Protein 8P8S (pdb70)

Sequence (375 aa):
GYQLMCYYTSWAKDRPTEGSFKPGNIDPCLCTHLIYAFAGMKNNEITYLSEQDLRDYEALNGLKDRNTELKTLLAIGGWKFGPAPFSSSSMVSTPQNRQQTFIKSVIRFLRQYNFDGLNLDWQYPGSRGSPPKDKHLFSSVLVQEMMRKAFEEEESTLNHIPRLLLTSTGAGFIIDDVIKSSGYKIPELSQSLDYIQVMMTYDLHDPKNGYTGENSPLYKSPYDIGKSSADLNVDSIITYWKDHGAASEKLIVGFPAYGHTFILSDPSSKNGIGDPTVSAGPPGKYTNEQGLLAYFEICTFLNEGATEIFDATQEVPYAYLGNEWVGYDNVRSFKLKAQWLLKDNNLGGAVVWPLDMDDFSGSFCHQGRFPLTTTLKKRDLNVHSASCK

Nearest PDB structures (foldseek):
  8p8t-assembly1_A  TM=1.001E+00  e=8.084E-81  Mus musculus
  1vf8-assembly1_A  TM=1.000E+00  e=3.201E-76  Mus musculus
  3rm4-assembly1_A  TM=9.923E-01  e=9.726E-66  Homo sapiens
  8fra-assembly3_C  TM=9.928E-01  e=9.086E-64  Mus musculus
  2ybu-assembly5_E  TM=9.924E-01  e=5.251E-63  Homo sapiens

B-factor: mean 11.75, std 10.83, range [3.09, 136.62]

GO terms:
  GO:0005737 cytoplasm (C, IDA)

Solvent-accessible surface area: 15431 Å² total; per-residue (Å²): 112,55,40,0,0,0,5,0,1,25,102,0,41,110,19,67,115,114,0,41,5,116,4,38,75,3,50,27,29,4,2,26,9,0,0,0,0,44,2,1,29,140,122,34,62,7,33,83,126,48,118,104,10,16,112,6,2,101,36,0,9,34,15,27,124,183,5,86,68,2,79,0,0,0,0,0,4,2,144,205,64,6,16,67,42,0,23,65,0,0,49,53,91,137,30,15,77,46,0,1,128,2,0,33,125,14,0,80,108,62,87,3,34,0,0,0,0,6,4,16,17,0,15,30,102,76,7,48,118,123,1,66,100,27,2,1,30,0,0,74,45,0,51,125,15,0,76,90,15,23,103,131,71,161,69,118,67,1,35,0,0,3,2,0,0,2,68,28,77,26,1,114,44,0,9,62,9,79,64,4,8,142,15,1,20,37,2,2,0,15,0,14,58,4,21,98,45,200,93,24,107,5,3,0,0,0,0,4,90,104,10,88,175,14,140,61,159,33,30,52,33,2,1,43,30,0,3,62,35,1,71,107,86,42,9,28,16,107,45,0,0,0,1,1,0,0,5,0,33,2,0,31,3,61,51,75,94,109,34,18,32,33,36,46,17,102,50,17,0,72,68,11,155,23,14,113,68,139,6,16,15,0,8,0,12,0,11,48,24,43,128,126,50,10,61,97,61,64,32,66,76,2,40,0,0,19,0,42,78,51,71,32,0,0,0,1,2,19,39,141,0,0,96,70,2,0,90,22,0,58,104,51,102,5,5,0,0,1,0,52,4,0,0,9,0,0,10,50,11,58,30,20,145,88,45,114,3,7,0,0,29,14,0,57,176,32,1,97,18,151,24,86,41,52,227

Structure (mmCIF, N/CA/C/O backbone):
data_8P8S
#
_entry.id   8P8S
#
_cell.length_a   51.090
_cell.length_b   59.900
_cell.length_c   59.880
_cell.angle_alpha   90.00
_cell.angle_beta   94.14
_cell.angle_gamma   90.00
#
_symmetry.space_group_name_H-M   'P 1 21 1'
#
loop_
_entity.id
_entity.type
_entity.pdbx_description
1 polymer 'Chitinase-like protein 4'
2 non-polymer 1,2-ETHANEDIOL
3 water water
#
loop_
_atom_site.group_PDB
_atom_site.id
_atom_site.type_symbol
_atom_site.label_atom_id
_atom_site.label_alt_id
_atom_site.label_comp_id
_atom_site.label_asym_id
_atom_site.label_entity_id
_atom_site.label_seq_id
_atom_site.pdbx_PDB_ins_code
_atom_site.Cartn_x
_atom_site.Cartn_y
_atom_site.Cartn_z
_atom_site.occupancy
_atom_site.B_iso_or_equiv
_atom_site.auth_seq_id
_atom_site.auth_comp_id
_atom_site.auth_asym_id
_atom_site.auth_atom_id
_atom_site.pdbx_PDB_model_num
ATOM 1 N N . GLY A 1 43 ? 31.128 9.299 33.004 1.00 29.57 0 GLY A N 1
ATOM 2 C CA . GLY A 1 43 ? 31.469 8.109 32.270 1.00 27.44 0 GLY A CA 1
ATOM 3 C C . GLY A 1 43 ? 32.609 8.246 31.253 1.00 20.95 0 GLY A C 1
ATOM 4 O O . GLY A 1 43 ? 33.442 9.142 31.338 1.00 19.79 0 GLY A O 1
ATOM 5 N N . TYR A 1 44 ? 32.685 7.302 30.315 1.00 10.51 1 TYR A N 1
ATOM 6 C CA . TYR A 1 44 ? 33.668 7.298 29.223 1.00 7.62 1 TYR A CA 1
ATOM 7 C C . TYR A 1 44 ? 32.963 7.562 27.914 1.00 9.08 1 TYR A C 1
ATOM 8 O O . TYR A 1 44 ? 31.829 7.078 27.717 1.00 10.86 1 TYR A O 1
ATOM 26 N N . GLN A 1 45 ? 33.648 8.206 26.973 1.00 5.84 2 GLN A N 1
ATOM 27 C CA . GLN A 1 45 ? 33.115 8.349 25.621 1.00 6.14 2 GLN A CA 1
ATOM 28 C C . GLN A 1 45 ? 33.656 7.230 24.747 1.00 6.40 2 GLN A C 1
ATOM 29 O O . GLN A 1 45 ? 34.764 6.709 24.970 1.00 6.16 2 GLN A O 1
ATOM 43 N N . LEU A 1 46 ? 32.839 6.842 23.765 1.00 5.97 3 LEU A N 1
ATOM 44 C CA . LEU A 1 46 ? 33.230 5.847 22.776 1.00 4.96 3 LEU A CA 1
ATOM 45 C C . LEU A 1 46 ? 32.858 6.443 21.422 1.00 5.13 3 LEU A C 1
ATOM 46 O O . LEU A 1 46 ? 31.696 6.399 21.013 1.00 6.07 3 LEU A O 1
ATOM 62 N N . MET A 1 47 ? 33.828 7.073 20.780 1.00 4.66 4 MET A N 1
ATOM 63 C CA . MET A 1 47 ? 33.612 7.732 19.487 1.00 4.41 4 MET A CA 1
ATOM 64 C C . MET A 1 47 ? 33.937 6.745 18.381 1.00 5.38 4 MET A C 1
ATOM 65 O O . MET A 1 47 ? 34.829 5.910 18.555 1.00 5.74 4 MET A O 1
ATOM 79 N N . CYS A 1 48 ? 33.253 6.866 17.242 1.00 4.52 5 CYS A N 1
ATOM 80 C CA . CYS A 1 48 ? 33.381 5.875 16.186 1.00 3.94 5 CYS A CA 1
ATOM 81 C C . CYS A 1 48 ? 33.355 6.520 14.847 1.00 4.24 5 CYS A C 1
ATOM 82 O O . CYS A 1 48 ? 32.382 7.205 14.519 1.00 4.98 5 CYS A O 1
ATOM 89 N N . TYR A 1 49 ? 34.421 6.357 14.060 1.00 4.20 6 TYR A N 1
ATOM 90 C CA . TYR A 1 49 ? 34.444 6.948 12.728 1.00 4.29 6 TYR A CA 1
ATOM 91 C C . TYR A 1 49 ? 33.681 6.126 11.708 1.00 4.63 6 TYR A C 1
ATOM 92 O O . TYR A 1 49 ? 33.830 4.889 11.648 1.00 5.43 6 TYR A O 1
ATOM 110 N N . TYR A 1 50 ? 32.934 6.815 10.831 1.00 3.96 7 TYR A N 1
ATOM 111 C CA . TYR A 1 50 ? 32.415 6.240 9.601 1.00 3.94 7 TYR A CA 1
ATOM 112 C C . TYR A 1 50 ? 33.083 7.009 8.457 1.00 4.55 7 TYR A C 1
ATOM 113 O O . TYR A 1 50 ? 32.981 8.256 8.421 1.00 5.46 7 TYR A O 1
ATOM 131 N N . THR A 1 51 ? 33.744 6.303 7.522 1.00 4.52 8 THR A N 1
ATOM 132 C CA . THR A 1 51 ? 34.410 6.927 6.387 1.00 4.35 8 THR A CA 1
ATOM 133 C C . THR A 1 51 ? 33.513 6.830 5.173 1.00 5.05 8 THR A C 1
ATOM 134 O O . THR A 1 51 ? 32.929 5.780 4.889 1.00 5.22 8 THR A O 1
ATOM 145 N N . SER A 1 52 ? 33.467 7.925 4.412 1.00 4.53 9 SER A N 1
ATOM 146 C CA . SER A 1 52 ? 32.590 7.957 3.246 1.00 5.00 9 SER A CA 1
ATOM 147 C C . SER A 1 52 ? 32.883 6.845 2.236 1.00 5.88 9 SER A C 1
ATOM 148 O O . SER A 1 52 ? 31.973 6.398 1.542 1.00 6.64 9 SER A O 1
ATOM 156 N N . TRP A 1 53 ? 34.115 6.431 2.131 1.00 5.30 10 TRP A N 1
ATOM 157 C CA . TRP A 1 53 ? 34.529 5.430 1.155 1.00 6.16 10 TRP A CA 1
ATOM 158 C C . TRP A 1 53 ? 34.230 4.016 1.583 1.00 6.35 10 TRP A C 1
ATOM 159 O O . TRP A 1 53 ? 34.297 3.124 0.734 1.00 6.63 10 TRP A O 1
ATOM 180 N N . ALA A 1 54 ? 33.806 3.772 2.827 1.00 5.02 11 ALA A N 1
ATOM 181 C CA . ALA A 1 54 ? 33.504 2.412 3.240 1.00 4.94 11 ALA A CA 1
ATOM 182 C C . ALA A 1 54 ? 32.380 1.785 2.415 1.00 6.19 11 ALA A C 1
ATOM 183 O O . ALA A 1 54 ? 32.386 0.569 2.142 1.00 6.19 11 ALA A O 1
ATOM 190 N N . LYS A 1 55 ? 31.379 2.600 2.035 1.00 5.76 12 LYS A N 1
ATOM 191 C CA . LYS A 1 55 ? 30.234 2.058 1.295 1.00 6.84 12 LYS A CA 1
ATOM 192 C C . LYS A 1 55 ? 30.651 1.657 -0.104 1.00 6.75 12 LYS A C 1
ATOM 193 O O . LYS A 1 55 ? 29.914 0.879 -0.728 1.00 8.12 12 LYS A O 1
ATOM 212 N N . ASP A 1 56 ? 31.749 2.183 -0.623 1.00 6.18 13 ASP A N 1
ATOM 213 C CA . ASP A 1 56 ? 32.227 1.898 -1.985 1.00 8.64 13 ASP A CA 1
ATOM 214 C C . ASP A 1 56 ? 33.198 0.743 -2.082 1.00 8.85 13 ASP A C 1
ATOM 215 O O . ASP A 1 56 ? 33.665 0.412 -3.198 1.00 8.84 13 ASP A O 1
ATOM 224 N N . ARG A 1 57 ? 33.485 0.066 -0.961 1.00 6.96 14 ARG A N 1
ATOM 225 C CA . ARG A 1 57 ? 34.297 -1.144 -1.027 1.00 6.46 14 ARG A CA 1
ATOM 226 C C . ARG A 1 57 ? 33.457 -2.230 -1.710 1.00 7.36 14 ARG A C 1
ATOM 227 O O . ARG A 1 57 ? 32.228 -2.224 -1.646 1.00 7.62 14 ARG A O 1
ATOM 248 N N . PRO A 1 58 ? 34.111 -3.193 -2.353 1.00 7.24 15 PRO A N 1
ATOM 249 C CA . PRO A 1 58 ? 33.353 -4.177 -3.125 1.00 9.12 15 PRO A CA 1
ATOM 250 C C . PRO A 1 58 ? 32.608 -5.175 -2.265 1.00 7.85 15 PRO A C 1
ATOM 251 O O . PRO A 1 58 ? 32.999 -5.507 -1.127 1.00 7.33 15 PRO A O 1
ATOM 262 N N . THR A 1 59 ? 31.510 -5.660 -2.864 1.00 8.47 16 THR A N 1
ATOM 263 C CA . THR A 1 59 ? 30.682 -6.746 -2.359 1.00 8.59 16 THR A CA 1
ATOM 264 C C . THR A 1 59 ? 30.570 -6.780 -0.822 1.00 7.48 16 THR A C 1
ATOM 265 O O . THR A 1 59 ? 30.019 -5.842 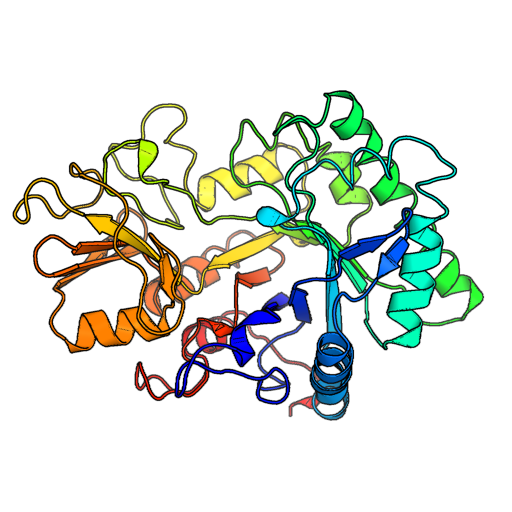-0.248 1.00 7.27 16 THR A O 1
ATOM 276 N N . GLU A 1 60 ? 31.068 -7.837 -0.173 1.00 8.11 17 GLU A N 1
ATOM 277 C CA . GLU A 1 60 ? 30.877 -7.995 1.269 1.00 8.27 17 GLU A CA 1
ATOM 278 C C . GLU A 1 60 ? 31.661 -7.027 2.114 1.00 7.71 17 GLU A C 1
ATOM 279 O O . GLU A 1 60 ? 31.414 -6.963 3.330 1.00 8.11 17 GLU A O 1
ATOM 291 N N . GLY A 1 61 ? 32.545 -6.263 1.516 1.00 6.58 18 GLY A N 1
ATOM 292 C CA . GLY A 1 61 ? 33.255 -5.223 2.242 1.00 5.73 18 GLY A CA 1
ATOM 293 C C . GLY A 1 61 ? 32.486 -3.930 2.350 1.00 6.38 18 GLY A C 1
ATOM 294 O O . GLY A 1 61 ? 32.871 -3.045 3.123 1.00 6.93 18 GLY A O 1
ATOM 298 N N . SER A 1 62 ? 31.410 -3.778 1.574 1.00 6.74 19 SER A N 1
ATOM 299 C CA . SER A 1 62 ? 30.675 -2.523 1.608 1.00 6.99 19 SER A CA 1
ATOM 300 C C . SER A 1 62 ? 29.941 -2.339 2.923 1.00 6.70 19 SER A C 1
ATOM 301 O O . SER A 1 62 ? 29.200 -3.236 3.322 1.00 7.11 19 SER A O 1
ATOM 309 N N . PHE A 1 63 ? 30.077 -1.171 3.568 1.00 6.25 20 PHE A N 1
ATOM 310 C CA . PHE A 1 63 ? 29.345 -0.892 4.794 1.00 6.36 20 PHE A CA 1
ATOM 311 C C . PHE A 1 63 ? 28.766 0.499 4.686 1.00 6.53 20 PHE A C 1
ATOM 312 O O . PHE A 1 63 ? 29.503 1.449 4.390 1.00 5.98 20 PHE A O 1
ATOM 329 N N . LYS A 1 64 ? 27.436 0.633 4.926 1.00 7.29 21 LYS A N 1
ATOM 330 C CA . LYS A 1 64 ? 26.711 1.908 4.840 1.00 8.07 21 LYS A CA 1
ATOM 331 C C . LYS A 1 64 ? 26.440 2.452 6.231 1.00 6.98 21 LYS A C 1
ATOM 332 O O . LYS A 1 64 ? 26.215 1.694 7.176 1.00 7.66 21 LYS A O 1
ATOM 351 N N . PRO A 1 65 ? 26.379 3.785 6.360 1.00 7.64 22 PRO A N 1
ATOM 352 C CA . PRO A 1 65 ? 26.283 4.390 7.703 1.00 7.43 22 PRO A CA 1
ATOM 353 C C . PRO A 1 65 ? 24.984 4.113 8.415 1.00 8.17 22 PRO A C 1
ATOM 354 O O . PRO A 1 65 ? 24.965 3.998 9.634 1.00 7.92 22 PRO A O 1
ATOM 365 N N . GLY A 1 66 ? 23.909 3.941 7.652 1.00 8.27 23 GLY A N 1
ATOM 366 C CA . GLY A 1 66 ? 22.607 3.627 8.228 1.00 10.29 23 GLY A CA 1
ATOM 367 C C . GLY A 1 66 ? 22.587 2.290 8.947 1.00 9.58 23 GLY A C 1
ATOM 368 O O . GLY A 1 66 ? 21.626 2.026 9.690 1.00 10.18 23 GLY A O 1
ATOM 372 N N . ASN A 1 67 ? 23.607 1.418 8.714 1.00 8.62 24 ASN A N 1
ATOM 373 C CA . ASN A 1 67 ? 23.713 0.107 9.351 1.00 9.46 24 ASN A CA 1
ATOM 374 C C . ASN A 1 67 ? 24.626 0.105 10.590 1.00 7.83 24 ASN A C 1
ATOM 375 O O . ASN A 1 67 ? 24.868 -0.951 11.172 1.00 7.98 24 ASN A O 1
ATOM 386 N N . ILE A 1 68 ? 25.032 1.296 11.061 1.00 7.80 25 ILE A N 1
ATOM 387 C CA . ILE A 1 68 ? 25.738 1.373 12.344 1.00 6.56 25 ILE A CA 1
ATOM 388 C C . ILE A 1 68 ? 24.683 1.127 13.446 1.00 6.84 25 ILE A C 1
ATOM 389 O O . ILE A 1 68 ? 23.592 1.734 13.419 1.00 8.29 25 ILE A O 1
ATOM 405 N N . ASP A 1 69 ? 25.030 0.333 14.443 1.00 7.13 26 ASP A N 1
ATOM 406 C CA . ASP A 1 69 ? 24.144 0.130 15.591 1.00 7.49 26 ASP A CA 1
ATOM 407 C C . ASP A 1 69 ? 24.068 1.464 16.338 1.00 6.79 26 ASP A C 1
ATOM 408 O O . ASP A 1 69 ? 25.103 1.966 16.798 1.00 6.87 26 ASP A O 1
ATOM 417 N N . PRO A 1 70 ? 22.871 2.052 16.486 1.00 7.07 27 PRO A N 1
ATOM 418 C CA . PRO A 1 70 ? 22.774 3.381 17.134 1.00 7.75 27 PRO A CA 1
ATOM 419 C C . PRO A 1 70 ? 23.202 3.423 18.588 1.00 8.02 27 PRO A C 1
ATOM 420 O O . PRO A 1 70 ? 23.516 4.498 19.091 1.00 7.83 27 PRO A O 1
ATOM 431 N N . CYS A 1 71 ? 23.164 2.258 19.272 1.00 8.96 28 CYS A N 1
ATOM 432 C CA . CYS A 1 71 ? 23.486 2.156 20.693 1.00 9.29 28 CYS A CA 1
ATOM 433 C C . CYS A 1 71 ? 24.903 1.740 20.944 1.00 8.03 28 CYS A C 1
ATOM 434 O O . CYS A 1 71 ? 25.275 1.574 22.098 1.00 9.42 28 CYS A O 1
ATOM 441 N N . LEU A 1 72 ? 25.718 1.565 19.896 1.00 6.89 29 LEU A N 1
ATOM 442 C CA . LEU A 1 72 ? 27.085 1.065 20.105 1.00 7.71 29 LEU A CA 1
ATOM 443 C C . LEU A 1 72 ? 28.039 2.123 20.672 1.00 6.57 29 LEU A C 1
ATOM 444 O O . LEU A 1 72 ? 28.832 1.820 21.565 1.00 7.43 29 LEU A O 1
ATOM 460 N N . CYS A 1 73 ? 27.980 3.334 20.112 1.00 6.27 30 CYS A N 1
ATOM 461 C CA . CYS A 1 73 ? 28.894 4.433 20.399 1.00 5.84 30 CYS A CA 1
ATOM 462 C C . CYS A 1 73 ? 28.203 5.579 21.085 1.00 6.44 30 CYS A C 1
ATOM 463 O O . CYS A 1 73 ? 26.957 5.666 21.052 1.00 8.21 30 CYS A O 1
ATOM 470 N N . THR A 1 74 ? 28.980 6.481 21.682 1.00 5.89 31 THR A N 1
ATOM 471 C CA . THR A 1 74 ? 28.440 7.742 22.192 1.00 6.42 31 THR A CA 1
ATOM 472 C C . THR A 1 74 ? 28.484 8.822 21.104 1.00 5.41 31 THR A C 1
ATOM 473 O O . THR A 1 74 ? 27.661 9.750 21.151 1.00 6.55 31 THR A O 1
ATOM 484 N N . HIS A 1 75 ? 29.462 8.762 20.187 1.00 5.43 32 HIS A N 1
ATOM 485 C CA . HIS A 1 75 ? 29.630 9.745 19.130 1.00 4.64 32 HIS A CA 1
ATOM 486 C C . HIS A 1 75 ? 29.945 9.028 17.855 1.00 5.44 32 HIS A C 1
ATOM 487 O O . HIS A 1 75 ? 30.780 8.114 17.879 1.00 5.88 32 HIS A O 1
ATOM 501 N N . LEU A 1 76 ? 29.370 9.472 16.733 1.00 4.59 33 LEU A N 1
ATOM 502 C CA . LEU A 1 76 ? 29.774 9.007 15.408 1.00 5.08 33 LEU A CA 1
ATOM 503 C C . LEU A 1 76 ? 30.471 10.167 14.722 1.00 5.57 33 LEU A C 1
ATOM 504 O O . LEU A 1 76 ? 29.944 11.302 14.767 1.00 6.99 33 LEU A O 1
ATOM 520 N N . ILE A 1 77 ? 31.609 9.924 14.059 1.00 4.26 34 ILE A N 1
ATOM 521 C CA . ILE A 1 77 ? 32.376 10.957 13.392 1.00 3.61 34 ILE A CA 1
ATOM 522 C C . ILE A 1 77 ? 32.397 10.652 11.925 1.00 4.06 34 ILE A C 1
ATOM 523 O O . ILE A 1 77 ? 32.872 9.583 11.527 1.00 5.46 34 ILE A O 1
ATOM 539 N N . TYR A 1 78 ? 31.910 11.568 11.096 1.00 4.27 35 TYR A N 1
ATOM 540 C CA . TYR A 1 78 ? 31.917 11.364 9.652 1.00 4.14 35 TYR A CA 1
ATOM 541 C C . TYR A 1 78 ? 33.184 11.917 9.029 1.00 4.12 35 TYR A C 1
ATOM 542 O O . TYR A 1 78 ? 33.454 13.121 9.171 1.00 4.99 35 TYR A O 1
ATOM 560 N N . ALA A 1 79 ? 33.918 11.068 8.323 1.00 3.94 36 ALA A N 1
ATOM 561 C CA . ALA A 1 79 ? 35.123 11.454 7.591 1.00 4.00 36 ALA A CA 1
ATOM 562 C C . ALA A 1 79 ? 34.824 11.394 6.097 1.00 5.26 36 ALA A C 1
ATOM 563 O O . ALA A 1 79 ? 34.526 10.316 5.608 1.00 5.57 36 ALA A O 1
ATOM 570 N N . PHE A 1 80 ? 34.902 12.510 5.333 1.00 4.18 37 PHE A N 1
ATOM 571 C CA . PHE A 1 80 ? 35.274 13.862 5.777 1.00 4.85 37 PHE A CA 1
ATOM 572 C C . PHE A 1 80 ? 34.430 14.893 5.050 1.00 5.79 37 PHE A C 1
ATOM 573 O O . PHE A 1 80 ? 33.909 14.638 3.943 1.00 5.95 37 PHE A O 1
ATOM 590 N N . ALA A 1 81 ? 34.381 16.090 5.640 1.00 5.03 38 ALA A N 1
ATOM 591 C CA . ALA A 1 81 ? 34.024 17.293 4.918 1.00 5.41 38 ALA A CA 1
ATOM 592 C C . ALA A 1 81 ? 35.312 17.824 4.274 1.00 7.96 38 ALA A C 1
ATOM 593 O O . ALA A 1 81 ? 36.428 17.585 4.782 1.00 9.20 38 ALA A O 1
ATOM 600 N N . GLY A 1 82 ? 35.112 18.677 3.259 1.00 7.84 39 GLY A N 1
ATOM 601 C CA . GLY A 1 82 ? 36.205 19.410 2.629 1.00 10.35 39 GLY A CA 1
ATOM 602 C C . GLY A 1 82 ? 36.056 20.906 2.847 1.00 7.58 39 GLY A C 1
ATOM 603 O O . GLY A 1 82 ? 35.313 21.360 3.749 1.00 7.74 39 GLY A O 1
ATOM 607 N N . MET A 1 83 ? 36.788 21.680 2.043 1.00 6.33 40 MET A N 1
ATOM 608 C CA . MET A 1 83 ? 36.831 23.120 2.200 1.00 5.90 40 MET A CA 1
ATOM 609 C C . MET A 1 83 ? 36.795 23.749 0.812 1.00 6.50 40 MET A C 1
ATOM 610 O O . MET A 1 83 ? 37.394 23.217 -0.129 1.00 5.96 40 MET A O 1
ATOM 624 N N . LYS A 1 84 ? 36.115 24.897 0.706 1.00 5.51 41 LYS A N 1
ATOM 625 C CA . LYS A 1 84 ? 36.082 25.644 -0.545 1.00 6.64 41 LYS A CA 1
ATOM 626 C C . LYS A 1 84 ? 36.000 27.101 -0.206 1.00 6.05 41 LYS A C 1
ATOM 627 O O . LYS A 1 84 ? 35.116 27.496 0.546 1.00 6.86 41 LYS A O 1
ATOM 646 N N . ASN A 1 85 ? 36.953 27.904 -0.695 1.00 7.18 42 ASN A N 1
ATOM 647 C CA . ASN A 1 85 ? 36.967 29.340 -0.384 1.00 8.65 42 ASN A CA 1
ATOM 648 C C . ASN A 1 85 ? 36.851 29.632 1.117 1.00 7.59 42 ASN A C 1
ATOM 649 O O . ASN A 1 85 ? 36.069 30.499 1.550 1.00 8.01 42 ASN A O 1
ATOM 660 N N . ASN A 1 86 ? 37.600 28.848 1.911 1.00 5.93 43 ASN A N 1
ATOM 661 C CA . ASN A 1 86 ? 37.645 28.994 3.368 1.00 6.46 43 ASN A CA 1
ATOM 662 C C . ASN A 1 86 ? 36.332 28.639 4.049 1.00 5.95 43 ASN A C 1
ATOM 663 O O . ASN A 1 86 ? 36.192 28.950 5.225 1.00 6.99 43 ASN A O 1
ATOM 674 N N . GLU A 1 87 ? 35.462 27.875 3.401 1.00 4.87 44 GLU A N 1
ATOM 675 C CA . GLU A 1 87 ? 34.221 27.424 4.021 1.00 5.04 44 GLU A CA 1
ATOM 676 C C . GLU A 1 87 ? 34.175 25.919 4.038 1.00 5.57 44 GLU A C 1
ATOM 677 O O . GLU A 1 87 ? 34.598 25.254 3.077 1.00 6.74 44 GLU A O 1
ATOM 689 N N . ILE A 1 88 ? 33.631 25.326 5.098 1.00 5.22 45 ILE A N 1
ATOM 690 C CA . ILE A 1 88 ? 33.436 23.872 5.121 1.00 5.34 45 ILE A CA 1
ATOM 691 C C . ILE A 1 88 ? 32.394 23.504 4.062 1.00 6.51 45 ILE A C 1
ATOM 692 O O . ILE A 1 88 ? 31.456 24.278 3.806 1.00 6.91 45 ILE A O 1
ATOM 708 N N . THR A 1 89 ? 32.536 22.336 3.472 1.00 6.12 46 THR A N 1
ATOM 709 C CA . THR A 1 89 ? 31.571 21.899 2.482 1.00 7.56 46 THR A CA 1
ATOM 710 C C . THR A 1 89 ? 31.558 20.390 2.387 1.00 7.94 46 THR A C 1
ATOM 711 O O . THR A 1 89 ? 32.492 19.718 2.851 1.00 9.16 46 THR A O 1
ATOM 722 N N . TYR A 1 90 ? 30.532 19.864 1.711 1.00 8.50 47 TYR A N 1
ATOM 723 C CA . TYR A 1 90 ? 30.476 18.447 1.327 1.00 7.65 47 TYR A CA 1
ATOM 724 C C . TYR A 1 90 ? 31.161 18.330 -0.025 1.00 9.27 47 TYR A C 1
ATOM 725 O O . TYR A 1 90 ? 31.390 19.324 -0.725 1.00 10.32 47 TYR A O 1
ATOM 743 N N . LEU A 1 91 ? 31.538 17.115 -0.378 1.00 8.84 48 LEU A N 1
ATOM 744 C CA . LEU A 1 91 ? 32.300 16.875 -1.601 1.00 10.20 48 LEU A CA 1
ATOM 745 C C . LEU A 1 91 ? 31.510 16.072 -2.625 1.00 11.94 48 LEU A C 1
ATOM 746 O O . LEU A 1 91 ? 31.943 15.992 -3.765 1.00 12.50 48 LEU A O 1
ATOM 762 N N . SER A 1 92 ? 30.366 15.494 -2.266 1.00 10.18 49 SER A N 1
ATOM 763 C CA . SER A 1 92 ? 29.541 14.733 -3.195 1.00 11.31 49 SER A CA 1
ATOM 764 C C . SER A 1 92 ? 28.151 14.771 -2.635 1.00 11.98 49 SER A C 1
ATOM 765 O O . SER A 1 92 ? 27.973 14.792 -1.409 1.00 10.58 49 SER A O 1
ATOM 773 N N . GLU A 1 93 ? 27.155 14.702 -3.524 1.00 13.51 50 GLU A N 1
ATOM 774 C CA . GLU A 1 93 ? 25.767 14.587 -3.091 1.00 15.46 50 GLU A CA 1
ATOM 775 C C . GLU A 1 93 ? 25.584 13.349 -2.251 1.00 12.71 50 GLU A C 1
ATOM 776 O O . GLU A 1 93 ? 24.729 13.334 -1.374 1.00 12.44 50 GLU A O 1
ATOM 788 N N . GLN A 1 94 ? 26.355 12.285 -2.545 1.00 10.47 51 GLN A N 1
ATOM 789 C CA . GLN A 1 94 ? 26.243 11.072 -1.766 1.00 11.75 51 GLN A CA 1
ATOM 790 C C . GLN A 1 94 ? 26.566 11.360 -0.318 1.00 9.50 51 GLN A C 1
ATOM 791 O O . GLN A 1 94 ? 26.020 10.698 0.552 1.00 10.79 51 GLN A O 1
ATOM 805 N N . ASP A 1 95 ? 27.472 12.333 -0.028 1.00 7.47 52 ASP A N 1
ATOM 806 C CA . ASP A 1 95 ? 27.778 12.625 1.366 1.00 8.36 52 ASP A CA 1
ATOM 807 C C . ASP A 1 95 ? 26.502 13.041 2.096 1.00 7.41 52 ASP A C 1
ATOM 808 O O . ASP A 1 95 ? 26.327 12.732 3.278 1.00 7.58 52 ASP A O 1
ATOM 817 N N . LEU A 1 96 ? 25.639 13.839 1.408 1.00 8.42 53 LEU A N 1
ATOM 818 C CA . LEU A 1 96 ? 24.420 14.325 2.055 1.00 8.87 53 LEU A CA 1
ATOM 819 C C . LEU A 1 96 ? 23.481 13.178 2.410 1.00 8.41 53 LEU A C 1
ATOM 820 O O . LEU A 1 96 ? 22.800 13.238 3.439 1.00 9.46 53 LEU A O 1
ATOM 836 N N . ARG A 1 97 ? 23.442 12.141 1.580 1.00 8.09 54 ARG A N 1
ATOM 837 C CA . ARG A 1 97 ? 22.629 10.946 1.900 1.00 9.12 54 ARG A CA 1
ATOM 838 C C . ARG A 1 97 ? 23.241 10.259 3.128 1.00 8.81 54 ARG A C 1
ATOM 839 O O . ARG A 1 97 ? 22.521 9.762 4.001 1.00 8.29 54 ARG A O 1
ATOM 860 N N . ASP A 1 98 ? 24.593 10.201 3.202 1.00 7.63 55 ASP A N 1
ATOM 861 C CA . ASP A 1 98 ? 25.231 9.639 4.389 1.00 6.85 55 ASP A CA 1
ATOM 862 C C . ASP A 1 98 ? 24.876 10.458 5.634 1.00 7.11 55 ASP A C 1
ATOM 863 O O . ASP A 1 98 ? 24.644 9.897 6.691 1.00 7.58 55 ASP A O 1
ATOM 872 N N . TYR A 1 99 ? 24.915 11.809 5.532 1.00 7.66 56 TYR A N 1
ATOM 873 C CA . TYR A 1 99 ? 24.595 12.616 6.712 1.00 7.59 56 TYR A CA 1
ATOM 874 C C . TYR A 1 99 ? 23.178 12.299 7.180 1.00 8.43 56 TYR A C 1
ATOM 875 O O . TYR A 1 99 ? 22.955 12.149 8.394 1.00 9.25 56 TYR A O 1
ATOM 893 N N . GLU A 1 100 ? 22.232 12.176 6.239 1.00 9.44 57 GLU A N 1
ATOM 894 C CA . GLU A 1 100 ? 20.841 11.854 6.612 1.00 11.83 57 GLU A CA 1
ATOM 895 C C . GLU A 1 100 ? 20.780 10.506 7.341 1.00 9.61 57 GLU A C 1
ATOM 896 O O . GLU A 1 100 ? 20.085 10.360 8.351 1.00 9.42 57 GLU A O 1
ATOM 908 N N . ALA A 1 101 ? 21.505 9.504 6.831 1.00 8.41 58 ALA A N 1
ATOM 909 C CA . ALA A 1 101 ? 21.481 8.180 7.458 1.00 8.89 58 ALA A CA 1
ATOM 910 C C . ALA A 1 101 ? 22.116 8.191 8.828 1.00 8.88 58 ALA A C 1
ATOM 911 O O . ALA A 1 101 ? 21.581 7.617 9.789 1.00 8.70 58 ALA A O 1
ATOM 918 N N . LEU A 1 102 ? 23.281 8.852 8.932 1.00 9.75 59 LEU A N 1
ATOM 919 C CA . LEU A 1 102 ? 24.046 8.877 10.158 1.00 11.20 59 LEU A CA 1
ATOM 920 C C . LEU A 1 102 ? 23.266 9.578 11.228 1.00 10.14 59 LEU A C 1
ATOM 921 O O . LEU A 1 102 ? 23.136 9.076 12.344 1.00 11.28 59 LEU A O 1
ATOM 937 N N . ASN A 1 103 ? 22.738 10.774 10.921 1.00 12.12 60 ASN A N 1
ATOM 938 C CA . ASN A 1 103 ? 21.999 11.582 11.894 1.00 13.19 60 ASN A CA 1
ATOM 939 C C . ASN A 1 103 ? 20.634 10.987 12.222 1.00 15.05 60 ASN A C 1
ATOM 940 O O . ASN A 1 103 ? 20.163 11.146 13.355 1.00 13.53 60 ASN A O 1
ATOM 951 N N . GLY A 1 104 ? 20.074 10.196 11.294 1.00 15.93 61 GLY A N 1
ATOM 952 C CA . GLY A 1 104 ? 18.835 9.453 11.493 1.00 14.15 61 GLY A CA 1
ATOM 953 C C . GLY A 1 104 ? 18.940 8.430 12.629 1.00 14.63 61 GLY A C 1
ATOM 954 O O . GLY A 1 104 ? 17.949 8.070 13.263 1.00 13.42 61 GLY A O 1
ATOM 958 N N . LEU A 1 105 ? 20.151 7.946 12.913 1.00 11.53 62 LEU A N 1
ATOM 959 C CA . LEU A 1 105 ? 20.385 7.024 14.030 1.00 10.81 62 LEU A CA 1
ATOM 960 C C . LEU A 1 105 ? 20.068 7.674 15.377 1.00 9.32 62 LEU A C 1
ATOM 961 O O . LEU A 1 105 ? 19.751 6.984 16.331 1.00 8.95 62 LEU A O 1
ATOM 977 N N . LYS A 1 106 ? 20.110 9.031 15.434 1.00 11.86 63 LYS A N 1
ATOM 978 C CA . LYS A 1 106 ? 19.767 9.757 16.646 1.00 12.57 63 LYS A CA 1
ATOM 979 C C . LYS A 1 106 ? 18.275 9.619 16.959 1.00 13.37 63 LYS A C 1
ATOM 980 O O . LYS A 1 106 ? 17.880 9.840 18.102 1.00 15.02 63 LYS A O 1
ATOM 999 N N . ASP A 1 107 ? 17.432 9.175 15.985 1.00 14.20 64 ASP A N 1
ATOM 1000 C CA . ASP A 1 107 ? 16.026 8.909 16.278 1.00 16.64 64 ASP A CA 1
ATOM 1001 C C . ASP A 1 107 ? 15.873 7.617 17.095 1.00 16.54 64 ASP A C 1
ATOM 1002 O O . ASP A 1 107 ? 14.832 7.399 17.705 1.00 13.98 64 ASP A O 1
ATOM 1011 N N . ARG A 1 108 ? 16.903 6.732 17.097 1.00 14.36 65 ARG A N 1
ATOM 1012 C CA . ARG A 1 108 ? 16.891 5.483 17.872 1.00 14.62 65 ARG A CA 1
ATOM 1013 C C . ARG A 1 108 ? 17.649 5.612 19.207 1.00 13.36 65 ARG A C 1
ATOM 1014 O O . ARG A 1 108 ? 17.197 5.148 20.264 1.00 13.69 65 ARG A O 1
ATOM 1035 N N . ASN A 1 109 ? 18.759 6.350 19.199 1.00 12.88 66 ASN A N 1
ATOM 1036 C CA . ASN A 1 109 ? 19.501 6.637 20.420 1.00 10.84 66 ASN A CA 1
ATOM 1037 C C . ASN A 1 109 ? 19.503 8.155 20.541 1.00 8.20 66 ASN A C 1
ATOM 1038 O O . ASN A 1 109 ? 20.324 8.846 19.923 1.00 7.77 66 ASN A O 1
ATOM 1049 N N . THR A 1 110 ? 18.550 8.702 21.313 1.00 10.20 67 THR A N 1
ATOM 1050 C CA . THR A 1 110 ? 18.428 10.158 21.354 1.00 10.83 67 THR A CA 1
ATOM 1051 C C . THR A 1 110 ? 19.593 10.859 22.008 1.00 10.86 67 THR A C 1
ATOM 1052 O O . THR A 1 110 ? 19.707 12.073 21.808 1.00 12.46 67 THR A O 1
ATOM 1063 N N . GLU A 1 111 ? 20.485 10.154 22.672 1.00 9.86 68 GLU A N 1
ATOM 1064 C CA . GLU A 1 111 ? 21.666 10.793 23.255 1.00 10.82 68 GLU A CA 1
ATOM 1065 C C . GLU A 1 111 ? 22.890 10.691 22.363 1.00 9.47 68 GLU A C 1
ATOM 1066 O O . GLU A 1 111 ? 23.916 11.296 22.707 1.00 9.34 68 GLU A O 1
ATOM 1078 N N . LEU A 1 112 ? 22.819 9.940 21.269 1.00 8.19 69 LEU A N 1
ATOM 1079 C CA . LEU A 1 112 ? 23.940 9.816 20.331 1.00 8.23 69 LEU A CA 1
ATOM 1080 C C . LEU A 1 112 ? 24.284 11.202 19.782 1.00 7.62 69 LEU A C 1
ATOM 1081 O O . LEU A 1 112 ? 23.398 11.973 19.398 1.00 8.22 69 LEU A O 1
ATOM 1097 N N . LYS A 1 113 ? 25.585 11.479 19.645 1.00 6.41 70 LYS A N 1
ATOM 1098 C CA . LYS A 1 113 ? 26.061 12.728 19.055 1.00 6.06 70 LYS A CA 1
ATOM 1099 C C . LYS A 1 113 ? 26.787 12.452 17.760 1.00 7.11 70 LYS A C 1
ATOM 1100 O O . LYS A 1 113 ? 27.440 11.404 17.640 1.00 7.98 70 LYS A O 1
ATOM 1119 N N . THR A 1 114 ? 26.674 13.355 16.802 1.00 6.19 71 THR A N 1
ATOM 1120 C CA . THR A 1 114 ? 27.444 13.218 15.566 1.00 5.79 71 THR A CA 1
ATOM 1121 C C . THR A 1 114 ? 28.406 14.379 15.417 1.00 5.23 71 THR A C 1
ATOM 1122 O O . THR A 1 114 ? 28.071 15.530 15.729 1.00 6.27 71 THR A O 1
ATOM 1133 N N . LEU A 1 115 ? 29.596 14.081 14.900 1.00 5.14 72 LEU A N 1
ATOM 1134 C CA . LEU A 1 115 ? 30.619 15.085 14.607 1.00 4.76 72 LEU A CA 1
ATOM 1135 C C . LEU A 1 115 ? 30.992 14.979 13.157 1.00 4.46 72 LEU A C 1
ATOM 1136 O O . LEU A 1 115 ? 31.049 13.865 12.610 1.00 5.06 72 LEU A O 1
ATOM 1152 N N . LEU A 1 116 ? 31.274 16.110 12.526 1.00 4.45 73 LEU A N 1
ATOM 1153 C CA . LEU A 1 116 ? 31.753 16.127 11.141 1.00 4.33 73 LEU A CA 1
ATOM 1154 C C . LEU A 1 116 ? 33.262 16.418 11.187 1.00 4.99 73 LEU A C 1
ATOM 1155 O O . LEU A 1 116 ? 33.657 17.447 11.774 1.00 5.24 73 LEU A O 1
ATOM 1171 N N . ALA A 1 117 ? 34.077 15.551 10.619 1.00 4.10 74 ALA A N 1
ATOM 1172 C CA . ALA A 1 117 ? 35.530 15.761 10.601 1.00 4.05 74 ALA A CA 1
ATOM 1173 C C . ALA A 1 117 ? 35.928 16.476 9.327 1.00 4.21 74 ALA A C 1
ATOM 1174 O O . ALA A 1 117 ? 35.433 16.153 8.233 1.00 6.00 74 ALA A O 1
ATOM 1181 N N . ILE A 1 118 ? 36.871 17.389 9.446 1.00 4.63 75 ILE A N 1
ATOM 1182 C CA . ILE A 1 118 ? 37.479 18.057 8.299 1.00 3.97 75 ILE A CA 1
ATOM 1183 C C . ILE A 1 118 ? 38.967 17.852 8.373 1.00 5.50 75 ILE A C 1
ATOM 1184 O O . ILE A 1 118 ? 39.572 18.100 9.404 1.00 5.36 75 ILE A O 1
ATOM 1200 N N . GLY A 1 119 ? 39.570 17.440 7.262 1.00 5.12 76 GLY A N 1
ATOM 1201 C CA . GLY A 1 119 ? 41.012 17.295 7.170 1.00 5.65 76 GLY A CA 1
ATOM 1202 C C . GLY A 1 119 ? 41.437 15.869 6.893 1.00 6.04 76 GLY A C 1
ATOM 1203 O O . GLY A 1 119 ? 40.938 15.247 5.934 1.00 7.07 76 GLY A O 1
ATOM 1207 N N . GLY A 1 120 ? 42.380 15.394 7.686 1.00 5.99 77 GLY A N 1
ATOM 1208 C CA . GLY A 1 120 ? 42.957 14.071 7.510 1.00 6.13 77 GLY A CA 1
ATOM 1209 C C . GLY A 1 120 ? 44.290 14.140 6.772 1.00 6.36 77 GLY A C 1
ATOM 1210 O O . GLY A 1 120 ? 44.703 15.197 6.254 1.00 6.48 77 GLY A O 1
ATOM 1214 N N . TRP A 1 121 ? 44.966 13.011 6.706 1.00 6.26 78 TRP A N 1
ATOM 1215 C CA . TRP A 1 121 ? 46.280 12.916 6.087 1.00 5.72 78 TRP A CA 1
ATOM 1216 C C . TRP A 1 121 ? 46.303 13.346 4.641 1.00 6.62 78 TRP A C 1
ATOM 1217 O O . TRP A 1 121 ? 47.165 14.141 4.241 1.00 6.30 78 TRP A O 1
ATOM 1238 N N . LYS A 1 122 ? 45.392 12.784 3.848 1.00 5.61 79 LYS A N 1
ATOM 1239 C CA . LYS A 1 122 ? 45.418 13.072 2.418 1.00 5.68 79 LYS A CA 1
ATOM 1240 C C . LYS A 1 122 ? 45.165 14.530 2.127 1.00 5.83 79 LYS A C 1
ATOM 1241 O O . LYS A 1 122 ? 45.749 15.077 1.180 1.00 7.13 79 LYS A O 1
ATOM 1260 N N . PHE A 1 123 ? 44.281 15.163 2.899 1.00 5.88 80 PHE A N 1
ATOM 1261 C CA . PHE A 1 123 ? 43.963 16.571 2.677 1.00 5.81 80 PHE A CA 1
ATOM 1262 C C . PHE A 1 123 ? 45.218 17.442 2.876 1.00 5.56 80 PHE A C 1
ATOM 1263 O O . PHE A 1 123 ? 45.456 18.385 2.111 1.00 5.96 80 PHE A O 1
ATOM 1280 N N . GLY A 1 124 ? 46.003 17.122 3.896 1.00 5.42 81 GLY A N 1
ATOM 1281 C CA . GLY A 1 124 ? 47.230 17.847 4.152 1.00 6.09 81 GLY A CA 1
ATOM 1282 C C . GLY A 1 124 ? 47.015 19.196 4.808 1.00 5.67 81 GLY A C 1
ATOM 1283 O O . GLY A 1 124 ? 45.908 19.595 5.166 1.00 5.34 81 GLY A O 1
ATOM 1287 N N . PRO A 1 125 ? 48.110 19.919 4.971 1.00 5.13 82 PRO A N 1
ATOM 1288 C CA . PRO A 1 125 ? 48.052 21.170 5.750 1.00 5.30 82 PRO A CA 1
ATOM 1289 C C . PRO A 1 125 ? 47.630 22.424 5.004 1.00 5.87 82 PRO A C 1
ATOM 1290 O O . PRO A 1 125 ? 47.249 23.416 5.658 1.00 5.53 82 PRO A O 1
ATOM 1301 N N . ALA A 1 126 ? 47.826 22.462 3.692 1.00 4.53 83 ALA A N 1
ATOM 1302 C CA . ALA A 1 126 ? 47.776 23.734 2.989 1.00 4.84 83 ALA A CA 1
ATOM 1303 C C . ALA A 1 126 ? 46.428 24.457 3.074 1.00 4.79 83 ALA A C 1
ATOM 1304 O O . ALA A 1 126 ? 46.420 25.677 3.278 1.00 5.34 83 ALA A O 1
ATOM 1311 N N . PRO A 1 127 ? 45.275 23.766 3.005 1.00 4.99 84 PRO A N 1
ATOM 1312 C CA . PRO A 1 127 ? 44.005 24.513 3.099 1.00 4.88 84 PRO A CA 1
ATOM 1313 C C . PRO A 1 127 ? 43.839 25.151 4.472 1.00 5.24 84 PRO A C 1
ATOM 1314 O O . PRO A 1 127 ? 43.294 26.260 4.596 1.00 5.46 84 PRO A O 1
ATOM 1325 N N . PHE A 1 128 ? 44.312 24.457 5.501 1.00 4.32 85 PHE A N 1
ATOM 1326 C CA . PHE A 1 128 ? 44.273 24.993 6.845 1.00 4.29 85 PHE A CA 1
ATOM 1327 C C . PHE A 1 128 ? 45.197 26.185 7.003 1.00 4.59 85 PHE A C 1
ATOM 1328 O O . PHE A 1 128 ? 44.800 27.196 7.609 1.00 5.17 85 PHE A O 1
ATOM 1345 N N A SER A 1 129 ? 46.411 26.125 6.447 0.66 4.50 86 SER A N 1
ATOM 1346 N N B SER A 1 129 ? 46.430 26.047 6.546 0.34 4.41 86 SER A N 1
ATOM 1347 C CA A SER A 1 129 ? 47.316 27.266 6.549 0.66 6.03 86 SER A CA 1
ATOM 1348 C CA B SER A 1 129 ? 47.384 27.132 6.656 0.34 5.85 86 SER A CA 1
ATOM 1349 C C A SER A 1 129 ? 46.664 28.501 5.943 0.66 4.71 86 SER A C 1
ATOM 1350 C C B SER A 1 129 ? 46.834 28.397 6.010 0.34 7.45 86 SER A C 1
ATOM 1351 O O A SER A 1 129 ? 46.689 29.598 6.525 0.66 4.84 86 SER A O 1
ATOM 1352 O O B SER A 1 129 ? 46.992 29.468 6.580 0.34 7.80 86 SER A O 1
ATOM 1367 N N A SER A 1 130 ? 46.099 28.367 4.754 0.66 5.69 87 SER A N 1
ATOM 1368 N N B SER A 1 130 ? 46.158 28.286 4.852 0.34 5.52 87 SER A N 1
ATOM 1369 C CA A SER A 1 130 ? 45.450 29.514 4.128 0.66 6.19 87 SER A CA 1
ATOM 1370 C CA B SER A 1 130 ? 45.563 29.457 4.198 0.34 6.26 87 SER A CA 1
ATOM 1371 C C A SER A 1 130 ? 44.284 30.022 4.949 0.66 6.31 87 SER A C 1
ATOM 1372 C C B SER A 1 130 ? 44.354 29.997 4.972 0.34 8.11 87 SER A C 1
ATOM 1373 O O A SER A 1 130 ? 44.121 31.247 5.127 0.66 5.93 87 SER A O 1
ATOM 1374 O O B SER A 1 130 ? 44.213 31.218 5.105 0.34 8.13 87 SER A O 1
ATOM 1389 N N . MET A 1 131 ? 43.480 29.109 5.475 1.00 5.08 88 MET A N 1
ATOM 1390 C CA . MET A 1 131 ? 42.300 29.524 6.219 1.00 5.75 88 MET A CA 1
ATOM 1391 C C . MET A 1 131 ? 42.644 30.229 7.529 1.00 5.94 88 MET A C 1
ATOM 1392 O O . MET A 1 131 ? 41.940 31.184 7.904 1.00 6.70 88 MET A O 1
ATOM 1407 N N . VAL A 1 132 ? 43.695 29.793 8.241 1.00 5.45 89 VAL A N 1
ATOM 1408 C CA . VAL A 1 132 ? 44.010 30.441 9.510 1.00 5.91 89 VAL A CA 1
ATOM 1409 C C . VAL A 1 132 ? 44.824 31.707 9.341 1.00 6.23 89 VAL A C 1
ATOM 1410 O O . VAL A 1 132 ? 45.028 32.432 10.333 1.00 6.69 89 VAL A O 1
ATOM 1423 N N . SER A 1 133 ? 45.338 31.968 8.154 1.00 6.60 90 SER A N 1
ATOM 1424 C CA . SER A 1 133 ? 46.280 33.064 7.952 1.00 7.19 90 SER A CA 1
ATOM 1425 C C . SER A 1 133 ? 45.746 34.438 8.243 1.00 7.28 90 SER A C 1
ATOM 1426 O O . SER A 1 133 ? 46.580 35.328 8.548 1.00 9.33 90 SER A O 1
ATOM 1434 N N . THR A 1 134 ? 44.459 34.677 8.141 1.00 6.29 91 THR A N 1
ATOM 1435 C CA . THR A 1 134 ? 43.909 36.003 8.423 1.00 6.40 91 THR A CA 1
ATOM 1436 C C . THR A 1 134 ? 42.664 35.874 9.276 1.00 6.53 91 THR A C 1
ATOM 1437 O O . THR A 1 134 ? 41.929 34.866 9.167 1.00 6.78 91 THR A O 1
ATOM 1448 N N . PRO A 1 135 ? 42.347 36.921 10.069 1.00 6.04 92 PRO A N 1
ATOM 1449 C CA . PRO A 1 135 ? 41.091 36.913 10.817 1.00 6.87 92 PRO A CA 1
ATOM 1450 C C . PRO A 1 135 ? 39.878 36.759 9.903 1.00 7.68 92 PRO A C 1
ATOM 1451 O O . PRO A 1 135 ? 38.917 36.058 10.269 1.00 7.47 92 PRO A O 1
ATOM 1462 N N . GLN A 1 136 ? 39.889 37.403 8.751 1.00 6.45 93 GLN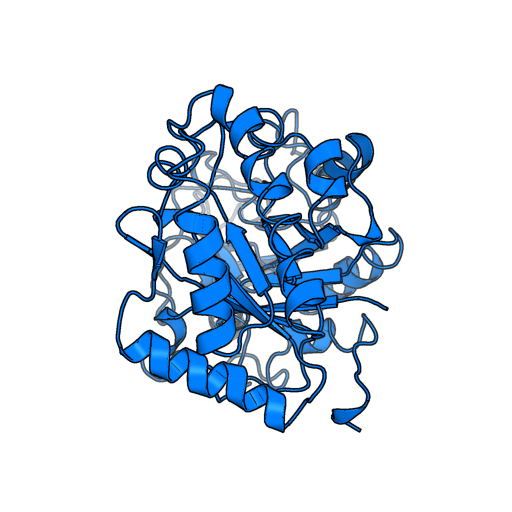 A N 1
ATOM 1463 C CA . GLN A 1 136 ? 38.768 37.294 7.826 1.00 8.21 93 GLN A CA 1
ATOM 1464 C C . GLN A 1 136 ? 38.539 35.842 7.386 1.00 6.45 93 GLN A C 1
ATOM 1465 O O . GLN A 1 136 ? 37.382 35.390 7.335 1.00 7.42 93 GLN A O 1
ATOM 1479 N N . ASN A 1 137 ? 39.615 35.142 7.011 1.00 5.64 94 ASN A N 1
ATOM 1480 C CA . ASN A 1 137 ? 39.434 33.765 6.571 1.00 6.22 94 ASN A CA 1
ATOM 1481 C C . ASN A 1 137 ? 38.955 32.874 7.710 1.00 5.82 94 ASN A C 1
ATOM 1482 O O . ASN A 1 137 ? 38.133 31.968 7.473 1.00 6.24 94 ASN A O 1
ATOM 1493 N N . ARG A 1 138 ? 39.429 33.113 8.920 1.00 5.41 95 ARG A N 1
ATOM 1494 C CA . ARG A 1 138 ? 38.950 32.318 10.056 1.00 5.77 95 ARG A CA 1
ATOM 1495 C C . ARG A 1 138 ? 37.487 32.572 10.307 1.00 6.13 95 ARG A C 1
ATOM 1496 O O . ARG A 1 138 ? 36.744 31.632 10.610 1.00 6.03 95 ARG A O 1
ATOM 1517 N N A GLN A 1 139 ? 37.039 33.843 10.239 0.60 6.33 96 GLN A N 1
ATOM 1518 N N B GLN A 1 139 ? 37.067 33.841 10.215 0.40 6.35 96 GLN A N 1
ATOM 1519 C CA A GLN A 1 139 ? 35.612 34.113 10.460 0.60 6.64 96 GLN A CA 1
ATOM 1520 C CA B GLN A 1 139 ? 35.668 34.176 10.431 0.40 6.71 96 GLN A CA 1
ATOM 1521 C C A GLN A 1 139 ?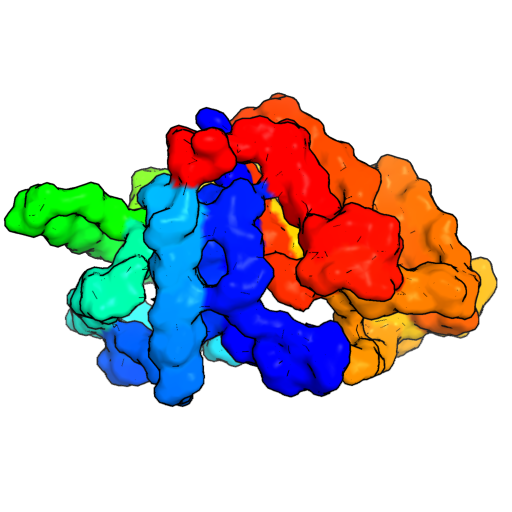 34.766 33.517 9.348 0.60 5.60 96 GLN A C 1
ATOM 1522 C C B GLN A 1 139 ? 34.798 33.531 9.369 0.40 7.91 96 GLN A C 1
ATOM 1523 O O A GLN A 1 139 ? 33.697 32.964 9.628 0.60 5.82 96 GLN A O 1
ATOM 1524 O O B GLN A 1 139 ? 33.753 32.963 9.699 0.40 7.54 96 GLN A O 1
ATOM 1551 N N . THR A 1 140 ? 35.245 33.583 8.104 1.00 6.20 97 THR A N 1
ATOM 1552 C CA . THR A 1 140 ? 34.523 32.937 6.997 1.00 6.42 97 THR A CA 1
ATOM 1553 C C . THR A 1 140 ? 34.310 31.440 7.330 1.00 6.04 97 THR A C 1
ATOM 1554 O O . THR A 1 140 ? 33.197 30.887 7.206 1.00 5.90 97 THR A O 1
ATOM 1565 N N . PHE A 1 141 ? 35.400 30.792 7.768 1.00 5.06 98 PHE A N 1
ATOM 1566 C CA . PHE A 1 141 ? 35.334 29.384 8.106 1.00 4.38 98 PHE A CA 1
ATOM 1567 C C . PHE A 1 141 ? 34.405 29.108 9.290 1.00 5.57 98 PHE A C 1
ATOM 1568 O O . PHE A 1 141 ? 33.527 28.234 9.200 1.00 5.33 98 PHE A O 1
ATOM 1585 N N . ILE A 1 142 ? 34.595 29.836 10.387 1.00 5.55 99 ILE A N 1
ATOM 1586 C CA . ILE A 1 142 ? 33.790 29.622 11.595 1.00 5.54 99 ILE A CA 1
ATOM 1587 C C . ILE A 1 142 ? 32.300 29.807 11.309 1.00 5.81 99 ILE A C 1
ATOM 1588 O O . ILE A 1 142 ? 31.485 28.972 11.690 1.00 5.77 99 ILE A O 1
ATOM 1604 N N . LYS A 1 143 ? 31.936 30.895 10.629 1.00 5.87 100 LYS A N 1
ATOM 1605 C CA . LYS A 1 143 ? 30.532 31.109 10.300 1.00 6.37 100 LYS A CA 1
ATOM 1606 C C . LYS A 1 143 ? 29.990 29.965 9.441 1.00 6.16 100 LYS A C 1
ATOM 1607 O O . LYS A 1 143 ? 28.859 29.512 9.629 1.00 6.52 100 LYS A O 1
ATOM 1626 N N . SER A 1 144 ? 30.803 29.506 8.476 1.00 5.44 101 SER A N 1
ATOM 1627 C CA . SER A 1 144 ? 30.351 28.403 7.631 1.00 6.19 101 SER A CA 1
ATOM 1628 C C . SER A 1 144 ? 30.149 27.125 8.418 1.00 5.92 101 SER A C 1
ATOM 1629 O O . SER A 1 144 ? 29.234 26.360 8.108 1.00 5.93 101 SER A O 1
ATOM 1637 N N . VAL A 1 145 ? 30.980 26.883 9.413 1.00 5.40 102 VAL A N 1
ATOM 1638 C CA . VAL A 1 145 ? 30.859 25.686 10.223 1.00 4.95 102 VAL A CA 1
ATOM 1639 C C . VAL A 1 145 ? 29.568 25.718 11.013 1.00 5.60 102 VAL A C 1
ATOM 1640 O O . VAL A 1 145 ? 28.833 24.732 11.036 1.00 5.64 102 VAL A O 1
ATOM 1653 N N . ILE A 1 146 ? 29.273 26.829 11.673 1.00 6.10 103 ILE A N 1
ATOM 1654 C CA . ILE A 1 146 ? 28.025 26.898 12.436 1.00 6.28 103 ILE A CA 1
ATOM 1655 C C . ILE A 1 146 ? 26.834 26.652 11.517 1.00 6.55 103 ILE A C 1
ATOM 1656 O O . ILE A 1 146 ? 25.943 25.863 11.832 1.00 6.97 103 ILE A O 1
ATOM 1672 N N . ARG A 1 147 ? 26.823 27.312 10.369 1.00 6.04 104 ARG A N 1
ATOM 1673 C CA . ARG A 1 147 ? 25.699 27.134 9.428 1.00 6.67 104 ARG A CA 1
ATOM 1674 C C . ARG A 1 147 ? 25.570 25.696 8.966 1.00 5.87 104 ARG A C 1
ATOM 1675 O O . ARG A 1 147 ? 24.465 25.146 8.925 1.00 6.67 104 ARG A O 1
ATOM 1696 N N . PHE A 1 148 ? 26.697 25.095 8.588 1.00 6.09 105 PHE A N 1
ATOM 1697 C CA . PHE A 1 148 ? 26.712 23.754 8.004 1.00 5.95 105 PHE A CA 1
ATOM 1698 C C . PHE A 1 148 ? 26.320 22.707 9.017 1.00 5.72 105 PHE A C 1
ATOM 1699 O O . PHE A 1 148 ? 25.486 21.841 8.731 1.00 6.18 105 PHE A O 1
ATOM 1716 N N . LEU A 1 149 ? 26.899 22.770 10.230 1.00 5.57 106 LEU A N 1
ATOM 1717 C CA . LEU A 1 149 ? 26.559 21.756 11.243 1.00 5.74 106 LEU A CA 1
ATOM 1718 C C . LEU A 1 149 ? 25.100 21.868 11.649 1.00 5.38 106 LEU A C 1
ATOM 1719 O O . LEU A 1 149 ? 24.423 20.859 11.788 1.00 6.29 106 LEU A O 1
ATOM 1735 N N . ARG A 1 150 ? 24.578 23.083 11.818 1.00 6.06 107 ARG A N 1
ATOM 1736 C CA . ARG A 1 150 ? 23.174 23.232 12.200 1.00 6.96 107 ARG A CA 1
ATOM 1737 C C . ARG A 1 150 ? 22.245 22.801 11.075 1.00 7.08 107 ARG A C 1
ATOM 1738 O O . ARG A 1 150 ? 21.263 22.086 11.329 1.00 7.49 107 ARG A O 1
ATOM 1759 N N . GLN A 1 151 ? 22.554 23.140 9.817 1.00 6.55 108 GLN A N 1
ATOM 1760 C CA . GLN A 1 151 ? 21.594 22.753 8.764 1.00 7.78 108 GLN A CA 1
ATOM 1761 C C . GLN A 1 151 ? 21.580 21.259 8.487 1.00 7.56 108 GLN A C 1
ATOM 1762 O O . GLN A 1 151 ? 20.549 20.728 8.016 1.00 7.33 108 GLN A O 1
ATOM 1776 N N . TYR A 1 152 ? 22.701 20.563 8.772 1.00 7.56 109 TYR A N 1
ATOM 1777 C CA . TYR A 1 152 ? 22.786 19.134 8.540 1.00 8.32 109 TYR A CA 1
ATOM 1778 C C . TYR A 1 152 ? 22.690 18.320 9.803 1.00 9.40 109 TYR A C 1
ATOM 1779 O O . TYR A 1 152 ? 22.909 17.102 9.753 1.00 10.25 109 TYR A O 1
ATOM 1797 N N . ASN A 1 153 ? 22.296 18.944 10.902 1.00 8.57 110 ASN A N 1
ATOM 1798 C CA . ASN A 1 153 ? 21.981 18.249 12.156 1.00 11.04 110 ASN A CA 1
ATOM 1799 C C . ASN A 1 153 ? 23.179 17.531 12.786 1.00 10.46 110 ASN A C 1
ATOM 1800 O O . ASN A 1 153 ? 23.016 16.429 13.328 1.00 12.53 110 ASN A O 1
ATOM 1811 N N . PHE A 1 154 ? 24.382 18.108 12.676 1.00 6.69 111 PHE A N 1
ATOM 1812 C CA . PHE A 1 154 ? 25.550 17.574 13.380 1.00 6.29 111 PHE A CA 1
ATOM 1813 C C . PHE A 1 154 ? 25.633 18.255 14.740 1.00 6.81 111 PHE A C 1
ATOM 1814 O O . PHE A 1 154 ? 25.256 19.427 14.891 1.00 8.07 111 PHE A O 1
ATOM 1831 N N . ASP A 1 155 ? 26.177 17.553 15.737 1.00 5.76 112 ASP A N 1
ATOM 1832 C CA . ASP A 1 155 ? 26.389 18.105 17.082 1.00 6.11 112 ASP A CA 1
ATOM 1833 C C . ASP A 1 155 ? 27.733 18.761 17.287 1.00 5.74 112 ASP A C 1
ATOM 1834 O O . ASP A 1 155 ? 27.923 19.359 18.356 1.00 6.45 112 ASP A O 1
ATOM 1843 N N . GLY A 1 156 ? 28.627 18.717 16.301 1.00 4.98 113 GLY A N 1
ATOM 1844 C CA . GLY A 1 156 ? 29.921 19.336 16.512 1.00 5.40 113 GLY A CA 1
ATOM 1845 C C . GLY A 1 156 ? 30.868 19.082 15.367 1.00 5.43 113 GLY A C 1
ATOM 1846 O O . GLY A 1 156 ? 30.535 18.401 14.392 1.00 4.96 113 GLY A O 1
ATOM 1850 N N . LEU A 1 157 ? 32.069 19.672 15.496 1.00 4.79 114 LEU A N 1
ATOM 1851 C CA . LEU A 1 157 ? 33.125 19.620 14.503 1.00 4.76 114 LEU A CA 1
ATOM 1852 C C . LEU A 1 157 ? 34.336 18.924 15.062 1.00 5.58 114 LEU A C 1
ATOM 1853 O O . LEU A 1 157 ? 34.727 19.200 16.216 1.00 6.02 114 LEU A O 1
ATOM 1869 N N . ASN A 1 158 ? 34.970 18.050 14.253 1.00 4.41 115 ASN A N 1
ATOM 1870 C CA . ASN A 1 158 ? 36.290 17.533 14.557 1.00 4.05 115 ASN A CA 1
ATOM 1871 C C . ASN A 1 158 ? 37.286 18.180 13.573 1.00 5.06 115 ASN A C 1
ATOM 1872 O O . ASN A 1 158 ? 37.148 18.003 12.347 1.00 6.55 115 ASN A O 1
ATOM 1883 N N . LEU A 1 159 ? 38.239 18.965 14.087 1.00 4.38 116 LEU A N 1
ATOM 1884 C CA . LEU A 1 159 ? 39.337 19.492 13.262 1.00 3.85 116 LEU A CA 1
ATOM 1885 C C . LEU A 1 159 ? 40.394 18.410 13.167 1.00 5.34 116 LEU A C 1
ATOM 1886 O O . LEU A 1 159 ? 40.812 17.880 14.194 1.00 5.79 116 LEU A O 1
ATOM 1902 N N . ASP A 1 160 ? 40.877 18.140 11.966 1.00 3.96 117 ASP A N 1
ATOM 1903 C CA . ASP A 1 160 ? 41.890 17.120 11.764 1.00 3.95 117 ASP A CA 1
ATOM 1904 C C . ASP A 1 160 ? 42.961 17.615 10.809 1.00 5.14 117 ASP A C 1
ATOM 1905 O O . ASP A 1 160 ? 43.167 17.077 9.713 1.00 6.43 117 ASP A O 1
ATOM 1914 N N . TRP A 1 161 ? 43.628 18.679 11.211 1.00 4.52 118 TRP A N 1
ATOM 1915 C CA . TRP A 1 161 ? 44.723 19.250 10.437 1.00 4.32 118 TRP A CA 1
ATOM 1916 C C . TRP A 1 161 ? 45.963 18.391 10.622 1.00 4.44 118 TRP A C 1
ATOM 1917 O O . TRP A 1 161 ? 46.459 18.251 11.742 1.00 5.27 118 TRP A O 1
ATOM 1938 N N . GLN A 1 162 ? 46.452 17.819 9.524 1.00 4.04 119 GLN A N 1
ATOM 1939 C CA . GLN A 1 162 ? 47.659 16.977 9.552 1.00 4.82 119 GLN A CA 1
ATOM 1940 C C . GLN A 1 162 ? 48.754 17.637 8.717 1.00 5.61 119 GLN A C 1
ATOM 1941 O O . GLN A 1 162 ? 48.871 17.364 7.507 1.00 5.65 119 GLN A O 1
ATOM 1955 N N . TYR A 1 163 ? 49.550 18.540 9.285 1.00 4.88 120 TYR A N 1
ATOM 1956 C CA . TYR A 1 163 ? 49.568 18.993 10.677 1.00 5.07 120 TYR A CA 1
ATOM 1957 C C . TYR A 1 163 ? 49.965 20.446 10.702 1.00 5.85 120 TYR A C 1
ATOM 1958 O O . TYR A 1 163 ? 50.698 20.909 9.818 1.00 6.42 120 TYR A O 1
ATOM 1976 N N . PRO A 1 164 ? 49.552 21.203 11.720 1.00 5.80 121 PRO A N 1
ATOM 1977 C CA . PRO A 1 164 ? 50.107 22.561 11.878 1.00 5.90 121 PRO A CA 1
ATOM 1978 C C . PRO A 1 164 ? 51.599 22.451 12.173 1.00 7.09 121 PRO A C 1
ATOM 1979 O O . PRO A 1 164 ? 51.996 21.582 12.950 1.00 7.25 121 PRO A O 1
ATOM 1990 N N . GLY A 1 165 ? 52.403 23.282 11.554 1.00 6.51 122 GLY A N 1
ATOM 1991 C CA . GLY A 1 165 ? 53.831 23.316 11.846 1.00 8.61 122 GLY A CA 1
ATOM 1992 C C . GLY A 1 165 ? 54.697 22.246 11.221 1.00 8.46 122 GLY A C 1
ATOM 1993 O O . GLY A 1 165 ? 55.907 22.234 11.469 1.00 9.45 122 GLY A O 1
ATOM 1997 N N . SER A 1 166 ? 54.149 21.355 10.392 1.00 8.28 123 SER A N 1
ATOM 1998 C CA . SER A 1 166 ? 54.972 20.395 9.652 1.00 9.70 123 SER A CA 1
ATOM 1999 C C . SER A 1 166 ? 54.284 20.104 8.321 1.00 9.01 123 SER A C 1
ATOM 2000 O O . SER A 1 166 ? 53.262 20.695 7.999 1.00 8.44 123 SER A O 1
ATOM 2008 N N . ARG A 1 167 ? 54.946 19.321 7.469 1.00 9.06 124 ARG A N 1
ATOM 2009 C CA . ARG A 1 167 ? 54.450 18.978 6.137 1.00 9.63 124 ARG A CA 1
ATOM 2010 C C . ARG A 1 167 ? 54.313 20.195 5.263 1.00 10.86 124 ARG A C 1
ATOM 2011 O O . ARG A 1 167 ? 53.504 20.193 4.313 1.00 11.89 124 ARG A O 1
ATOM 2032 N N . GLY A 1 168 ? 55.091 21.225 5.548 1.00 10.35 125 GLY A N 1
ATOM 2033 C CA . GLY A 1 168 ? 55.057 22.469 4.778 1.00 12.27 125 GLY A CA 1
ATOM 2034 C C . GLY A 1 168 ? 54.416 23.631 5.505 1.00 13.65 125 GLY A C 1
ATOM 2035 O O . GLY A 1 168 ? 54.745 24.800 5.202 1.00 15.26 125 GLY A O 1
ATOM 2039 N N . SER A 1 169 ? 53.545 23.331 6.508 1.00 9.68 126 SER A N 1
ATOM 2040 C CA . SER A 1 169 ? 52.898 24.369 7.315 1.00 7.81 126 SER A CA 1
ATOM 2041 C C . SER A 1 169 ? 53.971 25.063 8.154 1.00 10.05 126 SER A C 1
ATOM 2042 O O . SER A 1 169 ? 54.776 24.401 8.823 1.00 9.02 126 SER A O 1
ATOM 2050 N N . PRO A 1 170 ? 54.024 26.403 8.086 1.00 9.12 127 PRO A N 1
ATOM 2051 C CA . PRO A 1 170 ? 55.098 27.123 8.775 1.00 11.18 127 PRO A CA 1
ATOM 2052 C C . PRO A 1 170 ? 54.932 27.138 10.290 1.00 9.03 127 PRO A C 1
ATOM 2053 O O . PRO A 1 170 ? 53.831 26.902 10.829 1.00 7.52 127 PRO A O 1
ATOM 2064 N N . PRO A 1 171 ? 56.027 27.502 11.007 1.00 9.45 128 PRO A N 1
ATOM 2065 C CA . PRO A 1 171 ? 55.968 27.528 12.486 1.00 11.30 128 PRO A CA 1
ATOM 2066 C C . PRO A 1 171 ? 54.865 28.386 13.075 1.00 9.55 128 PRO A C 1
ATOM 2067 O O . PRO A 1 171 ? 54.299 28.018 14.118 1.00 9.63 128 PRO A O 1
ATOM 2078 N N . LYS A 1 172 ? 54.520 29.502 12.427 1.00 9.82 129 LYS A N 1
ATOM 2079 C CA . LYS A 1 172 ? 53.448 30.371 12.943 1.00 10.48 129 LYS A CA 1
ATOM 2080 C C . LYS A 1 172 ? 52.118 29.649 13.060 1.00 7.67 129 LYS A C 1
ATOM 2081 O O . LYS A 1 172 ? 51.229 30.117 13.772 1.00 7.52 129 LYS A O 1
ATOM 2100 N N . ASP A 1 173 ? 51.930 28.539 12.298 1.00 7.64 130 ASP A N 1
ATOM 2101 C CA . ASP A 1 173 ? 50.649 27.841 12.352 1.00 6.29 130 ASP A CA 1
ATOM 2102 C C . ASP A 1 173 ? 50.394 27.152 13.675 1.00 6.39 130 ASP A C 1
ATOM 2103 O O . ASP A 1 173 ? 49.247 26.856 13.977 1.00 6.38 130 ASP A O 1
ATOM 2112 N N . LYS A 1 174 ? 51.434 26.894 14.494 1.00 6.41 131 LYS A N 1
ATOM 2113 C CA . LYS A 1 174 ? 51.203 26.369 15.826 1.00 6.19 131 LYS A CA 1
ATOM 2114 C C . LYS A 1 174 ? 50.369 27.421 16.635 1.00 6.78 131 LYS A C 1
ATOM 2115 O O . LYS A 1 174 ? 49.344 27.112 17.235 1.00 7.30 131 LYS A O 1
ATOM 2134 N N . HIS A 1 175 ? 50.779 28.686 16.575 1.00 6.59 132 HIS A N 1
ATOM 2135 C CA . HIS A 1 175 ? 50.027 29.749 17.235 1.00 6.62 132 HIS A CA 1
ATOM 2136 C C . HIS A 1 175 ? 48.667 29.971 16.552 1.00 6.40 132 HIS A C 1
ATOM 2137 O O . HIS A 1 175 ? 47.651 30.077 17.238 1.00 6.53 132 HIS A O 1
ATOM 2151 N N . LEU A 1 176 ? 48.653 30.042 15.218 1.00 5.93 133 LEU A N 1
ATOM 2152 C CA . LEU A 1 176 ? 47.383 30.363 14.535 1.00 6.05 133 LEU A CA 1
ATOM 2153 C C . LEU A 1 176 ? 46.352 29.245 14.678 1.00 5.66 133 LEU A C 1
ATOM 2154 O O . LEU A 1 176 ? 45.157 29.535 14.726 1.00 6.07 133 LEU A O 1
ATOM 2170 N N . PHE A 1 177 ? 46.794 27.979 14.790 1.00 5.73 134 PHE A N 1
ATOM 2171 C CA . PHE A 1 177 ? 45.823 26.910 15.039 1.00 6.01 134 PHE A CA 1
ATOM 2172 C C . PHE A 1 177 ? 45.155 27.114 16.397 1.00 5.31 134 PHE A C 1
ATOM 2173 O O . PHE A 1 177 ? 43.943 26.951 16.542 1.00 5.79 134 PHE A O 1
ATOM 2190 N N A SER A 1 178 ? 45.956 27.470 17.406 0.77 5.92 135 SER A N 1
ATOM 2191 N N B SER A 1 178 ? 45.947 27.454 17.427 0.23 5.91 135 SER A N 1
ATOM 2192 C CA A SER A 1 178 ? 45.410 27.726 18.732 0.77 6.49 135 SER A CA 1
ATOM 2193 C CA B SER A 1 178 ? 45.375 27.683 18.757 0.23 6.58 135 SER A CA 1
ATOM 2194 C C A SER A 1 178 ? 44.424 28.904 18.705 0.77 5.10 135 SER A C 1
ATOM 2195 C C B SER A 1 178 ? 44.437 28.903 18.740 0.23 9.49 135 SER A C 1
ATOM 2196 O O A SER A 1 178 ? 43.345 28.841 19.306 0.77 5.52 135 SER A O 1
ATOM 2197 O O B SER A 1 178 ? 43.395 28.864 19.389 0.23 9.67 135 SER A O 1
ATOM 2212 N N . VAL A 1 179 ? 44.761 29.950 17.948 1.00 6.17 136 VAL A N 1
ATOM 2213 C CA . VAL A 1 179 ? 43.851 31.090 17.797 1.00 6.60 136 VAL A CA 1
ATOM 2214 C C . VAL A 1 179 ? 42.543 30.637 17.139 1.00 6.10 136 VAL A C 1
ATOM 2215 O O . VAL A 1 179 ? 41.453 30.981 17.602 1.00 6.70 136 VAL A O 1
ATOM 2229 N N . LEU A 1 180 ? 42.645 29.841 16.043 1.00 5.38 137 LEU A N 1
ATOM 2230 C CA . LEU A 1 180 ? 41.440 29.344 15.381 1.00 5.57 137 LEU A CA 1
ATOM 2231 C C . LEU A 1 180 ? 40.549 28.591 16.369 1.00 5.92 137 LEU A C 1
ATOM 2232 O O . LEU A 1 180 ? 39.344 28.799 16.408 1.00 6.20 137 LEU A O 1
ATOM 2248 N N . VAL A 1 181 ? 41.145 27.685 17.161 1.00 5.61 138 VAL A N 1
ATOM 2249 C CA . VAL A 1 181 ? 40.372 26.883 18.104 1.00 6.27 138 VAL A CA 1
ATOM 2250 C C . VAL A 1 181 ? 39.716 27.754 19.170 1.00 6.26 138 VAL A C 1
ATOM 2251 O O . VAL A 1 181 ? 38.539 27.547 19.506 1.00 6.06 138 VAL A O 1
ATOM 2264 N N . GLN A 1 182 ? 40.440 28.752 19.677 1.00 6.04 139 GLN A N 1
ATOM 2265 C CA . GLN A 1 182 ? 39.835 29.667 20.640 1.00 6.21 139 GLN A CA 1
ATOM 2266 C C . GLN A 1 182 ? 38.681 30.438 20.047 1.00 7.09 139 GLN A C 1
ATOM 2267 O O . GLN A 1 182 ? 37.627 30.569 20.685 1.00 7.35 139 GLN A O 1
ATOM 2281 N N . GLU A 1 183 ? 38.862 30.953 18.823 1.00 6.40 140 GLU A N 1
ATOM 2282 C CA . GLU A 1 183 ? 37.805 31.732 18.179 1.00 6.99 140 GLU A CA 1
ATOM 2283 C C . GLU A 1 183 ? 36.593 30.851 17.855 1.00 6.61 140 GLU A C 1
ATOM 2284 O O . GLU A 1 183 ? 35.459 31.303 17.967 1.00 7.35 140 GLU A O 1
ATOM 2296 N N A MET A 1 184 ? 36.833 29.588 17.438 0.70 6.32 141 MET A N 1
ATOM 2297 N N B MET A 1 184 ? 36.829 29.601 17.448 0.30 6.33 141 MET A N 1
ATOM 2298 C CA A MET A 1 184 ? 35.751 28.640 17.124 0.70 5.65 141 MET A CA 1
ATOM 2299 C CA B MET A 1 184 ? 35.717 28.710 17.143 0.30 5.65 141 MET A CA 1
ATOM 2300 C C A MET A 1 184 ? 34.964 28.330 18.408 0.70 5.54 141 MET A C 1
ATOM 2301 C C B MET A 1 184 ? 34.955 28.362 18.410 0.30 8.48 141 MET A C 1
ATOM 2302 O O A MET A 1 184 ? 33.732 28.353 18.421 0.70 5.36 141 MET A O 1
ATOM 2303 O O B MET A 1 184 ? 33.722 28.378 18.404 0.30 8.28 141 MET A O 1
ATOM 2330 N N . ARG A 1 185 ? 35.679 28.037 19.496 1.00 6.21 142 ARG A N 1
ATOM 2331 C CA . ARG A 1 185 ? 35.006 27.757 20.771 1.00 7.12 142 ARG A CA 1
ATOM 2332 C C . ARG A 1 185 ? 34.141 28.964 21.206 1.00 7.20 142 ARG A C 1
ATOM 2333 O O . ARG A 1 185 ? 32.990 28.798 21.632 1.00 7.54 142 ARG A O 1
ATOM 2354 N N . LYS A 1 186 ? 34.699 30.169 21.107 1.00 7.39 143 LYS A N 1
ATOM 2355 C CA . LYS A 1 186 ? 33.941 31.371 21.489 1.00 8.61 143 LYS A CA 1
ATOM 2356 C C . LYS A 1 186 ? 32.694 31.533 20.626 1.00 7.20 143 LYS A C 1
ATOM 2357 O O . LYS A 1 186 ? 31.604 31.848 21.124 1.00 7.78 143 LYS A O 1
ATOM 2376 N N . ALA A 1 187 ? 32.858 31.368 19.311 1.00 7.25 144 ALA A N 1
ATOM 2377 C CA . ALA A 1 187 ? 31.710 31.471 18.420 1.00 7.38 144 ALA A CA 1
ATOM 2378 C C . ALA A 1 187 ? 30.642 30.405 18.746 1.00 7.16 144 ALA A C 1
ATOM 2379 O O . ALA A 1 187 ? 29.432 30.694 18.660 1.00 7.36 144 ALA A O 1
ATOM 2386 N N . PHE A 1 188 ? 31.063 29.179 19.076 1.00 6.69 145 PHE A N 1
ATOM 2387 C CA . PHE A 1 188 ? 30.092 28.157 19.459 1.00 6.59 145 PHE A CA 1
ATOM 2388 C C . PHE A 1 188 ? 29.361 28.565 20.758 1.00 7.80 145 PHE A C 1
ATOM 2389 O O . PHE A 1 188 ? 28.158 28.348 20.862 1.00 7.99 145 PHE A O 1
ATOM 2406 N N A GLU A 1 189 ? 30.082 29.114 21.734 0.63 7.90 146 GLU A N 1
ATOM 2407 N N B GLU A 1 189 ? 30.084 29.148 21.729 0.37 8.07 146 GLU A N 1
ATOM 2408 C CA A GLU A 1 189 ? 29.445 29.580 22.973 0.63 9.33 146 GLU A CA 1
ATOM 2409 C CA B GLU A 1 189 ? 29.470 29.616 22.983 0.37 9.45 146 GLU A CA 1
ATOM 2410 C C A GLU A 1 189 ? 28.409 30.664 22.642 0.63 8.46 146 GLU A C 1
ATOM 2411 C C B GLU A 1 189 ? 28.433 30.691 22.681 0.37 11.77 146 GLU A C 1
ATOM 2412 O O A GLU A 1 189 ? 27.264 30.604 23.116 0.63 7.72 146 GLU A O 1
ATOM 2413 O O B GLU A 1 189 ? 27.336 30.680 23.246 0.37 12.07 146 GLU A O 1
ATOM 2436 N N . GLU A 1 190 ? 28.781 31.623 21.790 1.00 8.66 147 GLU A N 1
ATOM 2437 C CA . GLU A 1 190 ? 27.866 32.725 21.427 1.00 10.23 147 GLU A CA 1
ATOM 2438 C C . GLU A 1 190 ? 26.639 32.216 20.714 1.00 9.68 147 GLU A C 1
ATOM 2439 O O . GLU A 1 190 ? 25.526 32.703 20.974 1.00 10.26 147 GLU A O 1
ATOM 2452 N N . GLU A 1 191 ? 26.792 31.212 19.831 1.00 9.71 148 GLU A N 1
ATOM 2453 C CA . GLU A 1 191 ? 25.633 30.719 19.091 1.00 9.79 148 GLU A CA 1
ATOM 2454 C C . GLU A 1 191 ? 24.689 29.965 20.005 1.00 9.13 148 GLU A C 1
ATOM 2455 O O . GLU A 1 191 ? 23.471 30.018 19.829 1.00 9.38 148 GLU A O 1
ATOM 2467 N N . SER A 1 192 ? 25.236 29.226 20.963 1.00 8.90 149 SER A N 1
ATOM 2468 C CA . SER A 1 192 ? 24.422 28.520 21.956 1.00 11.08 149 SER A CA 1
ATOM 2469 C C . SER A 1 192 ? 23.568 29.511 22.785 1.00 12.84 149 SER A C 1
ATOM 2470 O O . SER A 1 192 ? 22.367 29.264 22.986 1.00 12.75 149 SER A O 1
ATOM 2478 N N . THR A 1 193 ? 24.187 30.613 23.220 1.00 13.20 150 THR A N 1
ATOM 2479 C CA . THR A 1 193 ? 23.493 31.657 24.003 1.00 14.41 150 THR A CA 1
ATOM 2480 C C . THR A 1 193 ? 22.415 32.313 23.150 1.00 17.03 150 THR A C 1
ATOM 2481 O O . THR A 1 193 ? 21.274 32.504 23.608 1.00 17.23 150 THR A O 1
ATOM 2492 N N . LEU A 1 194 ? 22.752 32.661 21.908 1.00 15.70 151 LEU A N 1
ATOM 2493 C CA . LEU A 1 194 ? 21.811 33.309 20.993 1.00 16.28 151 LEU A CA 1
ATOM 2494 C C . LEU A 1 194 ? 20.569 32.478 20.720 1.00 18.34 151 LEU A C 1
ATOM 2495 O O . LEU A 1 194 ? 19.458 33.019 20.720 1.00 17.38 151 LEU A O 1
ATOM 2511 N N . ASN A 1 195 ? 20.738 31.176 20.460 1.00 15.86 152 ASN A N 1
ATOM 2512 C CA . ASN A 1 195 ? 19.640 30.305 20.065 1.00 16.48 152 ASN A CA 1
ATOM 2513 C C . ASN A 1 195 ? 19.062 29.450 21.181 1.00 16.36 152 ASN A C 1
ATOM 2514 O O . ASN A 1 195 ? 18.137 28.690 20.920 1.00 14.79 152 ASN A O 1
ATOM 2525 N N . HIS A 1 196 ? 19.590 29.560 22.410 1.00 16.40 153 HIS A N 1
ATOM 2526 C CA . HIS A 1 196 ? 19.079 28.818 23.563 1.00 18.02 153 HIS A CA 1
ATOM 2527 C C . HIS A 1 196 ? 19.051 27.321 23.305 1.00 18.18 153 HIS A C 1
ATOM 2528 O O . HIS A 1 196 ? 18.075 26.637 23.641 1.00 16.16 153 HIS A O 1
ATOM 2542 N N . ILE A 1 197 ? 20.148 26.798 22.712 1.00 16.68 154 ILE A N 1
ATOM 2543 C CA . ILE A 1 197 ? 20.269 25.369 22.456 1.00 14.31 154 ILE A CA 1
ATOM 2544 C C . ILE A 1 197 ? 21.654 24.907 22.883 1.00 12.01 154 ILE A C 1
ATOM 2545 O O . ILE A 1 197 ? 22.565 25.734 22.998 1.00 11.21 154 ILE A O 1
ATOM 2561 N N . PRO A 1 198 ? 21.810 23.612 23.136 1.00 11.48 155 PRO A N 1
ATOM 2562 C CA . PRO A 1 198 ? 23.126 23.113 23.566 1.00 12.87 155 PRO A CA 1
ATOM 2563 C C . PRO A 1 198 ? 24.231 23.480 22.586 1.00 10.45 155 PRO A C 1
ATOM 2564 O O . PRO A 1 198 ? 24.064 23.392 21.348 1.00 9.21 155 PRO A O 1
ATOM 2575 N N . ARG A 1 199 ? 25.365 23.863 23.137 1.00 11.13 156 ARG A N 1
ATOM 2576 C CA . ARG A 1 199 ? 26.514 24.274 22.337 1.00 9.01 156 ARG A CA 1
ATOM 2577 C C . ARG A 1 199 ? 27.035 23.151 21.439 1.00 8.02 156 ARG A C 1
ATOM 2578 O O . ARG A 1 199 ? 27.164 22.012 21.891 1.00 8.05 156 ARG A O 1
ATOM 2599 N N . LEU A 1 200 ? 27.461 23.523 20.218 1.00 7.37 157 LEU A N 1
ATOM 2600 C CA . LEU A 1 200 ? 28.177 22.589 19.363 1.00 6.34 157 LEU A CA 1
ATOM 2601 C C . LEU A 1 200 ? 29.486 22.149 20.032 1.00 6.22 157 LEU A C 1
ATOM 2602 O O . LEU A 1 200 ? 30.169 22.951 20.663 1.00 7.08 157 LEU A O 1
ATOM 2618 N N . LEU A 1 201 ? 29.827 20.882 19.883 1.00 5.62 158 LEU A N 1
ATOM 2619 C CA . LEU A 1 201 ? 31.076 20.322 20.384 1.00 5.88 158 LEU A CA 1
ATOM 2620 C C . LEU A 1 201 ? 32.221 20.668 19.450 1.00 6.11 158 LEU A C 1
ATOM 2621 O O . LEU A 1 201 ? 32.036 20.772 18.228 1.00 5.97 158 LEU A O 1
ATOM 2637 N N . LEU A 1 202 ? 33.400 20.805 20.028 1.00 5.41 159 LEU A N 1
ATOM 2638 C CA . LEU A 1 202 ? 34.599 21.060 19.246 1.00 5.53 159 LEU A CA 1
ATOM 2639 C C . LEU A 1 202 ? 35.687 20.085 19.678 1.00 5.31 159 LEU A C 1
ATOM 2640 O O . LEU A 1 202 ? 36.093 20.062 20.854 1.00 5.69 159 LEU A O 1
ATOM 2656 N N . THR A 1 203 ? 36.165 19.263 18.759 1.00 5.45 160 THR A N 1
ATOM 2657 C CA . THR A 1 203 ? 37.270 18.358 19.053 1.00 4.57 160 THR A CA 1
ATOM 2658 C C . THR A 1 203 ? 38.353 18.558 18.010 1.00 5.39 160 THR A C 1
ATOM 2659 O O . THR A 1 203 ? 38.118 19.139 16.941 1.00 5.60 160 THR A O 1
ATOM 2670 N N . SER A 1 204 ? 39.546 18.056 18.317 1.00 4.67 161 SER A N 1
ATOM 2671 C CA . SER A 1 204 ? 40.630 18.044 17.359 1.00 3.87 161 SER A CA 1
ATOM 2672 C C . SER A 1 204 ? 41.380 16.736 17.474 1.00 4.44 161 SER A C 1
ATOM 2673 O O . SER A 1 204 ? 41.488 16.182 18.582 1.00 5.15 161 SER A O 1
ATOM 2681 N N . THR A 1 205 ? 41.910 16.232 16.353 1.00 3.84 162 THR A N 1
ATOM 2682 C CA . THR A 1 205 ? 42.896 15.194 16.462 1.00 3.72 162 THR A CA 1
ATOM 2683 C C . THR A 1 205 ? 44.171 15.799 17.086 1.00 4.35 162 THR A C 1
ATOM 2684 O O . THR A 1 205 ? 44.401 17.019 17.033 1.00 4.82 162 THR A O 1
ATOM 2695 N N . GLY A 1 206 ? 44.986 14.937 17.669 1.00 4.40 163 GLY A N 1
ATOM 2696 C CA . GLY A 1 206 ? 46.295 15.261 18.219 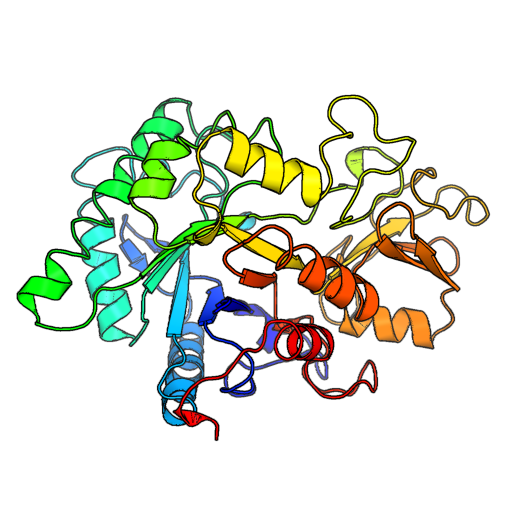1.00 5.08 163 GLY A CA 1
ATOM 2697 C C . GLY A 1 206 ? 47.305 14.268 17.715 1.00 5.79 163 GLY A C 1
ATOM 2698 O O . GLY A 1 206 ? 47.048 13.062 17.806 1.00 6.08 163 GLY A O 1
ATOM 2702 N N . ALA A 1 207 ? 48.454 14.725 17.257 1.00 4.95 164 ALA A N 1
ATOM 2703 C CA . ALA A 1 207 ? 49.456 13.823 16.719 1.00 4.98 164 ALA A CA 1
ATOM 2704 C C . ALA A 1 207 ? 49.958 12.846 17.785 1.00 5.35 164 ALA A C 1
ATOM 2705 O O . ALA A 1 207 ? 49.951 13.133 18.997 1.00 5.94 164 ALA A O 1
ATOM 2712 N N . GLY A 1 208 ? 50.462 11.717 17.280 1.00 5.25 165 GLY A N 1
ATOM 2713 C CA . GLY A 1 208 ? 51.021 10.664 18.108 1.00 5.77 165 GLY A CA 1
ATOM 2714 C C . GLY A 1 208 ? 52.537 10.617 18.036 1.00 7.67 165 GLY A C 1
ATOM 2715 O O . GLY A 1 208 ? 53.117 9.695 18.637 1.00 10.63 165 GLY A O 1
ATOM 2719 N N . PHE A 1 209 ? 53.213 11.493 17.257 1.00 6.65 166 PHE A N 1
ATOM 2720 C CA . PHE A 1 209 ? 54.674 11.527 17.108 1.00 6.89 166 PHE A CA 1
ATOM 2721 C C . PHE A 1 209 ? 55.149 12.755 17.839 1.00 7.61 166 PHE A C 1
ATOM 2722 O O . PHE A 1 209 ? 54.646 13.870 17.569 1.00 6.99 166 PHE A O 1
ATOM 2739 N N A ILE A 1 210 ? 56.101 12.555 18.749 0.54 7.34 167 ILE A N 1
ATOM 2740 N N B ILE A 1 210 ? 56.113 12.627 18.784 0.46 7.36 167 ILE A N 1
ATOM 2741 C CA A ILE A 1 210 ? 56.527 13.607 19.638 0.54 8.82 167 ILE A CA 1
ATOM 2742 C CA B ILE A 1 210 ? 56.520 13.780 19.608 0.46 8.81 167 ILE A CA 1
ATOM 2743 C C A ILE A 1 210 ? 57.010 14.847 18.898 0.54 9.18 167 ILE A C 1
ATOM 2744 C C B ILE A 1 210 ? 57.055 14.975 18.794 0.46 8.44 167 ILE A C 1
ATOM 2745 O O A ILE A 1 210 ? 56.659 15.964 19.303 0.54 9.35 167 ILE A O 1
ATOM 2746 O O B ILE A 1 210 ? 56.728 16.131 19.115 0.46 6.99 167 ILE A O 1
ATOM 2777 N N A ASP A 1 211 ? 57.807 14.673 17.826 0.54 8.58 168 ASP A N 1
ATOM 2778 N N B ASP A 1 211 ? 57.873 14.731 17.768 0.46 8.55 168 ASP A N 1
ATOM 2779 C CA A ASP A 1 211 ? 58.301 15.843 17.092 0.54 9.33 168 ASP A CA 1
ATOM 2780 C CA B ASP A 1 211 ? 58.363 15.881 16.999 0.46 9.51 168 ASP A CA 1
ATOM 2781 C C A ASP A 1 211 ? 57.154 16.647 16.466 0.54 8.82 168 ASP A C 1
ATOM 2782 C C B ASP A 1 211 ? 57.203 16.657 16.344 0.46 9.32 168 ASP A C 1
ATOM 2783 O O A ASP A 1 211 ? 57.188 17.880 16.485 0.54 8.33 168 ASP A O 1
ATOM 2784 O O B ASP A 1 211 ? 57.277 17.883 16.226 0.46 8.29 168 ASP A O 1
ATOM 2801 N N . VAL A 1 212 ? 56.115 15.957 15.968 1.00 7.64 169 VAL A N 1
ATOM 2802 C CA . VAL A 1 212 ? 54.955 16.633 15.363 1.00 6.68 169 VAL A CA 1
ATOM 2803 C C . VAL A 1 212 ? 54.131 17.346 16.445 1.00 7.27 169 VAL A C 1
ATOM 2804 O O . VAL A 1 212 ? 53.602 18.451 16.228 1.00 7.14 169 VAL A O 1
ATOM 2818 N N . ILE A 1 213 ? 54.002 16.739 17.618 1.00 5.91 170 ILE A N 1
ATOM 2819 C CA . ILE A 1 213 ? 53.295 17.390 18.711 1.00 6.01 170 ILE A CA 1
ATOM 2820 C C . ILE A 1 213 ? 53.998 18.696 19.056 1.00 7.59 170 ILE A C 1
ATOM 2821 O O . ILE A 1 213 ? 53.354 19.752 19.206 1.00 7.19 170 ILE A O 1
ATOM 2837 N N . LYS A 1 214 ? 55.322 18.639 19.224 1.00 6.66 171 LYS A N 1
ATOM 2838 C CA . LYS A 1 214 ? 56.071 19.842 19.594 1.00 7.21 171 LYS A CA 1
ATOM 2839 C C . LYS A 1 214 ? 55.940 20.959 18.573 1.00 8.45 171 LYS A C 1
ATOM 2840 O O . LYS A 1 214 ? 55.823 22.137 18.960 1.00 8.84 171 LYS A O 1
ATOM 2859 N N A SER A 1 215 ? 56.033 20.645 17.280 0.62 7.43 172 SER A N 1
ATOM 2860 N N B SER A 1 215 ? 56.028 20.626 17.286 0.38 7.49 172 SER A N 1
ATOM 2861 C CA A SER A 1 215 ? 55.968 21.719 16.289 0.62 7.42 172 SER A CA 1
ATOM 2862 C CA B SER A 1 215 ? 55.963 21.646 16.244 0.38 7.56 172 SER A CA 1
ATOM 2863 C C A SER A 1 215 ? 54.560 22.208 15.987 0.62 6.80 172 SER A C 1
ATOM 2864 C C B SER A 1 215 ? 54.572 22.186 15.979 0.38 9.22 172 SER A C 1
ATOM 2865 O O A SER A 1 215 ? 54.415 23.276 15.402 0.62 6.97 172 SER A O 1
ATOM 2866 O O B SER A 1 215 ? 54.460 23.255 15.389 0.38 9.22 172 SER A O 1
ATOM 2881 N N . GLY A 1 216 ? 53.525 21.463 16.379 1.00 6.65 173 GLY A N 1
ATOM 2882 C CA . GLY A 1 216 ? 52.180 21.842 16.011 1.00 6.28 173 GLY A CA 1
ATOM 2883 C C . GLY A 1 216 ? 51.202 22.267 17.055 1.00 6.16 173 GLY A C 1
ATOM 2884 O O . GLY A 1 216 ? 50.212 22.921 16.680 1.00 6.44 173 GLY A O 1
ATOM 2889 N N . TYR A 1 217 ? 51.378 21.860 18.332 1.00 5.23 174 TYR A N 1
ATOM 2890 C CA . TYR A 1 217 ? 50.283 21.939 19.276 1.00 5.09 174 TYR A CA 1
ATOM 2891 C C . TYR A 1 217 ? 50.628 22.706 20.522 1.00 5.97 174 TYR A C 1
ATOM 2892 O O . TYR A 1 217 ? 51.544 22.331 21.265 1.00 6.36 174 TYR A O 1
ATOM 2910 N N . LYS A 1 218 ? 49.883 23.772 20.783 1.00 5.09 175 LYS A N 1
ATOM 2911 C CA . LYS A 1 218 ? 49.990 24.515 22.049 1.00 5.43 175 LYS A CA 1
ATOM 2912 C C . LYS A 1 218 ? 49.076 23.780 23.045 1.00 5.93 175 LYS A C 1
ATOM 2913 O O . LYS A 1 218 ? 47.880 24.061 23.124 1.00 6.76 175 LYS A O 1
ATOM 2932 N N . ILE A 1 219 ? 49.614 22.779 23.732 1.00 5.20 176 ILE A N 1
ATOM 2933 C CA . ILE A 1 219 ? 48.762 21.832 24.437 1.00 4.86 176 ILE A CA 1
ATOM 2934 C C . ILE A 1 219 ? 47.890 22.503 25.499 1.00 6.18 176 ILE A C 1
ATOM 2935 O O . ILE A 1 219 ? 46.680 22.268 25.534 1.00 5.77 176 ILE A O 1
ATOM 2951 N N . PRO A 1 220 ? 48.438 23.298 26.420 1.00 5.46 177 PRO A N 1
ATOM 2952 C CA . PRO A 1 220 ? 47.568 23.854 27.464 1.00 5.61 177 PRO A CA 1
ATOM 2953 C C . PRO A 1 220 ? 46.444 24.717 26.886 1.00 6.42 177 PRO A C 1
ATOM 2954 O O . PRO A 1 220 ? 45.289 24.608 27.332 1.00 6.23 177 PRO A O 1
ATOM 2965 N N . GLU A 1 221 ? 46.760 25.564 25.874 1.00 5.97 178 GLU A N 1
ATOM 2966 C CA . GLU A 1 221 ? 45.704 26.390 25.290 1.00 7.49 178 GLU A CA 1
ATOM 2967 C C . GLU A 1 221 ? 44.677 25.565 24.545 1.00 7.47 178 GLU A C 1
ATOM 2968 O O . GLU A 1 221 ? 43.473 25.844 24.628 1.00 7.75 178 GLU A O 1
ATOM 2980 N N . LEU A 1 222 ? 45.113 24.577 23.789 1.00 5.98 179 LEU A N 1
ATOM 2981 C CA . LEU A 1 222 ? 44.141 23.733 23.080 1.00 5.92 179 LEU A CA 1
ATOM 2982 C C . LEU A 1 222 ? 43.252 22.976 24.045 1.00 6.80 179 LEU A C 1
ATOM 2983 O O . LEU A 1 222 ? 42.041 22.853 23.838 1.00 7.28 179 LEU A O 1
ATOM 2999 N N . SER A 1 223 ? 43.847 22.450 25.117 1.00 6.81 180 SER A N 1
ATOM 3000 C CA . SER A 1 223 ? 43.054 21.740 26.123 1.00 6.61 180 SER A CA 1
ATOM 3001 C C . SER A 1 223 ? 42.047 22.658 26.796 1.00 7.47 180 SER A C 1
ATOM 3002 O O . SER A 1 223 ? 40.964 22.207 27.162 1.00 8.38 180 SER A O 1
ATOM 3010 N N . GLN A 1 224 ? 42.363 23.937 26.962 1.00 6.89 181 GLN A N 1
ATOM 3011 C CA . GLN A 1 224 ? 41.384 24.859 27.535 1.00 8.50 181 GLN A CA 1
ATOM 3012 C C . GLN A 1 224 ? 40.137 24.959 26.648 1.00 7.72 181 GLN A C 1
ATOM 3013 O O . GLN A 1 224 ? 39.021 25.002 27.182 1.00 9.85 181 GLN A O 1
ATOM 3027 N N . SER A 1 225 ? 40.316 25.085 25.337 1.00 5.87 182 SER A N 1
ATOM 3028 C CA . SER A 1 225 ? 39.224 25.426 24.447 1.00 7.13 182 SER A CA 1
ATOM 3029 C C . SER A 1 225 ? 38.522 24.272 23.785 1.00 6.84 182 SER A C 1
ATOM 3030 O O . SER A 1 225 ? 37.343 24.419 23.401 1.00 7.04 182 SER A O 1
ATOM 3038 N N . LEU A 1 226 ? 39.186 23.124 23.621 1.00 5.62 183 LEU A N 1
ATOM 3039 C CA . LEU A 1 226 ? 38.544 21.968 23.017 1.00 5.34 183 LEU A CA 1
ATOM 3040 C C . LEU A 1 226 ? 37.703 21.214 24.031 1.00 6.06 183 LEU A C 1
ATOM 3041 O O . LEU A 1 226 ? 38.055 21.146 25.223 1.00 7.24 183 LEU A O 1
ATOM 3057 N N . ASP A 1 227 ? 36.648 20.548 23.548 1.00 5.49 184 ASP A N 1
ATOM 3058 C CA . ASP A 1 227 ? 35.921 19.580 24.364 1.00 6.09 184 ASP A CA 1
ATOM 3059 C C . ASP A 1 227 ? 36.725 18.289 24.531 1.00 5.63 184 ASP A C 1
ATOM 3060 O O . ASP A 1 227 ? 36.748 17.684 25.607 1.00 6.14 184 ASP A O 1
ATOM 3069 N N . TYR A 1 228 ? 37.361 17.831 23.443 1.00 5.10 185 TYR A N 1
ATOM 3070 C CA . TYR A 1 228 ? 38.163 16.616 23.430 1.00 5.29 185 TYR A CA 1
ATOM 3071 C C . TYR A 1 228 ? 39.332 16.740 22.483 1.00 5.21 185 TYR A C 1
ATOM 3072 O O . TYR A 1 228 ? 39.249 17.428 21.448 1.00 5.34 185 TYR A O 1
ATOM 3090 N N . ILE A 1 229 ? 40.411 16.008 22.818 1.00 5.16 186 ILE A N 1
ATOM 3091 C CA . ILE A 1 229 ? 41.576 15.790 21.960 1.00 4.92 186 ILE A CA 1
ATOM 3092 C C . ILE A 1 229 ? 41.595 14.303 21.618 1.00 5.48 186 ILE A C 1
ATOM 3093 O O . ILE A 1 229 ? 41.724 13.470 22.533 1.00 6.09 186 ILE A O 1
ATOM 3109 N N . GLN A 1 230 ? 41.453 13.977 20.338 1.00 4.14 187 GLN A N 1
ATOM 3110 C CA . GLN A 1 230 ? 41.482 12.588 19.875 1.00 4.86 187 GLN A CA 1
ATOM 3111 C C . GLN A 1 230 ? 42.896 12.262 19.483 1.00 4.63 187 GLN A C 1
ATOM 3112 O O . GLN A 1 230 ? 43.377 12.743 18.452 1.00 5.33 187 GLN A O 1
ATOM 3126 N N . VAL A 1 231 ? 43.596 11.538 20.345 1.00 4.59 188 VAL A N 1
ATOM 3127 C CA . VAL A 1 231 ? 45.023 11.304 20.147 1.00 4.72 188 VAL A CA 1
ATOM 3128 C C . VAL A 1 231 ? 45.226 10.174 19.158 1.00 5.05 188 VAL A C 1
ATOM 3129 O O . VAL A 1 231 ? 44.707 9.062 19.353 1.00 5.96 188 VAL A O 1
ATOM 3142 N N A MET A 1 232 ? 45.992 10.407 18.108 0.60 4.26 189 MET A N 1
ATOM 3143 N N B MET A 1 232 ? 46.072 10.444 18.165 0.40 4.08 189 MET A N 1
ATOM 3144 C CA A MET A 1 232 ? 46.162 9.429 17.043 0.60 4.62 189 MET A CA 1
ATOM 3145 C CA B MET A 1 232 ? 46.332 9.565 17.047 0.40 4.54 189 MET A CA 1
ATOM 3146 C C A MET A 1 232 ? 47.270 8.442 17.371 0.60 4.63 189 MET A C 1
ATOM 3147 C C B MET A 1 232 ? 47.344 8.489 17.427 0.40 6.08 189 MET A C 1
ATOM 3148 O O A MET A 1 232 ? 48.333 8.390 16.739 0.60 4.73 189 MET A O 1
ATOM 3149 O O B MET A 1 232 ? 48.459 8.461 16.902 0.40 5.64 189 MET A O 1
ATOM 3176 N N . THR A 1 233 ? 46.943 7.583 18.344 1.00 4.25 190 THR A N 1
ATOM 3177 C CA . THR A 1 233 ? 47.821 6.517 18.815 1.00 4.13 190 THR A CA 1
ATOM 3178 C C . THR A 1 233 ? 47.720 5.306 17.896 1.00 5.56 190 THR A C 1
ATOM 3179 O O . THR A 1 233 ? 47.176 4.262 18.284 1.00 6.27 190 THR A O 1
ATOM 3190 N N . TYR A 1 234 ? 48.205 5.444 16.684 1.00 4.20 191 TYR A N 1
ATOM 3191 C CA . TYR A 1 234 ? 48.170 4.406 15.672 1.00 4.45 191 TYR A CA 1
ATOM 3192 C C . TYR A 1 234 ? 49.093 4.839 14.532 1.00 4.97 191 TYR A C 1
ATOM 3193 O O . TYR A 1 234 ? 49.644 5.961 14.559 1.00 5.55 191 TYR A O 1
ATOM 3211 N N . ASP A 1 235 ? 49.320 3.954 13.583 1.00 4.43 192 ASP A N 1
ATOM 3212 C CA . ASP A 1 235 ? 50.296 4.152 12.497 1.00 4.98 192 ASP A CA 1
ATOM 3213 C C . ASP A 1 235 ? 51.680 4.383 13.093 1.00 5.47 192 ASP A C 1
ATOM 3214 O O . ASP A 1 235 ? 52.480 5.162 12.555 1.00 6.97 192 ASP A O 1
ATOM 3223 N N . LEU A 1 236 ? 51.999 3.678 14.183 1.00 5.60 193 LEU A N 1
ATOM 3224 C CA . LEU A 1 236 ? 53.206 4.016 14.919 1.00 7.01 193 LEU A CA 1
ATOM 3225 C C . LEU A 1 236 ? 54.463 3.434 14.320 1.00 11.93 193 LEU A C 1
ATOM 3226 O O . LEU A 1 236 ? 55.542 4.013 14.604 1.00 12.61 193 LEU A O 1
ATOM 3242 N N . HIS A 1 237 ? 54.344 2.389 13.463 1.00 11.04 194 HIS A N 1
ATOM 3243 C CA . HIS A 1 237 ? 55.538 1.885 12.786 1.00 12.87 194 HIS A CA 1
ATOM 3244 C C . HIS A 1 237 ? 55.194 1.804 11.304 1.00 21.38 194 HIS A C 1
ATOM 3245 O O . HIS A 1 237 ? 54.205 1.165 10.908 1.00 22.86 194 HIS A O 1
ATOM 3252 N N . ASP A 1 238 ? 55.948 2.574 10.530 1.00 21.41 195 ASP A N 1
ATOM 3253 C CA . ASP A 1 238 ? 55.895 2.746 9.088 1.00 23.49 195 ASP A CA 1
ATOM 3254 C C . ASP A 1 238 ? 56.969 1.808 8.488 1.00 31.46 195 ASP A C 1
ATOM 3255 O O . ASP A 1 238 ? 58.027 1.627 9.095 1.00 32.80 195 ASP A O 1
ATOM 3260 N N . PRO A 1 239 ? 56.736 1.244 7.292 1.00 28.89 196 PRO A N 1
ATOM 3261 C CA . PRO A 1 239 ? 57.703 0.288 6.719 1.00 28.88 196 PRO A CA 1
ATOM 3262 C C . PRO A 1 239 ? 59.049 0.879 6.264 1.00 31.76 196 PRO A C 1
ATOM 3263 O O . PRO A 1 239 ? 59.941 0.107 5.918 1.00 31.25 196 PRO A O 1
ATOM 3267 N N . LYS A 1 240 ? 59.209 2.224 6.287 1.00 28.33 197 LYS A N 1
ATOM 3268 C CA . LYS A 1 240 ? 60.443 2.951 5.922 1.00 27.56 197 LYS A CA 1
ATOM 3269 C C . LYS A 1 240 ? 61.667 2.464 6.719 1.00 27.23 197 LYS A C 1
ATOM 3270 O O . LYS A 1 240 ? 62.768 2.388 6.172 1.00 25.40 197 LYS A O 1
ATOM 3276 N N . ASN A 1 241 ? 61.464 2.133 8.004 1.00 22.42 198 ASN A N 1
ATOM 3277 C CA . ASN A 1 241 ? 62.478 1.661 8.946 1.00 22.71 198 ASN A CA 1
ATOM 3278 C C . ASN A 1 241 ? 63.066 0.279 8.560 1.00 19.25 198 ASN A C 1
ATOM 3279 O O . ASN A 1 241 ? 64.179 -0.066 8.985 1.00 19.15 198 ASN A O 1
ATOM 3284 N N . GLY A 1 242 ? 62.328 -0.514 7.774 1.00 17.08 199 GLY A N 1
ATOM 3285 C CA . GLY A 1 242 ? 62.794 -1.821 7.334 1.00 12.25 199 GLY A CA 1
ATOM 3286 C C . GLY A 1 242 ? 62.733 -2.897 8.389 1.00 9.58 199 GLY A C 1
ATOM 3287 O O . GLY A 1 242 ? 63.422 -3.898 8.273 1.00 8.84 199 GLY A O 1
ATOM 3291 N N . TYR A 1 243 ? 61.821 -2.748 9.369 1.00 10.19 200 TYR A N 1
ATOM 3292 C CA . TYR A 1 243 ? 61.593 -3.783 10.384 1.00 10.11 200 TYR A CA 1
ATOM 3293 C C . TYR A 1 243 ? 60.121 -3.888 10.692 1.00 6.86 200 TYR A C 1
ATOM 3294 O O . TYR A 1 243 ? 59.389 -2.899 10.619 1.00 8.91 200 TYR A O 1
ATOM 3312 N N . THR A 1 244 ? 59.680 -5.083 11.057 1.00 5.63 201 THR A N 1
ATOM 3313 C CA . THR A 1 244 ? 58.286 -5.220 11.486 1.00 5.55 201 THR A CA 1
ATOM 3314 C C . THR A 1 244 ? 58.069 -4.385 12.755 1.00 5.34 201 THR A C 1
ATOM 3315 O O . THR A 1 244 ? 58.936 -4.306 13.625 1.00 6.58 201 THR A O 1
ATOM 3326 N N . GLY A 1 245 ? 56.909 -3.773 12.870 1.00 5.50 202 GLY A N 1
ATOM 3327 C CA . GLY A 1 245 ? 56.553 -3.021 14.049 1.00 5.88 202 GLY A CA 1
ATOM 3328 C C . GLY A 1 245 ? 55.061 -2.992 14.197 1.00 5.18 202 GLY A C 1
ATOM 3329 O O . GLY A 1 245 ? 54.323 -3.129 13.214 1.00 6.56 202 GLY A O 1
ATOM 3333 N N . GLU A 1 246 ? 54.601 -2.802 15.427 1.00 4.37 203 GLU A N 1
ATOM 3334 C CA . GLU A 1 246 ? 53.166 -2.801 15.728 1.00 4.79 203 GLU A CA 1
ATOM 3335 C C . GLU A 1 246 ? 52.521 -1.465 15.380 1.00 5.01 203 GLU A C 1
ATOM 3336 O O . GLU A 1 246 ? 53.129 -0.407 15.464 1.00 5.63 203 GLU A O 1
ATOM 3348 N N . ASN A 1 247 ? 51.264 -1.527 15.020 1.00 5.41 204 ASN A N 1
ATOM 3349 C CA . ASN A 1 247 ? 50.500 -0.343 14.663 1.00 4.84 204 ASN A CA 1
ATOM 3350 C C . ASN A 1 247 ? 50.187 0.532 15.862 1.00 5.77 204 ASN A C 1
ATOM 3351 O O . ASN A 1 247 ? 50.291 1.762 15.792 1.00 5.68 204 ASN A O 1
ATOM 3362 N N . SER A 1 248 ? 49.746 -0.093 16.957 1.00 5.08 205 SER A N 1
ATOM 3363 C CA . SER A 1 248 ? 49.327 0.615 18.138 1.00 5.08 205 SER A CA 1
ATOM 3364 C C . SER A 1 248 ? 49.663 -0.194 19.398 1.00 5.33 205 SER A C 1
ATOM 3365 O O . SER A 1 248 ? 48.781 -0.599 20.148 1.00 5.12 205 SER A O 1
ATOM 3373 N N . PRO A 1 249 ? 50.950 -0.428 19.656 1.00 4.59 206 PRO A N 1
ATOM 3374 C CA . PRO A 1 249 ? 51.294 -1.176 20.859 1.00 4.18 206 PRO A CA 1
ATOM 3375 C C . PRO A 1 249 ? 50.990 -0.364 22.101 1.00 5.26 206 PRO A C 1
ATOM 3376 O O . PRO A 1 249 ? 51.138 0.870 22.092 1.00 5.14 206 PRO A O 1
ATOM 3387 N N . LEU A 1 250 ? 50.582 -1.031 23.183 1.00 4.66 207 LEU A N 1
ATOM 3388 C CA . LEU A 1 250 ? 50.341 -0.312 24.441 1.00 4.86 207 LEU A CA 1
ATOM 3389 C C . LEU A 1 250 ? 51.649 0.131 25.076 1.00 5.24 207 LEU A C 1
ATOM 3390 O O . LEU A 1 250 ? 51.724 1.245 25.624 1.00 5.65 207 LEU A O 1
ATOM 3406 N N . TYR A 1 251 ? 52.665 -0.739 25.023 1.00 4.94 208 TYR A N 1
ATOM 3407 C CA . TYR A 1 251 ? 53.974 -0.488 25.637 1.00 5.26 208 TYR A CA 1
ATOM 3408 C C . TYR A 1 251 ? 55.064 -0.694 24.608 1.00 6.00 208 TYR A C 1
ATOM 3409 O O . TYR A 1 251 ? 54.874 -1.323 23.558 1.00 6.23 208 TYR A O 1
ATOM 3427 N N . LYS A 1 252 ? 56.244 -0.168 24.931 1.00 6.84 209 LYS A N 1
ATOM 3428 C CA . LYS A 1 252 ? 57.385 -0.338 24.043 1.00 7.26 209 LYS A CA 1
ATOM 3429 C C . LYS A 1 252 ? 57.904 -1.776 23.982 1.00 8.35 209 LYS A C 1
ATOM 3430 O O . LYS A 1 252 ? 57.692 -2.577 24.918 1.00 9.53 209 LYS A O 1
ATOM 3449 N N . SER A 1 253 ? 58.587 -2.084 22.869 1.00 9.45 210 SER A N 1
ATOM 3450 C CA . SER A 1 253 ? 59.277 -3.355 22.675 1.00 14.24 210 SER A CA 1
ATOM 3451 C C . SER A 1 253 ? 60.710 -3.166 23.239 1.00 24.64 210 SER A C 1
ATOM 3452 O O . SER A 1 253 ? 61.171 -2.024 23.392 1.00 18.71 210 SER A O 1
ATOM 3460 N N . PRO A 1 254 ? 61.426 -4.249 23.607 1.00 34.78 211 PRO A N 1
ATOM 3461 C CA . PRO A 1 254 ? 62.775 -4.064 24.183 1.00 41.19 211 PRO A CA 1
ATOM 3462 C C . PRO A 1 254 ? 63.779 -3.401 23.245 1.00 41.07 211 PRO A C 1
ATOM 3463 O O . PRO A 1 254 ? 64.695 -2.721 23.715 1.00 41.33 211 PRO A O 1
ATOM 3474 N N . TYR A 1 255 ? 63.573 -3.554 21.929 1.00 34.35 212 TYR A N 1
ATOM 3475 C CA . TYR A 1 255 ? 64.437 -2.970 20.909 1.00 39.14 212 TYR A CA 1
ATOM 3476 C C . TYR A 1 255 ? 63.990 -1.565 20.465 1.00 28.51 212 TYR A C 1
ATOM 3477 O O . TYR A 1 255 ? 64.597 -1.015 19.548 1.00 24.72 212 TYR A O 1
ATOM 3495 N N . ASP A 1 256 ? 62.958 -0.966 21.114 1.00 16.77 213 ASP A N 1
ATOM 3496 C CA . ASP A 1 256 ? 62.561 0.404 20.788 1.00 12.58 213 ASP A CA 1
ATOM 3497 C C . ASP A 1 256 ? 63.479 1.360 21.573 1.00 16.69 213 ASP A C 1
ATOM 3498 O O . ASP A 1 256 ? 63.188 1.746 22.710 1.00 18.11 213 ASP A O 1
ATOM 3507 N N . ILE A 1 257 ? 64.520 1.812 20.908 1.00 13.62 214 ILE A N 1
ATOM 3508 C CA . ILE A 1 257 ? 65.514 2.706 21.501 1.00 14.27 214 ILE A CA 1
ATOM 3509 C C . ILE A 1 257 ? 65.333 4.117 20.977 1.00 12.77 214 ILE A C 1
ATOM 3510 O O . ILE A 1 257 ? 64.830 4.313 19.865 1.00 10.50 214 ILE A O 1
ATOM 3526 N N . GLY A 1 258 ? 65.826 5.080 21.755 1.00 14.92 215 GLY A N 1
ATOM 3527 C CA . GLY A 1 258 ? 65.771 6.489 21.377 1.00 15.31 215 GLY A CA 1
ATOM 3528 C C . GLY A 1 258 ? 64.371 6.968 21.100 1.00 12.32 215 GLY A C 1
ATOM 3529 O O . GLY A 1 258 ? 63.470 6.705 21.887 1.00 13.15 215 GLY A O 1
ATOM 3533 N N . LYS A 1 259 ? 64.175 7.658 19.954 1.00 11.92 216 LYS A N 1
ATOM 3534 C CA . LYS A 1 259 ? 62.859 8.194 19.623 1.00 14.00 216 LYS A CA 1
ATOM 3535 C C . LYS A 1 259 ? 61.842 7.108 19.500 1.00 11.44 216 LYS A C 1
ATOM 3536 O O . LYS A 1 259 ? 60.653 7.371 19.763 1.00 12.70 216 LYS A O 1
ATOM 3555 N N A SER A 1 260 ? 62.258 5.871 19.142 0.50 10.30 217 SER A N 1
ATOM 3556 N N B SER A 1 260 ? 62.226 5.887 19.108 0.50 10.26 217 SER A N 1
ATOM 3557 C CA A SER A 1 260 ? 61.323 4.756 19.018 0.50 11.42 217 SER A CA 1
ATOM 3558 C CA B SER A 1 260 ? 61.221 4.839 19.006 0.50 11.38 217 SER A CA 1
ATOM 3559 C C A SER A 1 260 ? 60.702 4.368 20.344 0.50 11.69 217 SER A C 1
ATOM 3560 C C B SER A 1 260 ? 60.671 4.398 20.358 0.50 9.35 217 SER A C 1
ATOM 3561 O O A SER A 1 260 ? 59.656 3.718 20.351 0.50 11.70 217 SER A O 1
ATOM 3562 O O B SER A 1 260 ? 59.616 3.776 20.399 0.50 7.38 217 SER A O 1
ATOM 3577 N N . ALA A 1 261 ? 61.350 4.718 21.472 1.00 9.55 218 ALA A N 1
ATOM 3578 C CA . ALA A 1 261 ? 60.823 4.355 22.785 1.00 9.14 218 ALA A CA 1
ATOM 3579 C C . ALA A 1 261 ? 59.487 5.043 23.087 1.00 8.29 218 ALA A C 1
ATOM 3580 O O . ALA A 1 261 ? 58.783 4.616 24.008 1.00 7.95 218 ALA A O 1
ATOM 3587 N N . ASP A 1 262 ? 59.129 6.099 22.324 1.00 8.03 219 ASP A N 1
ATOM 3588 C CA . ASP A 1 262 ? 57.857 6.772 22.523 1.00 6.98 219 ASP A CA 1
ATOM 3589 C C . ASP A 1 262 ? 56.761 6.281 21.600 1.00 6.92 219 ASP A C 1
ATOM 3590 O O . ASP A 1 262 ? 55.649 6.815 21.671 1.00 6.70 219 ASP A O 1
ATOM 3599 N N . LEU A 1 263 ? 57.023 5.318 20.741 1.00 5.71 220 LEU A N 1
ATOM 3600 C CA . LEU A 1 263 ? 56.040 4.837 19.772 1.00 5.65 220 LEU A CA 1
ATOM 3601 C C . LEU A 1 263 ? 55.095 3.807 20.383 1.00 6.12 220 LEU A C 1
ATOM 3602 O O . LEU A 1 263 ? 55.004 2.654 19.919 1.00 7.06 220 LEU A O 1
ATOM 3618 N N . ASN A 1 264 ? 54.367 4.214 21.422 1.00 5.35 221 ASN A N 1
ATOM 3619 C CA . ASN A 1 264 ? 53.421 3.296 22.079 1.00 5.19 221 ASN A CA 1
ATOM 3620 C C . ASN A 1 264 ? 52.378 4.151 22.756 1.00 5.13 221 ASN A C 1
ATOM 3621 O O . ASN A 1 264 ? 52.632 5.311 23.098 1.00 5.20 221 ASN A O 1
ATOM 3632 N N . VAL A 1 265 ? 51.223 3.558 22.997 1.00 4.52 222 VAL A N 1
ATOM 3633 C CA . VAL A 1 265 ? 50.106 4.316 23.553 1.00 4.64 222 VAL A CA 1
ATOM 3634 C C . VAL A 1 265 ? 50.427 4.947 24.898 1.00 6.29 222 VAL A C 1
ATOM 3635 O O . VAL A 1 265 ? 50.119 6.135 25.124 1.00 6.46 222 VAL A O 1
ATOM 3648 N N . ASP A 1 266 ? 51.045 4.184 25.783 1.00 5.04 223 ASP A N 1
ATOM 3649 C CA . ASP A 1 266 ? 51.329 4.672 27.121 1.00 6.39 223 ASP A CA 1
ATOM 3650 C C . ASP A 1 266 ? 52.241 5.904 27.092 1.00 6.02 223 ASP A C 1
ATOM 3651 O O . ASP A 1 266 ? 51.943 6.926 27.719 1.00 6.46 223 ASP A O 1
ATOM 3660 N N . SER A 1 267 ? 53.314 5.848 26.309 1.00 5.84 224 SER A N 1
ATOM 3661 C CA . SER A 1 267 ? 54.243 6.990 26.200 1.00 5.53 224 SER A CA 1
ATOM 3662 C C . SER A 1 267 ? 53.573 8.192 25.574 1.00 5.75 224 SER A C 1
ATOM 3663 O O . SER A 1 267 ? 53.846 9.333 26.000 1.00 6.19 224 SER A O 1
ATOM 3671 N N . ILE A 1 268 ? 52.771 8.000 24.548 1.00 4.74 225 ILE A N 1
ATOM 3672 C CA . ILE A 1 268 ? 52.164 9.148 23.862 1.00 4.44 225 ILE A CA 1
ATOM 3673 C C . ILE A 1 268 ? 51.178 9.863 24.756 1.00 5.52 225 ILE A C 1
ATOM 3674 O O . ILE A 1 268 ? 51.181 11.095 24.853 1.00 5.30 225 ILE A O 1
ATOM 3690 N N . ILE A 1 269 ? 50.299 9.085 25.419 1.00 4.66 226 ILE A N 1
ATOM 3691 C CA . ILE A 1 269 ? 49.318 9.712 26.305 1.00 5.24 226 ILE A CA 1
ATOM 3692 C C . ILE A 1 269 ? 50.039 10.386 27.484 1.00 6.19 226 ILE A C 1
ATOM 3693 O O . ILE A 1 269 ? 49.653 11.500 27.894 1.00 6.22 226 ILE A O 1
ATOM 3709 N N . THR A 1 270 ? 51.064 9.741 28.030 1.00 6.39 227 THR A N 1
ATOM 3710 C CA . THR A 1 270 ? 51.838 10.369 29.103 1.00 7.29 227 THR A CA 1
ATOM 3711 C C . THR A 1 270 ? 52.438 11.684 28.636 1.00 6.03 227 THR A C 1
ATOM 3712 O O . THR A 1 270 ? 52.429 12.669 29.387 1.00 6.56 227 THR A O 1
ATOM 3723 N N . TYR A 1 271 ? 52.913 11.746 27.383 1.00 6.13 228 TYR A N 1
ATOM 3724 C CA . TYR A 1 271 ? 53.472 12.997 26.869 1.00 6.83 228 TYR A CA 1
ATOM 3725 C C . TYR A 1 271 ? 52.414 14.099 26.848 1.00 6.29 228 TYR A C 1
ATOM 3726 O O . TYR A 1 271 ? 52.650 15.241 27.313 1.00 5.85 228 TYR A O 1
ATOM 3744 N N . TRP A 1 272 ? 51.229 13.800 26.313 1.00 5.15 229 TRP A N 1
ATOM 3745 C CA . TRP A 1 272 ? 50.170 14.802 26.289 1.00 5.25 229 TRP A CA 1
ATOM 3746 C C . TRP A 1 272 ? 49.814 15.300 27.689 1.00 5.63 229 TRP A C 1
ATOM 3747 O O . TRP A 1 272 ? 49.677 16.501 27.921 1.00 5.37 229 TRP A O 1
ATOM 3768 N N . LYS A 1 273 ? 49.674 14.372 28.648 1.00 5.79 230 LYS A N 1
ATOM 3769 C CA . LYS A 1 273 ? 49.363 14.775 30.032 1.00 7.09 230 LYS A CA 1
ATOM 3770 C C . LYS A 1 273 ? 50.510 15.554 30.660 1.00 6.27 230 LYS A C 1
ATOM 3771 O O . LYS A 1 273 ? 50.290 16.601 31.326 1.00 6.32 230 LYS A O 1
ATOM 3790 N N . ASP A 1 274 ? 51.729 15.078 30.485 1.00 6.55 231 ASP A N 1
ATOM 3791 C CA . ASP A 1 274 ? 52.897 15.779 31.051 1.00 8.54 231 ASP A CA 1
ATOM 3792 C C . ASP A 1 274 ? 53.029 17.204 30.543 1.00 7.29 231 ASP A C 1
ATOM 3793 O O . ASP A 1 274 ? 53.623 18.061 31.233 1.00 7.25 231 ASP A O 1
ATOM 3802 N N . HIS A 1 275 ? 52.532 17.470 29.342 1.00 6.86 232 HIS A N 1
ATOM 3803 C CA . HIS A 1 275 ? 52.647 18.794 28.728 1.00 7.78 232 HIS A CA 1
ATOM 3804 C C . HIS A 1 275 ? 51.343 19.581 28.816 1.00 6.79 232 HIS A C 1
ATOM 3805 O O . HIS A 1 275 ? 51.213 20.619 28.169 1.00 7.11 232 HIS A O 1
ATOM 3819 N N . GLY A 1 276 ? 50.435 19.175 29.718 1.00 6.77 233 GLY A N 1
ATOM 3820 C CA . GLY A 1 276 ? 49.303 19.988 30.143 1.00 7.53 233 GLY A CA 1
ATOM 3821 C C . GLY A 1 276 ? 47.930 19.667 29.613 1.00 5.82 233 GLY A C 1
ATOM 3822 O O . GLY A 1 276 ? 47.012 20.477 29.782 1.00 6.32 233 GLY A O 1
ATOM 3826 N N . ALA A 1 277 ? 47.738 18.514 28.961 1.00 5.91 234 ALA A N 1
ATOM 3827 C CA . ALA A 1 277 ? 46.387 18.152 28.501 1.00 5.52 234 ALA A CA 1
ATOM 3828 C C . ALA A 1 277 ? 45.566 17.580 29.633 1.00 5.89 234 ALA A C 1
ATOM 3829 O O . ALA A 1 277 ? 46.074 16.801 30.433 1.00 6.05 234 ALA A O 1
ATOM 3836 N N . ALA A 1 278 ? 44.280 17.907 29.646 1.00 6.73 235 ALA A N 1
ATOM 3837 C CA . ALA A 1 278 ? 43.353 17.374 30.622 1.00 8.16 235 ALA A CA 1
ATOM 3838 C C . ALA A 1 278 ? 43.068 15.920 30.334 1.00 7.92 235 ALA A C 1
ATOM 3839 O O . ALA A 1 278 ? 42.598 15.566 29.234 1.00 6.84 235 ALA A O 1
ATOM 3846 N N . SER A 1 279 ? 43.286 15.057 31.339 1.00 10.01 236 SER A N 1
ATOM 3847 C CA . SER A 1 279 ? 43.110 13.622 31.205 1.00 10.96 236 SER A CA 1
ATOM 3848 C C . SER A 1 279 ? 41.722 13.255 30.703 1.00 9.57 236 SER A C 1
ATOM 3849 O O . SER A 1 279 ? 41.592 12.455 29.776 1.00 9.06 236 SER A O 1
ATOM 3857 N N . GLU A 1 280 ? 40.703 13.899 31.259 1.00 9.19 237 GLU A N 1
ATOM 3858 C CA . GLU A 1 280 ? 39.337 13.608 30.900 1.00 9.62 237 GLU A CA 1
ATOM 3859 C C . GLU A 1 280 ? 38.944 14.096 29.511 1.00 7.33 237 GLU A C 1
ATOM 3860 O O . GLU A 1 280 ? 37.880 13.716 29.020 1.00 7.82 237 GLU A O 1
ATOM 3872 N N . LYS A 1 281 ? 39.776 14.963 28.901 1.00 6.71 238 LYS A N 1
ATOM 3873 C CA . LYS A 1 281 ? 39.541 15.397 27.523 1.00 6.78 238 LYS A CA 1
ATOM 3874 C C . LYS A 1 281 ? 40.300 14.523 26.533 1.00 5.62 238 LYS A C 1
ATOM 3875 O O . LYS A 1 281 ? 40.025 14.659 25.329 1.00 5.70 238 LYS A O 1
ATOM 3894 N N . LEU A 1 282 ? 41.192 13.648 26.978 1.00 5.38 239 LEU A N 1
ATOM 3895 C CA . LEU A 1 282 ? 41.933 12.816 26.044 1.00 4.76 239 LEU A CA 1
ATOM 3896 C C . LEU A 1 282 ? 41.132 11.599 25.665 1.00 5.95 239 LEU A C 1
ATOM 3897 O O . LEU A 1 282 ? 40.650 10.835 26.522 1.00 6.61 239 LEU A O 1
ATOM 3913 N N . ILE A 1 283 ? 40.961 11.420 24.345 1.00 4.59 240 ILE A N 1
ATOM 3914 C CA . ILE A 1 283 ? 40.256 10.297 23.757 1.00 4.73 240 ILE A CA 1
ATOM 3915 C C . ILE A 1 283 ? 41.325 9.481 23.011 1.00 5.73 240 ILE A C 1
ATOM 3916 O O . ILE A 1 283 ? 41.977 9.994 22.080 1.00 6.70 240 ILE A O 1
ATOM 3932 N N . VAL A 1 284 ? 41.554 8.244 23.458 1.00 4.20 241 VAL A N 1
ATOM 3933 C CA . VAL A 1 284 ? 42.619 7.422 22.920 1.00 4.20 241 VAL A CA 1
ATOM 3934 C C . VAL A 1 284 ? 42.228 6.782 21.611 1.00 4.62 241 VAL A C 1
ATOM 3935 O O . VAL A 1 284 ? 41.139 6.204 21.502 1.00 4.77 241 VAL A O 1
ATOM 3948 N N . GLY A 1 285 ? 43.104 6.849 20.604 1.00 4.52 242 GLY A N 1
ATOM 3949 C CA . GLY A 1 285 ? 42.837 6.204 19.321 1.00 3.71 242 GLY A CA 1
ATOM 3950 C C . GLY A 1 285 ? 42.969 4.698 19.402 1.00 4.81 242 GLY A C 1
ATOM 3951 O O . GLY A 1 285 ? 44.031 4.190 19.811 1.00 5.34 242 GLY A O 1
ATOM 3955 N N . PHE A 1 286 ? 41.927 3.987 18.954 1.00 4.05 243 PHE 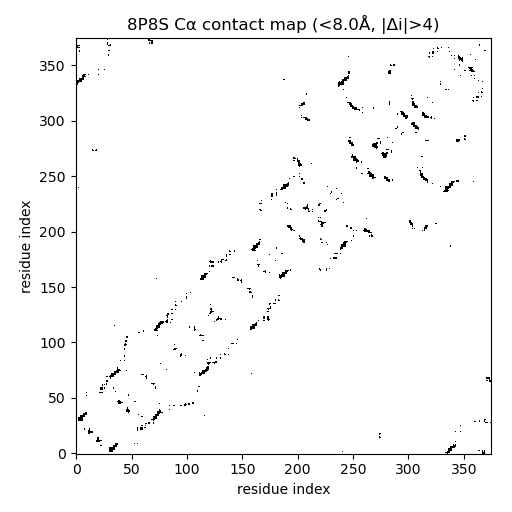A N 1
ATOM 3956 C CA . PHE A 1 286 ? 41.864 2.519 18.905 1.00 3.89 243 PHE A CA 1
ATOM 3957 C C . PHE A 1 286 ? 41.686 2.132 17.446 1.00 4.61 243 PHE A C 1
ATOM 3958 O O . PHE A 1 286 ? 40.602 2.315 16.887 1.00 5.80 243 PHE A O 1
ATOM 3975 N N . PRO A 1 287 ? 42.711 1.656 16.773 1.00 4.23 244 PRO A N 1
ATOM 3976 C CA . PRO A 1 287 ? 42.589 1.325 15.351 1.00 3.78 244 PRO A CA 1
ATOM 3977 C C . PRO A 1 287 ? 41.910 -0.002 15.100 1.00 4.71 244 PRO A C 1
ATOM 3978 O O . PRO A 1 287 ? 42.226 -1.016 15.757 1.00 5.85 244 PRO A O 1
ATOM 3989 N N . ALA A 1 288 ? 41.012 -0.043 14.102 1.00 4.10 245 ALA A N 1
ATOM 3990 C CA . ALA A 1 288 ? 40.309 -1.262 13.734 1.00 3.61 245 ALA A CA 1
ATOM 3991 C C . ALA A 1 288 ? 40.931 -1.856 12.470 1.00 4.28 245 ALA A C 1
ATOM 3992 O O . ALA A 1 288 ? 40.254 -2.420 11.619 1.00 4.53 245 ALA A O 1
ATOM 3999 N N . TYR A 1 289 ? 42.268 -1.793 12.399 1.00 4.61 246 TYR A N 1
ATOM 4000 C CA . TYR A 1 289 ? 43.033 -2.297 11.260 1.00 4.56 246 TYR A CA 1
ATOM 4001 C C . TYR A 1 289 ? 44.450 -2.585 11.750 1.00 5.15 246 TYR A C 1
ATOM 4002 O O . TYR A 1 289 ? 44.811 -2.163 12.870 1.00 5.32 246 TYR A O 1
ATOM 4020 N N . GLY A 1 290 ? 45.255 -3.183 10.888 1.00 3.85 247 GLY A N 1
ATOM 4021 C CA . GLY A 1 290 ? 46.665 -3.396 11.144 1.00 4.28 247 GLY A CA 1
ATOM 4022 C C . GLY A 1 290 ? 47.482 -2.970 9.962 1.00 4.61 247 GLY A C 1
ATOM 4023 O O . GLY A 1 290 ? 46.950 -2.657 8.897 1.00 5.05 247 GLY A O 1
ATOM 4027 N N . HIS A 1 291 ? 48.804 -2.972 10.144 1.00 4.03 248 HIS A N 1
ATOM 4028 C CA . HIS A 1 291 ? 49.722 -2.728 9.025 1.00 4.22 248 HIS A CA 1
ATOM 4029 C C . HIS A 1 291 ? 50.465 -3.989 8.664 1.00 5.00 248 HIS A C 1
ATOM 4030 O O . HIS A 1 291 ? 50.853 -4.789 9.535 1.00 5.77 248 HIS A O 1
ATOM 4045 N N . THR A 1 292 ? 50.702 -4.138 7.371 1.00 4.55 249 THR A N 1
ATOM 4046 C CA . THR A 1 292 ? 51.347 -5.315 6.806 1.00 4.94 249 THR A CA 1
ATOM 4047 C C . THR A 1 292 ? 52.745 -5.020 6.279 1.00 5.05 249 THR A C 1
ATOM 4048 O O . THR A 1 292 ? 53.044 -3.913 5.804 1.00 5.35 249 THR A O 1
ATOM 4059 N N . PHE A 1 293 ? 53.559 -6.062 6.302 1.00 4.61 250 PHE A N 1
ATOM 4060 C CA . PHE A 1 293 ? 54.950 -6.020 5.895 1.00 4.79 250 PHE A CA 1
ATOM 4061 C C . PHE A 1 293 ? 55.288 -7.288 5.167 1.00 5.20 250 PHE A C 1
ATOM 4062 O O . PHE A 1 293 ? 54.695 -8.338 5.431 1.00 5.92 250 PHE A O 1
ATOM 4079 N N . ILE A 1 294 ? 56.300 -7.218 4.297 1.00 4.96 251 ILE A N 1
ATOM 4080 C CA . ILE A 1 294 ? 56.900 -8.398 3.690 1.00 5.29 251 ILE A CA 1
ATOM 4081 C C . ILE A 1 294 ? 58.180 -8.706 4.442 1.00 5.47 251 ILE A C 1
ATOM 4082 O O . ILE A 1 294 ? 59.054 -7.846 4.553 1.00 5.60 251 ILE A O 1
ATOM 4098 N N . LEU A 1 295 ? 58.286 -9.910 4.993 1.00 5.23 252 LEU A N 1
ATOM 4099 C CA . LEU A 1 295 ? 59.470 -10.333 5.738 1.00 5.37 252 LEU A CA 1
ATOM 4100 C C . LEU A 1 295 ? 60.627 -10.622 4.770 1.00 5.93 252 LEU A C 1
ATOM 4101 O O . LEU A 1 295 ? 60.435 -11.309 3.770 1.00 6.82 252 LEU A O 1
ATOM 4117 N N . SER A 1 296 ? 61.805 -10.167 5.129 1.00 6.70 253 SER A N 1
ATOM 4118 C CA . SER A 1 296 ? 63.021 -10.521 4.363 1.00 7.97 253 SER A CA 1
ATOM 4119 C C . SER A 1 296 ? 63.286 -12.038 4.450 1.00 8.19 253 SER A C 1
ATOM 4120 O O . SER A 1 296 ? 63.747 -12.667 3.473 1.00 8.53 253 SER A O 1
ATOM 4128 N N . ASP A 1 297 ? 62.998 -12.623 5.627 1.00 8.47 254 ASP A N 1
ATOM 4129 C CA . ASP A 1 297 ? 63.230 -14.052 5.875 1.00 9.76 254 ASP A CA 1
ATOM 4130 C C . ASP A 1 297 ? 61.976 -14.566 6.549 1.00 8.49 254 ASP A C 1
ATOM 4131 O O . ASP A 1 297 ? 61.673 -14.134 7.672 1.00 8.16 254 ASP A O 1
ATOM 4140 N N . PRO A 1 298 ? 61.218 -15.470 5.929 1.00 8.21 255 PRO A N 1
ATOM 4141 C CA . PRO A 1 298 ? 59.985 -15.945 6.574 1.00 10.20 255 PRO A CA 1
ATOM 4142 C C . PRO A 1 298 ? 60.194 -16.628 7.929 1.00 10.19 255 PRO A C 1
ATOM 4143 O O . PRO A 1 298 ? 59.236 -16.746 8.680 1.00 9.24 255 PRO A O 1
ATOM 4154 N N A SER A 1 299 ? 61.441 -17.065 8.237 0.34 10.38 256 SER A N 1
ATOM 4155 N N B SER A 1 299 ? 61.434 -17.061 8.231 0.66 10.23 256 SER A N 1
ATOM 4156 C CA A SER A 1 299 ? 61.794 -17.672 9.526 0.34 10.46 256 SER A CA 1
ATOM 4157 C CA B SER A 1 299 ? 61.742 -17.668 9.529 0.66 10.37 256 SER A CA 1
ATOM 4158 C C A SER A 1 299 ? 62.172 -16.636 10.598 0.34 11.64 256 SER A C 1
ATOM 4159 C C B SER A 1 299 ? 62.017 -16.633 10.618 0.66 11.50 256 SER A C 1
ATOM 4160 O O A SER A 1 299 ? 62.485 -17.022 11.728 0.34 9.46 256 SER A O 1
ATOM 4161 O O B SER A 1 299 ? 62.093 -17.016 11.793 0.66 11.31 256 SER A O 1
ATOM 4176 N N . LYS A 1 300 ? 62.184 -15.340 10.251 1.00 9.76 257 LYS A N 1
ATOM 4177 C CA . LYS A 1 300 ? 62.452 -14.251 11.204 1.00 8.74 257 LYS A CA 1
ATOM 4178 C C . LYS A 1 300 ? 61.185 -13.418 11.155 1.00 8.21 257 LYS A C 1
ATOM 4179 O O . LYS A 1 300 ? 61.006 -12.515 10.327 1.00 6.96 257 LYS A O 1
ATOM 4199 N N . ASN A 1 301 ? 60.244 -13.827 12.021 1.00 8.07 258 ASN A N 1
ATOM 4200 C CA . ASN A 1 301 ? 58.841 -13.381 11.952 1.00 7.08 258 ASN A CA 1
ATOM 4201 C C . ASN A 1 301 ? 58.324 -12.791 13.240 1.00 7.40 258 ASN A C 1
ATOM 4202 O O . ASN A 1 301 ? 57.110 -12.751 13.439 1.00 8.17 258 ASN A O 1
ATOM 4213 N N . GLY A 1 302 ? 59.220 -12.256 14.045 1.00 7.35 259 GLY A N 1
ATOM 4214 C CA . GLY A 1 302 ? 58.823 -11.549 15.252 1.00 7.87 259 GLY A CA 1
ATOM 4215 C C . GLY A 1 302 ? 58.690 -10.071 15.010 1.00 7.74 259 GLY A C 1
ATOM 4216 O O . GLY A 1 302 ? 58.867 -9.582 13.884 1.00 7.57 259 GLY A O 1
ATOM 4220 N N . ILE A 1 303 ? 58.446 -9.321 16.089 1.00 7.15 260 ILE A N 1
ATOM 4221 C CA . ILE A 1 303 ? 58.456 -7.856 16.083 1.00 6.26 260 ILE A CA 1
ATOM 4222 C C . ILE A 1 303 ? 59.911 -7.422 16.022 1.00 8.57 260 ILE A C 1
ATOM 4223 O O . ILE A 1 303 ? 60.743 -7.988 16.763 1.00 10.93 260 ILE A O 1
ATOM 4239 N N . GLY A 1 304 ? 60.230 -6.462 15.181 1.00 7.34 261 GLY A N 1
ATOM 4240 C CA . GLY A 1 304 ? 61.594 -5.96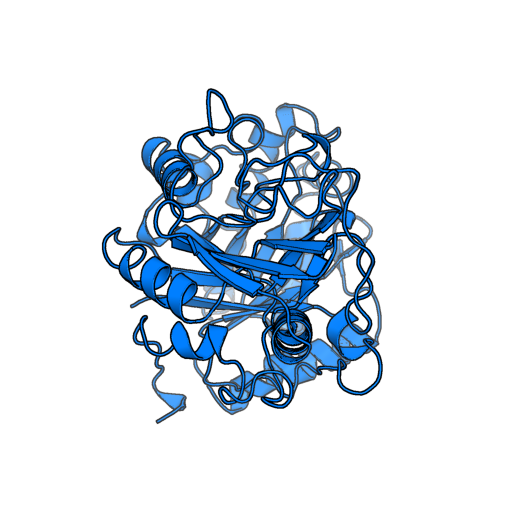4 15.036 1.00 8.80 261 GLY A CA 1
ATOM 4241 C C . GLY A 1 304 ? 62.449 -6.750 14.069 1.00 10.07 261 GLY A C 1
ATOM 4242 O O . GLY A 1 304 ? 63.669 -6.513 14.027 1.00 13.13 261 GLY A O 1
ATOM 4246 N N . ASP A 1 305 ? 61.856 -7.653 13.264 1.00 7.08 262 ASP A N 1
ATOM 4247 C CA . ASP A 1 305 ? 62.594 -8.457 12.284 1.00 8.36 262 ASP A CA 1
ATOM 4248 C C . ASP A 1 305 ? 62.593 -7.783 10.923 1.00 7.26 262 ASP A C 1
ATOM 4249 O O . ASP A 1 305 ? 61.755 -6.947 10.615 1.00 7.04 262 ASP A O 1
ATOM 4258 N N . PRO A 1 306 ? 63.619 -8.073 10.090 1.00 7.59 263 PRO A N 1
ATOM 4259 C CA . PRO A 1 306 ? 63.792 -7.296 8.852 1.00 7.26 263 PRO A CA 1
ATOM 4260 C C . PRO A 1 306 ? 62.714 -7.485 7.811 1.00 6.40 263 PRO A C 1
ATOM 4261 O O . PRO A 1 306 ? 62.206 -8.575 7.623 1.00 6.69 263 PRO A O 1
ATOM 4272 N N . THR A 1 307 ? 62.387 -6.367 7.134 1.00 6.37 264 THR A N 1
ATOM 4273 C CA . THR A 1 307 ? 61.373 -6.374 6.102 1.00 6.74 264 THR A CA 1
ATOM 4274 C C . THR A 1 307 ? 61.892 -5.838 4.785 1.00 6.49 264 THR A C 1
ATOM 4275 O O . THR A 1 307 ? 62.923 -5.143 4.708 1.00 7.12 264 THR A O 1
ATOM 4286 N N . VAL A 1 308 ? 61.145 -6.171 3.729 1.00 6.18 265 VAL A N 1
ATOM 4287 C CA . VAL A 1 308 ? 61.444 -5.784 2.346 1.00 5.59 265 VAL A CA 1
ATOM 4288 C C . VAL A 1 308 ? 60.642 -4.556 1.940 1.00 6.76 265 VAL A C 1
ATOM 4289 O O . VAL A 1 308 ? 61.155 -3.684 1.224 1.00 7.34 265 VAL A O 1
ATOM 4302 N N . SER A 1 309 ? 59.362 -4.512 2.328 1.00 6.71 266 SER A N 1
ATOM 4303 C CA . SER A 1 309 ? 58.418 -3.497 1.874 1.00 5.93 266 SER A CA 1
ATOM 4304 C C . SER A 1 309 ? 57.150 -3.605 2.725 1.00 6.21 266 SER A C 1
ATOM 4305 O O . SER A 1 309 ? 56.979 -4.570 3.489 1.00 6.25 266 SER A O 1
ATOM 4313 N N . ALA A 1 310 ? 56.199 -2.720 2.471 1.00 6.19 267 ALA A N 1
ATOM 4314 C CA . ALA A 1 310 ? 54.851 -2.867 2.977 1.00 6.92 267 ALA A CA 1
ATOM 4315 C C . ALA A 1 310 ? 54.190 -4.052 2.264 1.00 6.74 267 ALA A C 1
ATOM 4316 O O . ALA A 1 310 ? 54.589 -4.443 1.144 1.00 7.46 267 ALA A O 1
ATOM 4323 N N . GLY A 1 311 ? 53.195 -4.627 2.901 1.00 6.57 268 GLY A N 1
ATOM 4324 C CA . GLY A 1 311 ? 52.427 -5.725 2.326 1.00 7.22 268 GLY A CA 1
ATOM 4325 C C . GLY A 1 311 ? 51.419 -5.268 1.276 1.00 8.20 268 GLY A C 1
ATOM 4326 O O . GLY A 1 311 ? 51.124 -4.098 1.137 1.00 7.84 268 GLY A O 1
ATOM 4330 N N . PRO A 1 312 ? 50.870 -6.209 0.481 1.00 10.06 269 PRO A N 1
ATOM 4331 C CA . PRO A 1 312 ? 49.989 -5.821 -0.633 1.00 12.28 269 PRO A CA 1
ATOM 4332 C C . PRO A 1 312 ? 48.591 -5.406 -0.193 1.00 11.40 269 PRO A C 1
ATOM 4333 O O . PRO A 1 312 ? 48.100 -5.913 0.813 1.00 9.90 269 PRO A O 1
ATOM 4344 N N . PRO A 1 313 ? 47.903 -4.609 -1.019 1.00 10.49 270 PRO A N 1
ATOM 4345 C CA . PRO A 1 313 ? 46.524 -4.223 -0.663 1.00 10.58 270 PRO A CA 1
ATOM 4346 C C . PRO A 1 313 ? 45.621 -5.451 -0.475 1.00 10.91 270 PRO A C 1
ATOM 4347 O O . PRO A 1 313 ? 45.755 -6.455 -1.196 1.00 11.71 270 PRO A O 1
ATOM 4358 N N . GLY A 1 314 ? 44.707 -5.331 0.492 1.00 11.00 271 GLY A N 1
ATOM 4359 C CA . GLY A 1 314 ? 43.684 -6.338 0.757 1.00 12.43 271 GLY A CA 1
ATOM 4360 C C . GLY A 1 314 ? 42.544 -6.230 -0.242 1.00 8.88 271 GLY A C 1
ATOM 4361 O O . GLY A 1 314 ? 42.336 -5.205 -0.860 1.00 8.53 271 GLY A O 1
ATOM 4365 N N . LYS A 1 315 ? 41.808 -7.335 -0.373 1.00 10.46 272 LYS A N 1
ATOM 4366 C CA . LYS A 1 315 ? 40.727 -7.454 -1.344 1.00 11.94 272 LYS A CA 1
ATOM 4367 C C . LYS A 1 315 ? 39.671 -6.375 -1.197 1.00 8.89 272 LYS A C 1
ATOM 4368 O O . LYS A 1 315 ? 39.095 -5.946 -2.188 1.00 9.42 272 LYS A O 1
ATOM 4387 N N . TYR A 1 316 ? 39.311 -6.021 0.027 1.00 6.79 273 TYR A N 1
ATOM 4388 C CA . TYR A 1 316 ? 38.209 -5.092 0.269 1.00 6.32 273 TYR A CA 1
ATOM 4389 C C . TYR A 1 316 ? 38.671 -3.680 0.503 1.00 7.17 273 TYR A C 1
ATOM 4390 O O . TYR A 1 316 ? 38.031 -2.733 0.010 1.00 8.02 273 TYR A O 1
ATOM 4408 N N . THR A 1 317 ? 39.729 -3.469 1.299 1.00 6.55 274 THR A N 1
ATOM 4409 C CA . THR A 1 317 ? 40.161 -2.110 1.622 1.00 6.33 274 THR A CA 1
ATOM 4410 C C . THR A 1 317 ? 41.093 -1.528 0.584 1.00 7.61 274 THR A C 1
ATOM 4411 O O . THR A 1 317 ? 41.156 -0.307 0.458 1.00 8.02 274 THR A O 1
ATOM 4422 N N . ASN A 1 318 ? 41.846 -2.369 -0.134 1.00 7.30 275 ASN A N 1
ATOM 4423 C CA . ASN A 1 318 ? 42.671 -1.867 -1.239 1.00 8.38 275 ASN A CA 1
ATOM 4424 C C . ASN A 1 318 ? 43.614 -0.714 -0.856 1.00 9.27 275 ASN A C 1
ATOM 4425 O O . ASN A 1 318 ? 43.728 0.291 -1.579 1.00 10.59 275 ASN A O 1
ATOM 4436 N N . GLU A 1 319 ? 44.338 -0.877 0.245 1.00 7.58 276 GLU A N 1
ATOM 4437 C CA . GLU A 1 319 ? 45.336 0.085 0.702 1.00 8.22 276 GLU A CA 1
ATOM 4438 C C . GLU A 1 319 ? 46.640 -0.667 0.954 1.00 8.46 276 GLU A C 1
ATOM 4439 O O . GLU A 1 319 ? 46.718 -1.545 1.824 1.00 7.13 276 GLU A O 1
ATOM 4451 N N . GLN A 1 320 ? 47.675 -0.328 0.195 1.00 7.72 277 GLN A N 1
ATOM 4452 C CA . GLN A 1 320 ? 48.966 -0.914 0.408 1.00 7.25 277 GLN A CA 1
ATOM 4453 C C . GLN A 1 320 ? 49.372 -0.798 1.896 1.00 7.86 277 GLN A C 1
ATOM 4454 O O . GLN A 1 320 ? 49.226 0.277 2.471 1.00 8.20 277 GLN A O 1
ATOM 4468 N N . GLY A 1 321 ? 49.910 -1.872 2.474 1.00 5.98 278 GLY A N 1
ATOM 4469 C CA . GLY A 1 321 ? 50.401 -1.828 3.839 1.00 5.06 278 GLY A CA 1
ATOM 4470 C C . GLY A 1 321 ? 49.349 -1.835 4.917 1.00 5.09 278 GLY A C 1
ATOM 4471 O O . GLY A 1 321 ? 49.723 -1.707 6.089 1.00 5.04 278 GLY A O 1
ATOM 4475 N N . LEU A 1 322 ? 48.075 -1.998 4.603 1.00 5.23 279 LEU A N 1
ATOM 4476 C CA . LEU A 1 322 ? 47.013 -2.000 5.605 1.00 5.32 279 LEU A CA 1
ATOM 4477 C C . LEU A 1 322 ? 46.066 -3.151 5.382 1.00 5.49 279 LEU A C 1
ATOM 4478 O O . LEU A 1 322 ? 45.816 -3.523 4.234 1.00 5.36 279 LEU A O 1
ATOM 4494 N N . LEU A 1 323 ? 45.487 -3.700 6.451 1.00 4.43 280 LEU A N 1
ATOM 4495 C CA . LEU A 1 323 ? 44.347 -4.615 6.357 1.00 4.49 280 LEU A CA 1
ATOM 4496 C C . LEU A 1 323 ? 43.347 -4.216 7.426 1.00 4.78 280 LEU A C 1
ATOM 4497 O O . LEU A 1 323 ? 43.744 -3.974 8.580 1.00 4.61 280 LEU A O 1
ATOM 4513 N N . ALA A 1 324 ? 42.056 -4.216 7.077 1.00 3.91 281 ALA A N 1
ATOM 4514 C CA . ALA A 1 324 ? 41.042 -4.025 8.106 1.00 3.53 281 ALA A CA 1
ATOM 4515 C C . ALA A 1 324 ? 41.065 -5.190 9.088 1.00 4.03 281 ALA A C 1
ATOM 4516 O O . ALA A 1 324 ? 41.411 -6.311 8.694 1.00 4.62 281 ALA A O 1
ATOM 4523 N N . TYR A 1 325 ? 40.570 -4.996 10.303 1.00 3.82 282 TYR A N 1
ATOM 4524 C CA . TYR A 1 325 ? 40.424 -6.134 11.204 1.00 3.85 282 TYR A CA 1
ATOM 4525 C C . TYR A 1 325 ? 39.594 -7.250 10.539 1.00 4.53 282 TYR A C 1
ATOM 4526 O O . TYR A 1 325 ? 39.963 -8.429 10.639 1.00 5.16 282 TYR A O 1
ATOM 4544 N N . PHE A 1 326 ? 38.528 -6.899 9.794 1.00 4.27 283 PHE A N 1
ATOM 4545 C CA . PHE A 1 326 ? 37.712 -7.961 9.200 1.00 5.03 283 PHE A CA 1
ATOM 4546 C C . PHE A 1 326 ? 38.531 -8.769 8.177 1.00 5.46 283 PHE A C 1
ATOM 4547 O O . PHE A 1 326 ? 38.336 -9.984 8.053 1.00 5.97 283 PHE A O 1
ATOM 4564 N N . GLU A 1 327 ? 39.455 -8.112 7.448 1.00 4.50 284 GLU A N 1
ATOM 4565 C CA . GLU A 1 327 ? 40.341 -8.820 6.505 1.00 5.14 284 GLU A CA 1
ATOM 4566 C C . GLU A 1 327 ? 41.382 -9.647 7.239 1.00 4.92 284 GLU A C 1
ATOM 4567 O O . GLU A 1 327 ? 41.772 -10.724 6.772 1.00 5.25 284 GLU A O 1
ATOM 4579 N N . ILE A 1 328 ? 41.844 -9.172 8.388 1.00 4.60 285 ILE A N 1
ATOM 4580 C CA . ILE A 1 328 ? 42.794 -9.954 9.182 1.00 4.50 285 ILE A CA 1
ATOM 4581 C C . ILE A 1 328 ? 42.117 -11.235 9.684 1.00 4.95 285 ILE A C 1
ATOM 4582 O O . ILE A 1 328 ? 42.766 -12.283 9.755 1.00 5.28 285 ILE A O 1
ATOM 4598 N N . CYS A 1 329 ? 40.826 -11.185 10.007 1.00 5.01 286 CYS A N 1
ATOM 4599 C CA . CYS A 1 329 ? 40.144 -12.419 10.375 1.00 5.97 286 CYS A CA 1
ATOM 4600 C C . CYS A 1 329 ? 40.226 -13.445 9.263 1.00 6.06 286 CYS A C 1
ATOM 4601 O O . CYS A 1 329 ? 40.415 -14.634 9.545 1.00 6.15 286 CYS A O 1
ATOM 4608 N N . THR A 1 330 ? 40.122 -13.016 8.007 1.00 5.56 287 THR A N 1
ATOM 4609 C CA . THR A 1 330 ? 40.277 -13.950 6.892 1.00 6.71 287 THR A CA 1
ATOM 4610 C C . THR A 1 330 ? 41.697 -14.514 6.854 1.00 5.63 287 THR A C 1
ATOM 4611 O O . THR A 1 330 ? 41.882 -15.709 6.634 1.00 6.32 287 THR A O 1
ATOM 4622 N N . PHE A 1 331 ? 42.683 -13.639 7.028 1.00 5.73 288 PHE A N 1
ATOM 4623 C CA . PHE A 1 331 ? 44.095 -14.045 7.031 1.00 5.75 288 PHE A CA 1
ATOM 4624 C C . PHE A 1 331 ? 44.336 -15.142 8.099 1.00 5.75 288 PHE A C 1
ATOM 4625 O O . PHE A 1 331 ? 44.981 -16.170 7.830 1.00 6.01 288 PHE A O 1
ATOM 4642 N N . LEU A 1 332 ? 43.793 -14.945 9.288 1.00 5.15 289 LEU A N 1
ATOM 4643 C CA . LEU A 1 332 ? 43.874 -15.947 10.352 1.00 5.39 289 LEU A CA 1
ATOM 4644 C C . LEU A 1 332 ? 43.129 -17.211 9.951 1.00 6.37 289 LEU A C 1
ATOM 4645 O O . LEU A 1 332 ? 43.643 -18.343 10.138 1.00 6.73 289 LEU A O 1
ATOM 4661 N N . ASN A 1 333 ? 41.937 -17.068 9.381 1.00 6.46 290 ASN A N 1
ATOM 4662 C CA . ASN A 1 333 ? 41.150 -18.258 8.983 1.00 8.20 290 ASN A CA 1
ATOM 4663 C C . ASN A 1 333 ? 41.855 -19.069 7.910 1.00 7.07 290 ASN A C 1
ATOM 4664 O O . ASN A 1 333 ? 41.664 -20.296 7.833 1.00 6.96 290 ASN A O 1
ATOM 4675 N N . GLU A 1 334 ? 42.673 -18.417 7.104 1.00 7.98 291 GLU A N 1
ATOM 4676 C CA . GLU A 1 334 ? 43.416 -19.039 6.029 1.00 10.43 291 GLU A CA 1
ATOM 4677 C C . GLU A 1 334 ? 44.788 -19.542 6.491 1.00 8.50 291 GLU A C 1
ATOM 4678 O O . GLU A 1 334 ? 45.589 -19.944 5.647 1.00 10.00 291 GLU A O 1
ATOM 4690 N N . GLY A 1 335 ? 45.042 -19.578 7.796 1.00 8.82 292 GLY A N 1
ATOM 4691 C CA . GLY A 1 335 ? 46.187 -20.276 8.348 1.00 11.00 292 GLY A CA 1
ATOM 4692 C C . GLY A 1 335 ? 47.332 -19.456 8.854 1.00 7.03 292 GLY A C 1
ATOM 4693 O O . GLY A 1 335 ? 48.332 -20.060 9.223 1.00 7.81 292 GLY A O 1
ATOM 4697 N N . ALA A 1 336 ? 47.203 -18.120 8.951 1.00 7.84 293 ALA A N 1
ATOM 4698 C CA . ALA A 1 336 ? 48.313 -17.355 9.484 1.00 7.42 293 ALA A CA 1
ATOM 4699 C C . ALA A 1 336 ? 48.622 -17.731 10.949 1.00 8.63 293 ALA A C 1
ATOM 4700 O O . ALA A 1 336 ? 47.718 -17.976 11.756 1.00 9.17 293 ALA A O 1
ATOM 4707 N N . THR A 1 337 ? 49.894 -17.814 11.294 1.00 7.65 294 THR A N 1
ATOM 4708 C CA . THR A 1 337 ? 50.267 -18.065 12.681 1.00 7.77 294 THR A CA 1
ATOM 4709 C C . THR A 1 337 ? 49.978 -16.803 13.470 1.00 7.45 294 THR A C 1
ATOM 4710 O O . THR A 1 337 ? 50.424 -15.719 13.061 1.00 7.36 294 THR A O 1
ATOM 4721 N N . GLU A 1 338 ? 49.270 -16.951 14.585 1.00 7.43 295 GLU A N 1
ATOM 4722 C CA . GLU A 1 338 ? 48.809 -15.827 15.410 1.00 7.18 295 GLU A CA 1
ATOM 4723 C C . GLU A 1 338 ? 49.579 -15.809 16.705 1.00 7.04 295 GLU A C 1
ATOM 4724 O O . GLU A 1 338 ? 49.607 -16.841 17.418 1.00 7.98 295 GLU A O 1
ATOM 4736 N N . ILE A 1 339 ? 50.167 -14.666 17.062 1.00 6.50 296 ILE A N 1
ATOM 4737 C CA . ILE A 1 339 ? 50.949 -14.502 18.283 1.00 6.32 296 ILE A CA 1
ATOM 4738 C C . ILE A 1 339 ? 50.369 -13.354 19.071 1.00 6.24 296 ILE A C 1
ATOM 4739 O O . ILE A 1 339 ? 50.125 -12.295 18.472 1.00 8.87 296 ILE A O 1
ATOM 4755 N N . PHE A 1 340 ? 50.156 -13.491 20.384 1.00 5.88 297 PHE A N 1
ATOM 4756 C CA . PHE A 1 340 ? 49.797 -12.339 21.216 1.00 5.99 297 PHE A CA 1
ATOM 4757 C C . PHE A 1 340 ? 51.074 -11.913 21.933 1.00 5.80 297 PHE A C 1
ATOM 4758 O O . PHE A 1 340 ? 51.604 -12.681 22.751 1.00 7.08 297 PHE A O 1
ATOM 4775 N N . ASP A 1 341 ? 51.625 -10.753 21.598 1.00 5.84 298 ASP A N 1
ATOM 4776 C CA . ASP A 1 341 ? 52.866 -10.308 22.213 1.00 6.59 298 ASP A CA 1
ATOM 4777 C C . ASP A 1 341 ? 52.540 -9.580 23.486 1.00 5.73 298 ASP A C 1
ATOM 4778 O O . ASP A 1 341 ? 52.030 -8.452 23.450 1.00 6.28 298 ASP A O 1
ATOM 4787 N N . ALA A 1 342 ? 52.856 -10.182 24.630 1.00 6.92 299 ALA A N 1
ATOM 4788 C CA . ALA A 1 342 ? 52.549 -9.549 25.905 1.00 5.75 299 ALA A CA 1
ATOM 4789 C C . ALA A 1 342 ? 53.427 -8.340 26.210 1.00 7.27 299 ALA A C 1
ATOM 4790 O O . ALA A 1 342 ? 53.010 -7.422 26.940 1.00 7.93 299 ALA A O 1
ATOM 4797 N N . THR A 1 343 ? 54.620 -8.283 25.655 1.00 6.84 300 THR A N 1
ATOM 4798 C CA . THR A 1 343 ? 55.489 -7.132 25.925 1.00 8.27 300 THR A CA 1
ATOM 4799 C C . THR A 1 343 ? 54.837 -5.867 25.439 1.00 6.32 300 THR A C 1
ATOM 4800 O O . THR A 1 343 ? 54.927 -4.837 26.100 1.00 8.02 300 THR A O 1
ATOM 4811 N N . GLN A 1 344 ? 54.212 -5.907 24.268 1.00 5.28 301 GLN A N 1
ATOM 4812 C CA . GLN A 1 344 ? 53.533 -4.724 23.747 1.00 5.00 301 GLN A CA 1
ATOM 4813 C C . GLN A 1 344 ? 52.028 -4.777 23.937 1.00 5.04 301 GLN A C 1
ATOM 4814 O O . GLN A 1 344 ? 51.351 -3.762 23.683 1.00 5.66 301 GLN A O 1
ATOM 4828 N N . GLU A 1 345 ? 51.495 -5.942 24.352 1.00 4.84 302 GLU A N 1
ATOM 4829 C CA . GLU A 1 345 ? 50.086 -6.228 24.579 1.00 4.49 302 GLU A CA 1
ATOM 4830 C C . GLU A 1 345 ? 49.230 -6.096 23.320 1.00 4.77 302 GLU A C 1
ATOM 4831 O O . GLU A 1 345 ? 48.092 -5.636 23.380 1.00 5.43 302 GLU A O 1
ATOM 4843 N N . VAL A 1 346 ? 49.775 -6.560 22.197 1.00 4.64 303 VAL A N 1
ATOM 4844 C CA . VAL A 1 346 ? 49.046 -6.571 20.942 1.00 4.17 303 VAL A CA 1
ATOM 4845 C C . VAL A 1 346 ? 49.408 -7.849 20.187 1.00 4.55 303 VAL A C 1
ATOM 4846 O O . VAL A 1 346 ? 50.522 -8.387 20.339 1.00 5.12 303 VAL A O 1
ATOM 4859 N N . PRO A 1 347 ? 48.522 -8.272 19.256 1.00 4.29 304 PRO A N 1
ATOM 4860 C CA . PRO A 1 347 ? 48.793 -9.439 18.429 1.00 3.94 304 PRO A CA 1
ATOM 4861 C C . PRO A 1 347 ? 49.591 -9.092 17.176 1.00 4.55 304 PRO A C 1
ATOM 4862 O O . PRO A 1 347 ? 49.649 -7.927 16.720 1.00 5.31 304 PRO A O 1
ATOM 4873 N N . TYR A 1 348 ? 50.126 -10.136 16.572 1.00 4.38 305 TYR A N 1
ATOM 4874 C CA . TYR A 1 348 ? 50.623 -10.058 15.198 1.00 3.88 305 TYR A CA 1
ATOM 4875 C C . TYR A 1 348 ? 50.395 -11.419 14.574 1.00 5.15 305 TYR A C 1
ATOM 4876 O O . TYR A 1 348 ? 50.163 -12.419 15.309 1.00 5.40 305 TYR A O 1
ATOM 4894 N N . ALA A 1 349 ? 50.436 -11.490 13.239 1.00 4.69 306 ALA A N 1
ATOM 4895 C CA . ALA A 1 349 ? 50.213 -12.759 12.578 1.00 5.02 306 ALA A CA 1
ATOM 4896 C C . ALA A 1 349 ? 51.015 -12.813 11.314 1.00 5.00 306 ALA A C 1
ATOM 4897 O O . ALA A 1 349 ? 51.317 -11.756 10.722 1.00 5.82 306 ALA A O 1
ATOM 4904 N N . TYR A 1 350 ? 51.348 -14.027 10.849 1.00 5.42 307 TYR A N 1
ATOM 4905 C CA . TYR A 1 350 ? 52.158 -14.124 9.638 1.00 5.64 307 TYR A CA 1
ATOM 4906 C C . TYR A 1 350 ? 51.875 -15.405 8.889 1.00 6.35 307 TYR A C 1
ATOM 4907 O O . TYR A 1 350 ? 51.511 -16.434 9.472 1.00 6.45 307 TYR A O 1
ATOM 4925 N N . LEU A 1 351 ? 52.013 -15.316 7.574 1.00 6.64 308 LEU A N 1
ATOM 4926 C CA . LEU A 1 351 ? 51.775 -16.467 6.697 1.00 8.27 308 LEU A CA 1
ATOM 4927 C C . LEU A 1 351 ? 52.734 -16.298 5.523 1.00 7.15 308 LEU A C 1
ATOM 4928 O O . LEU A 1 351 ? 52.708 -15.269 4.840 1.00 7.12 308 LEU A O 1
ATOM 4944 N N . GLY A 1 352 ? 53.616 -17.262 5.323 1.00 8.94 309 GLY A N 1
ATOM 4945 C CA . GLY A 1 352 ? 54.645 -17.095 4.307 1.00 10.01 309 GLY A CA 1
ATOM 4946 C C . GLY A 1 352 ? 55.483 -15.879 4.670 1.00 7.66 309 GLY A C 1
ATOM 4947 O O . GLY A 1 352 ? 55.909 -15.735 5.809 1.00 9.15 309 GLY A O 1
ATOM 4951 N N . ASN A 1 353 ? 55.673 -14.951 3.731 1.00 7.79 310 ASN A N 1
ATOM 4952 C CA . ASN A 1 353 ? 56.446 -13.748 4.001 1.00 7.09 310 ASN A CA 1
ATOM 4953 C C . ASN A 1 353 ? 55.571 -12.545 4.300 1.00 6.18 310 ASN A C 1
ATOM 4954 O O . ASN A 1 353 ? 56.103 -11.432 4.344 1.00 6.82 310 ASN A O 1
ATOM 4965 N N . GLU A 1 354 ? 54.281 -12.736 4.604 1.00 6.11 311 GLU A N 1
ATOM 4966 C CA . GLU A 1 354 ? 53.421 -11.594 4.947 1.00 6.22 311 GLU A CA 1
ATOM 4967 C C . GLU A 1 354 ? 53.220 -11.556 6.452 1.00 6.36 311 GLU A C 1
ATOM 4968 O O . GLU A 1 354 ? 52.804 -12.563 7.047 1.00 6.88 311 GLU A O 1
ATOM 4980 N N . TRP A 1 355 ? 53.437 -10.398 7.058 1.00 4.98 312 TRP A N 1
ATOM 4981 C CA . TRP A 1 355 ? 53.345 -10.205 8.505 1.00 4.82 312 TRP A CA 1
ATOM 4982 C C . TRP A 1 355 ? 52.418 -9.017 8.784 1.00 5.01 312 TRP A C 1
ATOM 4983 O O . TRP A 1 355 ? 52.539 -7.982 8.096 1.00 5.28 312 TRP A O 1
ATOM 5004 N N . VAL A 1 356 ? 51.526 -9.133 9.769 1.00 4.96 313 VAL A N 1
ATOM 5005 C CA . VAL A 1 356 ? 50.626 -8.036 10.114 1.00 4.44 313 VAL A CA 1
ATOM 5006 C C . VAL A 1 356 ? 50.664 -7.788 11.603 1.00 5.17 313 VAL A C 1
ATOM 5007 O O . VAL A 1 356 ? 50.573 -8.735 12.406 1.00 5.05 313 VAL A O 1
ATOM 5020 N N . GLY A 1 357 ? 50.770 -6.500 11.966 1.00 4.43 314 GLY A N 1
ATOM 5021 C CA . GLY A 1 357 ? 50.718 -6.058 13.362 1.00 4.16 314 GLY A CA 1
ATOM 5022 C C . GLY A 1 357 ? 49.415 -5.317 13.546 1.00 4.42 314 GLY A C 1
ATOM 5023 O O . GLY A 1 357 ? 49.109 -4.419 12.745 1.00 5.44 314 GLY A O 1
ATOM 5027 N N . TYR A 1 358 ? 48.591 -5.720 14.513 1.00 3.73 315 TYR A N 1
ATOM 5028 C CA . TYR A 1 358 ? 47.222 -5.256 14.553 1.00 3.80 315 TYR A CA 1
ATOM 5029 C C . TYR A 1 358 ? 46.658 -5.252 15.965 1.00 4.29 315 TYR A C 1
ATOM 5030 O O . TYR A 1 358 ? 47.423 -5.352 16.946 1.00 4.66 315 TYR A O 1
ATOM 5048 N N . ASP A 1 359 ? 45.317 -5.096 16.090 1.00 4.60 316 ASP A N 1
ATOM 5049 C CA . ASP A 1 359 ? 44.618 -5.126 17.361 1.00 3.91 316 ASP A CA 1
ATOM 5050 C C . ASP A 1 359 ? 43.474 -6.115 17.298 1.00 4.59 316 ASP A C 1
ATOM 5051 O O . ASP A 1 359 ? 42.820 -6.252 16.240 1.00 4.60 316 ASP A O 1
ATOM 5060 N N . ASN A 1 360 ? 43.202 -6.775 18.411 1.00 4.16 317 ASN A N 1
ATOM 5061 C CA . ASN A 1 360 ? 42.117 -7.740 18.478 1.00 4.21 317 ASN A CA 1
ATOM 5062 C C . ASN A 1 360 ? 41.302 -7.507 19.725 1.00 5.17 317 ASN A C 1
ATOM 5063 O O . ASN A 1 360 ? 41.455 -6.490 20.415 1.00 5.06 317 ASN A O 1
ATOM 5074 N N . VAL A 1 361 ? 40.357 -8.425 20.041 1.00 4.71 318 VAL A N 1
ATOM 5075 C CA . VAL A 1 361 ? 39.510 -8.226 21.215 1.00 5.45 318 VAL A CA 1
ATOM 5076 C C . VAL A 1 361 ? 40.365 -8.145 22.475 1.00 5.52 318 VAL A C 1
ATOM 5077 O O . VAL A 1 361 ? 40.125 -7.270 23.314 1.00 5.76 318 VAL A O 1
ATOM 5090 N N . ARG A 1 362 ? 41.354 -9.017 22.631 1.00 5.13 319 ARG A N 1
ATOM 5091 C CA . ARG A 1 362 ? 42.168 -9.002 23.828 1.00 5.81 319 ARG A CA 1
ATOM 5092 C C . ARG A 1 362 ? 42.950 -7.710 23.965 1.00 4.60 319 ARG A C 1
ATOM 5093 O O . ARG A 1 362 ? 43.018 -7.130 25.056 1.00 5.21 319 ARG A O 1
ATOM 5114 N N . SER A 1 363 ? 43.595 -7.230 22.887 1.00 4.69 320 SER A N 1
ATOM 5115 C CA . SER A 1 363 ? 44.350 -5.985 23.032 1.00 4.78 320 SER A CA 1
ATOM 5116 C C . SER A 1 363 ? 43.414 -4.818 23.333 1.00 5.05 320 SER A C 1
ATOM 5117 O O . SER A 1 363 ? 43.792 -3.915 24.097 1.00 5.35 320 SER A O 1
ATOM 5125 N N 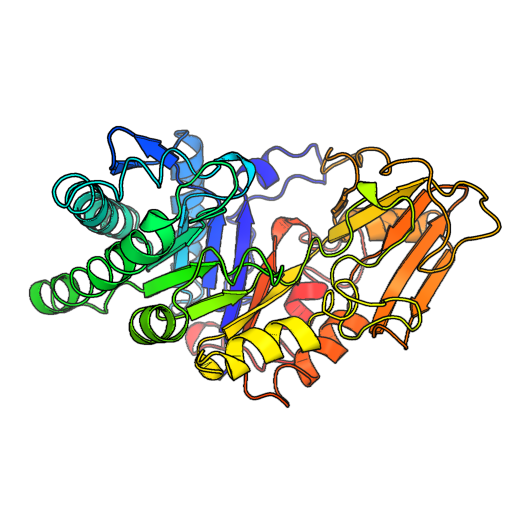. PHE A 1 364 ? 42.231 -4.795 22.713 1.00 4.60 321 PHE A N 1
ATOM 5126 C CA . PHE A 1 364 ? 41.275 -3.751 23.051 1.00 4.19 321 PHE A CA 1
ATOM 5127 C C . PHE A 1 364 ? 40.856 -3.827 24.521 1.00 5.79 321 PHE A C 1
ATOM 5128 O O . PHE A 1 364 ? 40.750 -2.780 25.184 1.00 5.90 321 PHE A O 1
ATOM 5145 N N . LYS A 1 365 ? 40.660 -5.046 25.058 1.00 5.08 322 LYS A N 1
ATOM 5146 C CA . LYS A 1 365 ? 40.299 -5.189 26.481 1.00 6.27 322 LYS A CA 1
ATOM 5147 C C . LYS A 1 365 ? 41.414 -4.650 27.389 1.00 6.07 322 LYS A C 1
ATOM 5148 O O . LYS A 1 365 ? 41.142 -3.943 28.370 1.00 6.36 322 LYS A O 1
ATOM 5167 N N . LEU A 1 366 ? 42.661 -5.018 27.097 1.00 5.71 323 LEU A N 1
ATOM 5168 C CA . LEU A 1 366 ? 43.743 -4.561 27.948 1.00 5.95 323 LEU A CA 1
ATOM 5169 C C . LEU A 1 366 ? 43.907 -3.052 27.869 1.00 6.10 323 LEU A C 1
ATOM 5170 O O . LEU A 1 366 ? 44.152 -2.391 28.891 1.00 6.28 323 LEU A O 1
ATOM 5186 N N . LYS A 1 367 ? 43.769 -2.475 26.673 1.00 5.64 324 LYS A N 1
ATOM 5187 C CA . LYS A 1 367 ? 43.855 -1.024 26.556 1.00 5.78 324 LYS A CA 1
ATOM 5188 C C . LYS A 1 367 ? 42.685 -0.343 27.228 1.00 6.72 324 LYS A C 1
ATOM 5189 O O . LYS A 1 367 ? 42.877 0.744 27.802 1.00 6.92 324 LYS A O 1
ATOM 5208 N N . ALA A 1 368 ? 41.487 -0.924 27.175 1.00 6.33 325 ALA A N 1
ATOM 5209 C CA . ALA A 1 368 ? 40.360 -0.299 27.868 1.00 6.68 325 ALA A CA 1
ATOM 5210 C C . ALA A 1 368 ? 40.596 -0.252 29.367 1.00 7.35 325 ALA A C 1
ATOM 5211 O O . ALA A 1 368 ? 40.259 0.736 30.035 1.00 7.02 325 ALA A O 1
ATOM 5218 N N . GLN A 1 369 ? 41.141 -1.334 29.932 1.00 6.56 326 GLN A N 1
ATOM 5219 C CA . GLN A 1 369 ? 41.437 -1.310 31.379 1.00 6.91 326 GLN A CA 1
ATOM 5220 C C . GLN A 1 369 ? 42.487 -0.250 31.685 1.00 7.05 326 GLN A C 1
ATOM 5221 O O . GLN A 1 369 ? 42.330 0.507 32.656 1.00 7.19 326 GLN A O 1
ATOM 5235 N N . TRP A 1 370 ? 43.533 -0.174 30.870 1.00 6.66 327 TRP A N 1
ATOM 5236 C CA . TRP A 1 370 ? 44.550 0.841 31.053 1.00 6.69 327 TRP A CA 1
ATOM 5237 C C . TRP A 1 370 ? 43.960 2.250 30.964 1.00 6.58 327 TRP A C 1
ATOM 5238 O O . TRP A 1 370 ? 44.338 3.139 31.744 1.00 6.55 327 TRP A O 1
ATOM 5259 N N A LEU A 1 371 ? 43.018 2.428 30.051 0.48 6.23 328 LEU A N 1
ATOM 5260 N N B LEU A 1 371 ? 43.042 2.533 30.010 0.52 6.25 328 LEU A N 1
ATOM 5261 C CA A LEU A 1 371 ? 42.377 3.715 29.840 0.48 5.60 328 LEU A CA 1
ATOM 5262 C CA B LEU A 1 371 ? 42.548 3.926 29.926 0.52 6.23 328 LEU A CA 1
ATOM 5263 C C A LEU A 1 371 ? 41.678 4.175 31.111 0.48 8.12 328 LEU A C 1
ATOM 5264 C C B LEU A 1 371 ? 41.673 4.251 31.154 0.52 7.42 328 LEU A C 1
ATOM 5265 O O A LEU A 1 371 ? 41.860 5.302 31.569 0.48 8.53 328 LEU A O 1
ATOM 5266 O O B LEU A 1 371 ? 41.734 5.372 31.648 0.52 7.80 328 LEU A O 1
ATOM 5297 N N . LYS A 1 372 ? 40.917 3.274 31.673 1.00 7.43 329 LYS A N 1
ATOM 5298 C CA . LYS A 1 372 ? 40.165 3.502 32.927 1.00 9.28 329 LYS A CA 1
ATOM 5299 C C . LYS A 1 372 ? 41.130 3.725 34.103 1.00 9.57 329 LYS A C 1
ATOM 5300 O O . LYS A 1 372 ? 40.939 4.663 34.902 1.00 10.06 329 LYS A O 1
ATOM 5320 N N . ASP A 1 373 ? 42.192 2.935 34.178 1.00 8.68 330 ASP A N 1
ATOM 5321 C CA . ASP A 1 373 ? 43.166 3.091 35.260 1.00 10.29 330 ASP A CA 1
ATOM 5322 C C . ASP A 1 373 ? 43.833 4.437 35.212 1.00 9.94 330 ASP A C 1
ATOM 5323 O O . ASP A 1 373 ? 44.270 4.934 36.270 1.00 11.22 330 ASP A O 1
ATOM 5332 N N . ASN A 1 374 ? 43.971 5.030 34.008 1.00 9.56 331 ASN A N 1
ATOM 5333 C CA . ASN A 1 374 ? 44.638 6.310 33.811 1.00 12.43 331 ASN A CA 1
ATOM 5334 C C . ASN A 1 374 ? 43.690 7.509 33.742 1.00 11.43 331 ASN A C 1
ATOM 5335 O O . ASN A 1 374 ? 44.124 8.603 33.379 1.00 10.81 331 ASN A O 1
ATOM 5346 N N . ASN A 1 375 ? 42.422 7.303 34.089 1.00 10.59 332 ASN A N 1
ATOM 5347 C CA . ASN A 1 375 ? 41.450 8.400 34.172 1.00 11.23 332 ASN A CA 1
ATOM 5348 C C . ASN A 1 375 ? 41.305 9.166 32.865 1.00 9.66 332 ASN A C 1
ATOM 5349 O O . ASN A 1 375 ? 41.195 10.404 32.862 1.00 12.09 332 ASN A O 1
ATOM 5360 N N . LEU A 1 376 ? 41.278 8.441 31.740 1.00 7.99 333 LEU A N 1
ATOM 5361 C CA . LEU A 1 376 ? 41.173 9.118 30.452 1.00 7.06 333 LEU A CA 1
ATOM 5362 C C . LEU A 1 376 ? 39.733 9.317 30.067 1.00 7.29 333 LEU A C 1
ATOM 5363 O O . LEU A 1 376 ? 38.819 8.759 30.679 1.00 7.81 333 LEU A O 1
ATOM 5379 N N . GLY A 1 377 ? 39.509 10.119 29.037 1.00 5.96 334 GLY A N 1
ATOM 5380 C CA . G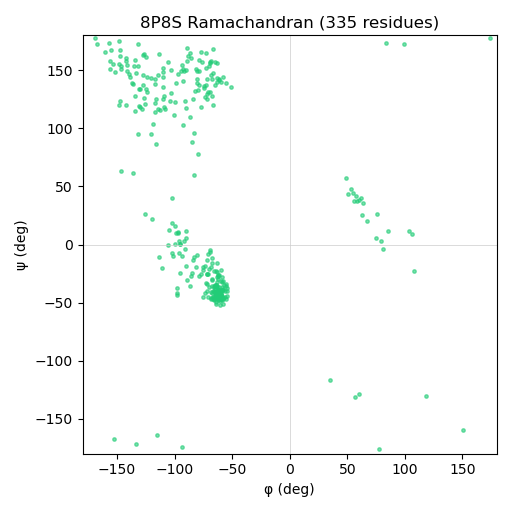LY A 1 377 ? 38.144 10.475 28.673 1.00 6.40 334 GLY A CA 1
ATOM 5381 C C . GLY A 1 377 ? 37.387 9.397 27.945 1.00 6.02 334 GLY A C 1
ATOM 5382 O O . GLY A 1 377 ? 36.150 9.427 27.955 1.00 6.45 334 GLY A O 1
ATOM 5386 N N . GLY A 1 378 ? 38.087 8.498 27.253 1.00 5.63 335 GLY A N 1
ATOM 5387 C CA . GLY A 1 378 ? 37.427 7.485 26.443 1.00 5.94 335 GLY A CA 1
ATOM 5388 C C . GLY A 1 378 ? 38.273 7.079 25.264 1.00 5.75 335 GLY A C 1
ATOM 5389 O O . GLY A 1 378 ? 39.512 7.271 25.275 1.00 6.00 335 GLY A O 1
ATOM 5393 N N . ALA A 1 379 ? 37.617 6.498 24.258 1.00 5.39 336 ALA A N 1
ATOM 5394 C CA . ALA A 1 379 ? 38.254 5.898 23.107 1.00 4.80 336 ALA A CA 1
ATOM 5395 C C . ALA A 1 379 ? 37.607 6.373 21.837 1.00 5.19 336 ALA A C 1
ATOM 5396 O O . ALA A 1 379 ? 36.413 6.720 21.841 1.00 5.63 336 ALA A O 1
ATOM 5403 N N . VAL A 1 380 ? 38.393 6.364 20.733 1.00 4.30 337 VAL A N 1
ATOM 5404 C CA . VAL A 1 380 ? 37.834 6.595 19.401 1.00 3.80 337 VAL A CA 1
ATOM 5405 C C . VAL A 1 380 ? 38.264 5.449 18.521 1.00 4.41 337 VAL A C 1
ATOM 5406 O O . VAL A 1 380 ? 39.481 5.176 18.407 1.00 4.87 337 VAL A O 1
ATOM 5419 N N . VAL A 1 381 ? 37.311 4.791 17.888 1.00 3.86 338 VAL A N 1
ATOM 5420 C CA . VAL A 1 381 ? 37.585 3.671 16.990 1.00 4.06 338 VAL A CA 1
ATOM 5421 C C . VAL A 1 381 ? 37.773 4.225 15.585 1.00 4.00 338 VAL A C 1
ATOM 5422 O O . VAL A 1 381 ? 36.859 4.828 14.985 1.00 4.80 338 VAL A O 1
ATOM 5435 N N . TRP A 1 382 ? 38.983 4.016 15.061 1.00 3.64 339 TRP A N 1
ATOM 5436 C CA . TRP A 1 382 ? 39.372 4.495 13.758 1.00 3.78 339 TRP A CA 1
ATOM 5437 C C . TRP A 1 382 ? 39.694 3.348 12.816 1.00 4.77 339 TRP A C 1
ATOM 5438 O O . TRP A 1 382 ? 40.747 2.714 12.961 1.00 4.83 339 TRP A O 1
ATOM 5459 N N . PRO A 1 383 ? 38.911 3.129 11.751 1.00 4.88 340 PRO A N 1
ATOM 5460 C CA . PRO A 1 383 ? 37.513 3.520 11.552 1.00 3.81 340 PRO A CA 1
ATOM 5461 C C . PRO A 1 383 ? 36.589 2.380 11.987 1.00 4.83 340 PRO A C 1
ATOM 5462 O O . PRO A 1 383 ? 36.941 1.196 11.871 1.00 5.31 340 PRO A O 1
ATOM 5473 N N . LEU A 1 384 ? 35.379 2.705 12.442 1.00 4.44 341 LEU A N 1
ATOM 5474 C CA . LEU A 1 384 ? 34.407 1.680 12.789 1.00 4.12 341 LEU A CA 1
ATOM 5475 C C . LEU A 1 384 ? 34.155 0.723 11.635 1.00 4.79 341 LEU A C 1
ATOM 5476 O O . LEU A 1 384 ? 33.931 -0.476 11.843 1.00 5.14 341 LEU A O 1
ATOM 5492 N N . ASP A 1 385 ? 34.178 1.238 10.402 1.00 4.05 342 ASP A N 1
ATOM 5493 C CA . ASP A 1 385 ? 33.855 0.463 9.230 1.00 4.60 342 ASP A CA 1
ATOM 5494 C C . ASP A 1 385 ? 34.880 -0.613 8.878 1.00 5.04 342 ASP A C 1
ATOM 5495 O O . ASP A 1 385 ? 34.595 -1.431 7.977 1.00 5.68 342 ASP A O 1
ATOM 5504 N N . MET A 1 386 ? 36.026 -0.688 9.613 1.00 4.22 343 MET A N 1
ATOM 5505 C CA . MET A 1 386 ? 36.994 -1.765 9.437 1.00 4.48 343 MET A CA 1
ATOM 5506 C C . MET A 1 386 ? 36.900 -2.821 10.535 1.00 4.73 343 MET A C 1
ATOM 5507 O O . MET A 1 386 ? 37.540 -3.871 10.441 1.00 5.00 343 MET A O 1
ATOM 5521 N N . ASP A 1 387 ? 36.084 -2.553 11.571 1.00 4.55 344 ASP A N 1
ATOM 5522 C CA . ASP A 1 387 ? 35.697 -3.596 12.500 1.00 4.24 344 ASP A CA 1
ATOM 5523 C C . ASP A 1 387 ? 34.816 -4.578 11.690 1.00 4.75 344 ASP A C 1
ATOM 5524 O O . ASP A 1 387 ? 34.440 -4.288 10.563 1.00 5.28 344 ASP A O 1
ATOM 5533 N N . ASP A 1 388 ? 34.519 -5.753 12.256 1.00 4.92 345 ASP A N 1
ATOM 5534 C CA . ASP A 1 388 ? 33.682 -6.718 11.534 1.00 4.99 345 ASP A CA 1
ATOM 5535 C C . ASP A 1 388 ? 32.219 -6.314 11.670 1.00 6.20 345 ASP A C 1
ATOM 5536 O O . ASP A 1 388 ? 31.437 -6.887 12.450 1.00 6.17 345 ASP A O 1
ATOM 5545 N N . PHE A 1 389 ? 31.847 -5.318 10.877 1.00 5.59 346 PHE A N 1
ATOM 5546 C CA . PHE A 1 389 ? 30.514 -4.745 10.922 1.00 7.48 346 PHE A CA 1
ATOM 5547 C C . PHE A 1 389 ? 29.417 -5.771 10.677 1.00 7.57 346 PHE A C 1
ATOM 5548 O O . PHE A 1 389 ? 28.337 -5.642 11.259 1.00 9.89 346 PHE A O 1
ATOM 5565 N N . SER A 1 390 ? 29.642 -6.756 9.824 1.00 7.46 347 SER A N 1
ATOM 5566 C CA . SER A 1 390 ? 28.584 -7.737 9.518 1.00 9.23 347 SER A CA 1
ATOM 5567 C C . SER A 1 390 ? 28.579 -8.956 10.424 1.00 8.52 347 SER A C 1
ATOM 5568 O O . SER A 1 390 ? 27.578 -9.705 10.444 1.00 9.93 347 SER A O 1
ATOM 5576 N N . GLY A 1 391 ? 29.681 -9.215 11.101 1.00 8.91 348 GLY A N 1
ATOM 5577 C CA . GLY A 1 391 ? 29.898 -10.431 11.874 1.00 9.88 348 GLY A CA 1
ATOM 5578 C C . GLY A 1 391 ? 30.328 -11.599 10.994 1.00 9.15 348 GLY A C 1
ATOM 5579 O O . GLY A 1 391 ? 30.665 -12.660 11.529 1.00 9.47 348 GLY A O 1
ATOM 5583 N N . SER A 1 392 ? 30.390 -11.433 9.658 1.00 10.02 349 SER A N 1
ATOM 5584 C CA . SER A 1 392 ? 30.641 -12.553 8.735 1.00 10.81 349 SER A CA 1
ATOM 5585 C C . SER A 1 392 ? 32.095 -12.965 8.642 1.00 9.11 349 SER A C 1
ATOM 5586 O O . SER A 1 392 ? 32.399 -14.111 8.288 1.00 9.76 349 SER A O 1
ATOM 5594 N N . PHE A 1 393 ? 33.021 -12.038 8.900 1.00 8.17 350 PHE A N 1
ATOM 5595 C CA . PHE A 1 393 ? 34.439 -12.349 8.707 1.00 7.97 350 PHE A CA 1
ATOM 5596 C C . PHE A 1 393 ? 35.081 -13.004 9.910 1.00 7.23 350 PHE A C 1
ATOM 5597 O O . PHE A 1 393 ? 35.977 -13.827 9.736 1.00 8.03 350 PHE A O 1
ATOM 5614 N N . CYS A 1 394 ? 34.691 -12.619 11.120 1.00 8.24 351 CYS A N 1
ATOM 5615 C CA . CYS A 1 394 ? 35.341 -13.060 12.352 1.00 8.18 351 CYS A CA 1
ATOM 5616 C C . CYS A 1 394 ? 34.479 -13.982 13.178 1.00 9.44 351 CYS A C 1
ATOM 5617 O O . CYS A 1 394 ? 35.027 -14.612 14.080 1.00 9.20 351 CYS A O 1
ATOM 5624 N N . HIS A 1 395 ? 33.140 -13.985 12.981 1.00 10.23 352 HIS A N 1
ATOM 5625 C CA . HIS A 1 395 ? 32.242 -14.844 13.771 1.00 11.19 352 HIS A CA 1
ATOM 5626 C C . HIS A 1 395 ? 32.323 -14.545 15.263 1.00 11.02 352 HIS A C 1
ATOM 5627 O O . HIS A 1 395 ? 32.232 -15.444 16.110 1.00 12.72 352 HIS A O 1
ATOM 5641 N N . GLN A 1 396 ? 32.454 -13.245 15.599 1.00 11.18 353 GLN A N 1
ATOM 5642 C CA . GLN A 1 396 ? 32.526 -12.746 16.974 1.00 11.41 353 GLN A CA 1
ATOM 5643 C C . GLN A 1 396 ? 31.339 -11.772 17.200 1.00 10.07 353 GLN A C 1
ATOM 5644 O O . GLN A 1 396 ? 31.393 -10.947 18.101 1.00 11.00 353 GLN A O 1
ATOM 5658 N N . GLY A 1 397 ? 30.285 -11.882 16.399 1.00 9.64 354 GLY A N 1
ATOM 5659 C CA . GLY A 1 397 ? 29.152 -10.965 16.498 1.00 11.50 354 GLY A CA 1
ATOM 5660 C C . GLY A 1 397 ? 29.432 -9.692 15.715 1.00 8.98 354 GLY A C 1
ATOM 5661 O O . GLY A 1 397 ? 30.539 -9.512 15.165 1.00 8.98 354 GLY A O 1
ATOM 5665 N N . ARG A 1 398 ? 28.456 -8.812 15.600 1.00 9.13 355 ARG A N 1
ATOM 5666 C CA . ARG A 1 398 ? 28.689 -7.561 14.874 1.00 8.24 355 ARG A CA 1
ATOM 5667 C C . ARG A 1 398 ? 29.585 -6.642 15.690 1.00 7.72 355 ARG A C 1
ATOM 5668 O O . ARG A 1 398 ? 29.437 -6.519 16.921 1.00 7.68 355 ARG A O 1
ATOM 5689 N N . PHE A 1 399 ? 30.468 -5.940 14.992 1.00 5.96 356 PHE A N 1
ATOM 5690 C CA . PHE A 1 399 ? 31.365 -4.947 15.583 1.00 6.11 356 PHE A CA 1
ATOM 5691 C C . PHE A 1 399 ? 32.072 -5.501 16.818 1.00 6.67 356 PHE A C 1
ATOM 5692 O O . PHE A 1 399 ? 31.968 -4.947 17.924 1.00 6.58 356 PHE A O 1
ATOM 5709 N N . PRO A 1 400 ? 32.797 -6.603 16.688 1.00 6.00 357 PRO A N 1
ATOM 5710 C CA . PRO A 1 400 ? 33.389 -7.212 17.895 1.00 6.71 357 PRO A CA 1
ATOM 5711 C C . PRO A 1 400 ? 34.383 -6.329 18.612 1.00 6.13 357 PRO A C 1
ATOM 5712 O O . PRO A 1 400 ? 34.422 -6.348 19.852 1.00 6.88 357 PRO A O 1
ATOM 5723 N N . LEU A 1 401 ? 35.223 -5.589 17.884 1.00 5.06 358 LEU A N 1
ATOM 5724 C CA . LEU A 1 401 ? 36.186 -4.738 18.581 1.00 5.41 358 LEU A CA 1
ATOM 5725 C C . LEU A 1 401 ? 35.459 -3.649 19.345 1.00 5.65 358 LEU A C 1
ATOM 5726 O O . LEU A 1 401 ? 35.739 -3.380 20.524 1.00 6.10 358 LEU A O 1
ATOM 5742 N N . THR A 1 402 ? 34.502 -2.996 18.677 1.00 5.22 359 THR A N 1
ATOM 5743 C CA . THR A 1 402 ? 33.859 -1.852 19.308 1.00 5.05 359 THR A CA 1
ATOM 5744 C C . THR A 1 402 ? 32.925 -2.285 20.429 1.00 5.92 359 THR A C 1
ATOM 5745 O O . THR A 1 402 ? 32.791 -1.587 21.441 1.00 6.37 359 THR A O 1
ATOM 5756 N N . THR A 1 403 ? 32.287 -3.456 20.271 1.00 5.11 360 THR A N 1
ATOM 5757 C CA . THR A 1 403 ? 31.406 -3.975 21.299 1.00 6.07 360 THR A CA 1
ATOM 5758 C C . THR A 1 403 ? 32.212 -4.241 22.566 1.00 6.36 360 THR A C 1
ATOM 5759 O O . THR A 1 403 ? 31.719 -4.056 23.688 1.00 7.00 360 THR A O 1
ATOM 5770 N N . THR A 1 404 ? 33.459 -4.694 22.402 1.00 5.98 361 THR A N 1
ATOM 5771 C CA . THR A 1 404 ? 34.339 -4.906 23.541 1.00 7.36 361 THR A CA 1
ATOM 5772 C C . THR A 1 404 ? 34.501 -3.607 24.321 1.00 6.83 361 THR A C 1
ATOM 5773 O O . THR A 1 404 ? 34.456 -3.624 25.564 1.00 7.99 361 THR A O 1
ATOM 5784 N N . LEU A 1 405 ? 34.745 -2.494 23.605 1.00 5.93 362 LEU A N 1
ATOM 5785 C CA . LEU A 1 405 ? 34.894 -1.201 24.282 1.00 6.60 362 LEU A CA 1
ATOM 5786 C C . LEU A 1 405 ? 33.582 -0.739 24.894 1.00 6.95 362 LEU A C 1
ATOM 5787 O O . LEU A 1 405 ? 33.584 -0.174 25.995 1.00 7.50 362 LEU A O 1
ATOM 5803 N N A LYS A 1 406 ? 32.466 -0.914 24.207 0.50 5.94 363 LYS A N 1
ATOM 5804 N N B LYS A 1 406 ? 32.461 -0.948 24.194 0.50 5.96 363 LYS A N 1
ATOM 5805 C CA A LYS A 1 406 ? 31.193 -0.484 24.785 0.50 6.71 363 LYS A CA 1
ATOM 5806 C CA B LYS A 1 406 ? 31.153 -0.556 24.722 0.50 6.75 363 LYS A CA 1
ATOM 5807 C C A LYS A 1 406 ? 30.974 -1.187 26.135 0.50 6.89 363 LYS A C 1
ATOM 5808 C C B LYS A 1 406 ? 30.925 -1.194 26.082 0.50 9.16 363 LYS A C 1
ATOM 5809 O O A LYS A 1 406 ? 30.576 -0.570 27.140 0.50 5.89 363 LYS A O 1
ATOM 5810 O O B LYS A 1 406 ? 30.430 -0.550 27.018 0.50 10.37 363 LYS A O 1
ATOM 5847 N N . ARG A 1 407 ? 31.203 -2.484 26.174 1.00 6.25 364 ARG A N 1
ATOM 5848 C CA . ARG A 1 407 ? 31.024 -3.221 27.414 1.00 7.57 364 ARG A CA 1
ATOM 5849 C C . ARG A 1 407 ? 32.020 -2.768 28.477 1.00 7.83 364 ARG A C 1
ATOM 5850 O O . ARG A 1 407 ? 31.632 -2.473 29.608 1.00 8.35 364 ARG A O 1
ATOM 5871 N N . ASP A 1 408 ? 33.304 -2.751 28.146 1.00 7.63 365 ASP A N 1
ATOM 5872 C CA . ASP A 1 408 ? 34.323 -2.499 29.158 1.00 8.88 365 ASP A CA 1
ATOM 5873 C C . ASP A 1 408 ? 34.413 -1.045 29.573 1.00 9.14 365 ASP A C 1
ATOM 5874 O O . ASP A 1 408 ? 34.933 -0.777 30.671 1.00 11.15 365 ASP A O 1
ATOM 5883 N N . LEU A 1 409 ? 33.905 -0.111 28.776 1.00 8.26 366 LEU A N 1
ATOM 5884 C CA . LEU A 1 409 ? 33.853 1.296 29.171 1.00 10.32 366 LEU A CA 1
ATOM 5885 C C . LEU A 1 409 ? 32.448 1.668 29.704 1.00 9.47 366 LEU A C 1
ATOM 5886 O O . LEU A 1 409 ? 32.173 2.850 29.903 1.00 9.88 366 LEU A O 1
ATOM 5902 N N . ASN A 1 410 ? 31.578 0.656 29.932 1.00 9.94 367 ASN A N 1
ATOM 5903 C CA . ASN A 1 410 ? 30.249 0.863 30.531 1.00 10.68 367 ASN A CA 1
ATOM 5904 C C . ASN A 1 410 ? 29.413 1.863 29.776 1.00 9.73 367 ASN A C 1
ATOM 5905 O O . ASN A 1 410 ? 28.669 2.643 30.387 1.00 11.22 367 ASN A O 1
ATOM 5916 N N . VAL A 1 411 ? 29.516 1.849 28.457 1.00 9.62 368 VAL A N 1
ATOM 5917 C CA . VAL A 1 411 ? 28.780 2.784 27.637 1.00 9.91 368 VAL A CA 1
ATOM 5918 C C . VAL A 1 411 ? 27.334 2.471 27.641 1.00 12.27 368 VAL A C 1
ATOM 5919 O O . VAL A 1 411 ? 26.938 1.331 27.467 1.00 14.37 368 VAL A O 1
ATOM 5932 N N . HIS A 1 412 ? 26.537 3.502 27.884 1.00 12.49 369 HIS A N 1
ATOM 5933 C CA . HIS A 1 412 ? 25.099 3.403 27.932 1.00 14.84 369 HIS A CA 1
ATOM 5934 C C . HIS A 1 412 ? 24.508 4.794 27.748 1.00 17.77 369 HIS A C 1
ATOM 5935 O O . HIS A 1 412 ? 25.209 5.814 27.834 1.00 17.40 369 HIS A O 1
ATOM 5949 N N . SER A 1 413 ? 23.220 4.834 27.474 1.00 17.58 370 SER A N 1
ATOM 5950 C CA . SER A 1 413 ? 22.514 6.109 27.434 1.00 18.17 370 SER A CA 1
ATOM 5951 C C . SER A 1 413 ? 21.106 5.821 27.909 1.00 22.41 370 SER A C 1
ATOM 5952 O O . SER A 1 413 ? 20.706 4.667 27.945 1.00 20.99 370 SER A O 1
ATOM 5960 N N . ALA A 1 414 ? 20.345 6.840 28.208 1.00 22.34 371 ALA A N 1
ATOM 5961 C CA . ALA A 1 414 ? 18.960 6.616 28.620 1.00 20.99 371 ALA A CA 1
ATOM 5962 C C . ALA A 1 414 ? 18.104 5.858 27.545 1.00 19.23 371 ALA A C 1
ATOM 5963 O O . ALA A 1 414 ? 17.269 5.023 27.889 1.00 19.66 371 ALA A O 1
ATOM 5970 N N . SER A 1 415 ? 18.341 6.137 26.259 1.00 12.27 372 SER A N 1
ATOM 5971 C CA . SER A 1 415 ? 17.477 5.738 25.123 1.00 16.10 372 SER A CA 1
ATOM 5972 C C . SER A 1 415 ? 17.454 4.331 24.632 1.00 20.71 372 SER A C 1
ATOM 5973 O O . SER A 1 415 ? 16.567 3.976 23.824 1.00 19.56 372 SER A O 1
ATOM 5981 N N . CYS A 1 416 ? 18.503 3.616 24.935 1.00 15.71 373 CYS A N 1
ATOM 5982 C CA . CYS A 1 416 ? 18.802 2.313 24.365 1.00 22.23 373 CYS A CA 1
ATOM 5983 C C . CYS A 1 416 ? 18.286 1.172 25.273 1.00 31.29 373 CYS A C 1
ATOM 5984 O O . CYS A 1 416 ? 18.377 0.000 24.918 1.00 30.12 373 CYS A O 1
ATOM 5991 N N . LYS A 1 417 ? 17.664 1.533 26.397 1.00 33.73 374 LYS A N 1
ATOM 5992 C CA . LYS A 1 417 ? 17.145 0.602 27.385 1.00 57.86 374 LYS A CA 1
ATOM 5993 C C . LYS A 1 417 ? 15.763 0.081 26.997 1.00 87.13 374 LYS A C 1
ATOM 5994 O O . LYS A 1 417 ? 14.792 0.831 26.997 1.00 49.45 374 LYS A O 1
#

Organism: Mus musculus (NCBI:txid10090)

Radius of gyration: 20.02 Å; Cα contacts (8 Å, |Δi|>4): 848; chains: 1; bounding box: 50×58×38 Å

Foldseek 3Di:
DFFEEAEDEPCQQVFDDPSHDALLLDQLQLGQEYEYPAWEADQLATHHDDVVVLVSLCSNLVSCVQVVRRAYEHEYEDDVNAAVSVLVQLVDPVSLVNHLVRQVVVCVVSVHQAYEYEHPFQQDPPHNQCQLVSVLVSLQVSLVVQVVVCVVVVHDGRAYEYEAEQQVVRNVSHYPLQSNLVRHQAYEYPQFCLDACPVQFAAAGEFQADDPPQDDSSNSNHQPNSLVVSVVSHHDQQRYAYEAEQKWFKFFAPDLVQADGGHGTDHTDAADSGPRDTGMAGNLSVLVVVVVPWAKDQDPNRRFIKTDDRRMIIHHHDLRSLLVVLVVSVVSSHRYYYYVHLSSAQQPCPRNVCDHSNSSSSRCVSVVRGHPRND

Secondary structure (DSSP, 8-state):
--EEEEEEEGGGGGS-GGG---GGGS-TTT-SEEEEEEEEEETTEEE-SSHHHHHHHHHHHHGGGTSTT-EEEEEEE-TTT-SHHHHHHHTSHHHHHHHHHHHHHHHHHTT--EEEEE-S-TTSTT--THHHHHHHHHHHHHHHHHHHHHHHHTSPPPEEEEEE-SSHHHHHHH--HHHHHHH-SEEEE-------GGGSB---SS-SS--TT--GGGGG-SHHHHHHHHHHTT--GGGEEEEEESEEEEEEESSTT--STT-BEEEEPPPPTTT--TTEEEHHHHHHHHHTT-EEEEETTTTEEEEEETTEEEE---HHHHHHHHHHHHHTT--EEEEETGGGS-TTSTTTSS-SSHHHHHHHHHTT---GGG-

InterPro domains:
  IPR001223 Glycoside hydrolase family 18, catalytic domain [PF00704] (23-365)
  IPR001223 Glycoside hydrolase family 18, catalytic domain [PS51910] (22-390)
  IPR011583 Chitinase II/V-like, catalytic domain [SM00636] (22-365)
  IPR017853 Glycoside hydrolase superfamily [SSF51445] (22-388)
  IPR029070 Chitinase insertion domain superfamily [G3DSA:3.10.50.10] (266-336)
  IPR029070 Chitinase insertion domain superfamily [SSF54556] (267-336)
  IPR050314 Glycosyl hydrolase family 18 [PTHR11177] (20-394)